Protein AF-A0A8D8IYR5-F1 (afdb_monomer)

pLDDT: mean 74.8, std 21.07, range [28.48, 98.12]

Structure (mmCIF, N/CA/C/O backbone):
data_AF-A0A8D8IYR5-F1
#
_entry.id   AF-A0A8D8IYR5-F1
#
loop_
_atom_site.group_PDB
_atom_site.id
_atom_site.type_symbol
_atom_site.label_atom_id
_atom_site.label_alt_id
_atom_site.label_comp_id
_atom_site.label_asym_id
_atom_site.label_entity_id
_atom_site.label_seq_id
_atom_site.pdbx_PDB_ins_code
_atom_site.Cartn_x
_atom_site.Cartn_y
_atom_site.Cartn_z
_atom_site.occupancy
_atom_site.B_iso_or_equiv
_atom_site.auth_seq_id
_atom_site.auth_comp_id
_atom_site.auth_asym_id
_atom_site.auth_atom_id
_atom_site.pdbx_PDB_model_num
ATOM 1 N N . MET A 1 1 ? -7.328 -5.207 21.833 1.00 69.38 1 MET A N 1
ATOM 2 C CA . MET A 1 1 ? -7.576 -6.013 20.622 1.00 69.38 1 MET A CA 1
ATOM 3 C C . MET A 1 1 ? -6.663 -7.204 20.706 1.00 69.38 1 MET A C 1
ATOM 5 O O . MET A 1 1 ? -5.515 -7.008 21.096 1.00 69.38 1 MET A O 1
ATOM 9 N N . ASP A 1 2 ? -7.166 -8.385 20.371 1.00 85.38 2 ASP A N 1
ATOM 10 C CA . ASP A 1 2 ? -6.312 -9.562 20.258 1.00 85.38 2 ASP A CA 1
ATOM 11 C C . ASP A 1 2 ? -5.254 -9.328 19.169 1.00 85.38 2 ASP A C 1
ATOM 13 O O . ASP A 1 2 ? -5.526 -8.620 18.185 1.00 85.38 2 ASP A O 1
ATOM 17 N N . PRO A 1 3 ? -4.029 -9.844 19.356 1.00 92.56 3 PRO A N 1
ATOM 18 C CA . PRO A 1 3 ? -2.974 -9.706 18.367 1.00 92.56 3 PRO A CA 1
ATOM 19 C C . PRO A 1 3 ? -3.426 -10.355 17.055 1.00 92.56 3 PRO A C 1
ATOM 21 O O . PRO A 1 3 ? -3.790 -11.525 17.010 1.00 92.56 3 PRO A O 1
ATOM 24 N N . CYS A 1 4 ? -3.422 -9.576 15.976 1.00 95.75 4 CYS A N 1
ATOM 25 C CA . CYS A 1 4 ? -3.785 -10.041 14.644 1.00 95.75 4 CYS A CA 1
ATOM 26 C C . CYS A 1 4 ? -2.833 -9.458 13.601 1.00 95.75 4 CYS A C 1
ATOM 28 O O . CYS A 1 4 ? -2.205 -8.414 13.808 1.00 95.75 4 CYS A O 1
ATOM 30 N N . CYS A 1 5 ? -2.725 -10.136 12.463 1.00 97.25 5 CYS A N 1
ATOM 31 C CA . CYS A 1 5 ? -1.908 -9.667 11.357 1.00 97.25 5 CYS A CA 1
ATOM 32 C C . CYS A 1 5 ? -2.497 -8.387 10.737 1.00 97.25 5 CYS A C 1
ATOM 34 O O . CYS A 1 5 ? -3.645 -8.361 10.300 1.00 97.25 5 CYS A O 1
ATOM 36 N N . LEU A 1 6 ? -1.669 -7.354 10.580 1.00 95.38 6 LEU A N 1
ATOM 37 C CA . LEU A 1 6 ? -2.015 -6.068 9.972 1.00 95.38 6 LEU A CA 1
ATOM 38 C C . LEU A 1 6 ? -2.601 -6.201 8.559 1.00 95.38 6 LEU A C 1
ATOM 40 O O . LEU A 1 6 ? -3.415 -5.376 8.158 1.00 95.38 6 LEU A O 1
ATOM 44 N N . VAL A 1 7 ? -2.189 -7.213 7.793 1.00 96.50 7 VAL A N 1
ATOM 45 C CA . VAL A 1 7 ? -2.586 -7.383 6.385 1.00 96.50 7 VAL A CA 1
ATOM 46 C C . VAL A 1 7 ? -3.799 -8.305 6.240 1.00 96.50 7 VAL A C 1
ATOM 48 O O . VAL A 1 7 ? -4.846 -7.853 5.795 1.00 96.50 7 VAL A O 1
ATOM 51 N N . CYS A 1 8 ? -3.703 -9.581 6.629 1.00 97.00 8 CYS A N 1
ATOM 52 C CA . CYS A 1 8 ? -4.816 -10.529 6.475 1.00 97.00 8 CYS A CA 1
ATOM 53 C C . CYS A 1 8 ? -5.851 -10.504 7.613 1.00 97.00 8 CYS A C 1
ATOM 55 O O . CYS A 1 8 ? -6.908 -11.112 7.466 1.00 97.00 8 CYS A O 1
ATOM 57 N N . ARG A 1 9 ? -5.584 -9.799 8.725 1.00 95.94 9 ARG A N 1
ATOM 58 C CA . ARG A 1 9 ? -6.437 -9.709 9.931 1.00 95.94 9 ARG A CA 1
ATOM 59 C C . ARG A 1 9 ? -6.625 -11.018 10.704 1.00 95.94 9 ARG A C 1
ATOM 61 O O . ARG A 1 9 ? -7.362 -11.023 11.683 1.00 95.94 9 ARG A O 1
ATOM 68 N N . ALA A 1 10 ? -5.958 -12.100 10.308 1.00 96.56 10 ALA A N 1
ATOM 69 C CA . ALA A 1 10 ? -5.998 -13.359 11.041 1.00 96.56 10 ALA A CA 1
ATOM 70 C C . ALA A 1 10 ? -5.280 -13.225 12.395 1.00 96.56 10 ALA A C 1
ATOM 72 O O . ALA A 1 10 ? -4.188 -12.651 12.468 1.00 96.56 10 ALA A O 1
ATOM 73 N N . SER A 1 11 ? -5.914 -13.735 13.450 1.00 94.50 11 SER A N 1
ATOM 74 C CA . SER A 1 11 ? -5.341 -13.909 14.792 1.00 94.50 11 SER A CA 1
ATOM 75 C C . SER A 1 11 ? -4.744 -15.305 14.989 1.00 94.50 11 SER A C 1
ATOM 77 O O . SER A 1 11 ? -3.795 -15.460 15.746 1.00 94.50 11 SER A O 1
ATOM 79 N N . GLU A 1 12 ? -5.268 -16.306 14.278 1.00 94.62 12 GLU A N 1
ATOM 80 C CA . GLU A 1 12 ? -4.804 -17.696 14.301 1.00 94.62 12 GLU A CA 1
ATOM 81 C C . GLU A 1 12 ? -3.828 -17.931 13.146 1.00 94.62 12 GLU A C 1
ATOM 83 O O . GLU A 1 12 ? -4.217 -18.288 12.034 1.00 94.62 12 GLU A O 1
ATOM 88 N N . VAL A 1 13 ? -2.553 -17.647 13.391 1.00 95.38 13 VAL A N 1
ATOM 89 C CA . VAL A 1 13 ? -1.455 -17.900 12.450 1.00 95.38 13 VAL A CA 1
ATOM 90 C C . VAL A 1 13 ? -0.280 -18.509 13.199 1.00 95.38 13 VAL A C 1
ATOM 92 O O . VAL A 1 13 ? -0.129 -18.268 14.397 1.00 95.38 13 VAL A O 1
ATOM 95 N N . ASP A 1 14 ? 0.558 -19.258 12.484 1.00 94.00 14 ASP A N 1
ATOM 96 C CA . ASP A 1 14 ? 1.707 -19.955 13.072 1.00 94.00 14 ASP A CA 1
ATOM 97 C C . ASP A 1 14 ? 2.670 -18.985 13.772 1.00 94.00 14 ASP A C 1
ATOM 99 O O . ASP A 1 14 ? 3.142 -19.254 14.876 1.00 94.00 14 ASP A O 1
ATOM 103 N N . GLU A 1 15 ? 2.929 -17.826 13.156 1.00 96.50 15 GLU A N 1
ATOM 104 C CA . GLU A 1 15 ? 3.819 -16.809 13.709 1.00 96.50 15 GLU A CA 1
ATOM 105 C C . GLU A 1 15 ? 3.348 -15.386 13.373 1.00 96.50 15 GLU A C 1
ATOM 107 O O . GLU A 1 15 ? 3.017 -15.059 12.229 1.00 96.50 15 GLU A O 1
ATOM 112 N N . LEU A 1 16 ? 3.354 -14.513 14.386 1.00 97.44 16 LEU A N 1
ATOM 113 C CA . LEU A 1 16 ? 3.146 -13.073 14.243 1.00 97.44 16 LEU A CA 1
ATOM 114 C C . LEU A 1 16 ? 4.467 -12.337 14.473 1.00 97.44 16 LEU A C 1
ATOM 116 O O . LEU A 1 16 ? 5.034 -12.362 15.563 1.00 97.44 16 LEU A O 1
ATOM 120 N N . ILE A 1 17 ? 4.925 -11.626 13.448 1.00 97.38 17 ILE A N 1
ATOM 121 C CA . ILE A 1 17 ? 6.214 -10.937 13.421 1.00 97.38 17 ILE A CA 1
ATOM 122 C C . ILE A 1 17 ? 5.982 -9.440 13.600 1.00 97.38 17 ILE A C 1
ATOM 124 O O . ILE A 1 17 ? 5.124 -8.849 12.940 1.00 97.38 17 ILE A O 1
ATOM 128 N N . SER A 1 18 ? 6.763 -8.797 14.469 1.00 96.94 18 SER A N 1
ATOM 129 C CA . SER A 1 18 ? 6.666 -7.349 14.663 1.00 96.94 18 SER A CA 1
ATOM 130 C C . SER A 1 18 ? 7.027 -6.587 13.390 1.00 96.94 18 SER A C 1
ATOM 132 O O . SER A 1 18 ? 8.063 -6.826 12.774 1.00 96.94 18 SER A O 1
ATOM 134 N N . VAL A 1 19 ? 6.232 -5.575 13.035 1.00 95.81 19 VAL A N 1
ATOM 135 C CA . VAL A 1 19 ? 6.542 -4.684 11.907 1.00 95.81 19 VAL A CA 1
ATOM 136 C C . VAL A 1 19 ? 7.822 -3.861 12.121 1.00 95.81 19 VAL A C 1
ATOM 138 O O . VAL A 1 19 ? 8.338 -3.276 11.169 1.00 95.81 19 VAL A O 1
ATOM 141 N N . ALA A 1 20 ? 8.340 -3.800 13.352 1.00 95.88 20 ALA A N 1
ATOM 142 C CA . ALA A 1 20 ? 9.619 -3.169 13.669 1.00 95.88 20 ALA A CA 1
ATOM 143 C C . ALA A 1 20 ? 10.832 -4.054 13.321 1.00 95.88 20 ALA A C 1
ATOM 145 O O . ALA A 1 20 ? 11.956 -3.552 13.279 1.00 95.88 20 ALA A O 1
ATOM 146 N N . CYS A 1 21 ? 10.633 -5.349 13.051 1.00 96.94 21 CYS A N 1
ATOM 147 C CA . CYS A 1 21 ? 11.708 -6.251 12.651 1.00 96.94 21 CYS A CA 1
ATOM 148 C C . CYS A 1 21 ? 12.319 -5.822 11.311 1.00 96.94 21 CYS A C 1
ATOM 150 O O . CYS A 1 21 ? 11.613 -5.422 10.382 1.00 96.94 21 CYS A O 1
ATOM 152 N N . VAL A 1 22 ? 13.647 -5.926 11.213 1.00 96.06 22 VAL A N 1
ATOM 153 C CA . VAL A 1 22 ? 14.412 -5.633 9.995 1.00 96.06 22 VAL A CA 1
ATOM 154 C C . VAL A 1 22 ? 14.507 -6.894 9.147 1.00 96.06 22 VAL A C 1
ATOM 156 O O . VAL A 1 22 ? 14.960 -7.931 9.625 1.00 96.06 22 VAL A O 1
ATOM 159 N N . THR A 1 23 ? 14.121 -6.802 7.876 1.00 94.69 23 THR A N 1
ATOM 160 C CA . THR A 1 23 ? 14.271 -7.914 6.934 1.00 94.69 23 THR A CA 1
ATOM 161 C C . THR A 1 23 ? 15.715 -8.003 6.446 1.00 94.69 23 THR A C 1
ATOM 163 O O . THR A 1 23 ? 16.348 -7.000 6.091 1.00 94.69 23 THR A O 1
ATOM 166 N N . SER A 1 24 ? 16.257 -9.220 6.395 1.00 89.19 24 SER A N 1
ATOM 167 C CA . SER A 1 24 ? 17.616 -9.470 5.893 1.00 89.19 24 SER A CA 1
ATOM 168 C C . SER A 1 24 ? 17.744 -9.149 4.398 1.00 89.19 24 SER A C 1
ATOM 170 O O . SER A 1 24 ? 18.791 -8.685 3.942 1.00 89.19 24 SER A O 1
ATOM 172 N N . THR A 1 25 ? 16.657 -9.337 3.645 1.00 86.19 25 THR A N 1
ATOM 173 C CA . THR A 1 25 ? 16.592 -9.178 2.187 1.00 86.19 25 THR A CA 1
ATOM 174 C C . THR A 1 25 ? 16.608 -7.712 1.745 1.00 86.19 25 THR A C 1
ATOM 176 O O . THR A 1 25 ? 17.280 -7.364 0.768 1.00 86.19 25 THR A O 1
ATOM 179 N N . ALA A 1 26 ? 15.898 -6.829 2.457 1.00 88.38 26 ALA A N 1
ATOM 180 C CA . ALA A 1 26 ? 15.777 -5.417 2.093 1.00 88.38 26 ALA A CA 1
ATOM 181 C C . ALA A 1 26 ? 16.622 -4.475 2.961 1.00 88.38 26 ALA A C 1
ATOM 183 O O . ALA A 1 26 ? 16.811 -3.325 2.558 1.00 88.38 26 ALA A O 1
ATOM 184 N N . ARG A 1 27 ? 17.132 -4.942 4.115 1.00 93.06 27 ARG A N 1
ATOM 185 C CA . ARG A 1 27 ? 17.769 -4.105 5.153 1.00 93.06 27 ARG A CA 1
ATOM 186 C C . ARG A 1 27 ? 16.879 -2.928 5.568 1.00 93.06 27 ARG A C 1
ATOM 188 O O . ARG A 1 27 ? 17.352 -1.813 5.769 1.00 93.06 27 ARG A O 1
ATOM 195 N N . LYS A 1 28 ? 15.574 -3.179 5.629 1.00 94.38 28 LYS A N 1
ATOM 196 C CA . LYS A 1 28 ? 14.537 -2.228 6.031 1.00 94.38 28 LYS A CA 1
ATOM 197 C C . LYS A 1 28 ? 13.623 -2.899 7.035 1.00 94.38 28 LYS A C 1
ATOM 199 O O . LYS A 1 28 ? 13.476 -4.120 7.019 1.00 94.38 28 LYS A O 1
ATOM 204 N N . THR A 1 29 ? 13.008 -2.105 7.895 1.00 96.44 29 THR A N 1
ATOM 205 C CA . THR A 1 29 ? 11.930 -2.606 8.742 1.00 96.44 29 THR A CA 1
ATOM 206 C C . THR A 1 29 ? 10.737 -3.017 7.882 1.00 96.44 29 THR A C 1
ATOM 208 O O . THR A 1 29 ? 10.487 -2.440 6.817 1.00 96.44 29 THR A O 1
ATOM 211 N N . ILE A 1 30 ? 9.974 -4.004 8.347 1.00 96.44 30 ILE A N 1
ATOM 212 C CA . ILE A 1 30 ? 8.725 -4.419 7.695 1.00 96.44 30 ILE A CA 1
ATOM 213 C C . ILE A 1 30 ? 7.781 -3.212 7.548 1.00 96.44 30 ILE A C 1
ATOM 215 O O . ILE A 1 30 ? 7.176 -3.030 6.492 1.00 96.44 30 ILE A O 1
ATOM 219 N N . ARG A 1 31 ? 7.716 -2.332 8.557 1.00 94.50 31 ARG A N 1
ATOM 220 C CA . ARG A 1 31 ? 6.931 -1.089 8.510 1.00 94.50 31 ARG A CA 1
ATOM 221 C C . ARG A 1 31 ? 7.363 -0.166 7.374 1.00 94.50 31 ARG A C 1
ATOM 223 O O . ARG A 1 31 ? 6.512 0.265 6.604 1.00 94.50 31 ARG A O 1
ATOM 230 N N . GLU A 1 32 ? 8.660 0.092 7.221 1.00 92.94 32 GLU A N 1
ATOM 231 C CA . GLU A 1 32 ? 9.167 0.910 6.110 1.00 92.94 32 GLU A CA 1
ATOM 232 C C . GLU A 1 32 ? 8.843 0.287 4.750 1.00 92.94 32 GLU A C 1
ATOM 234 O O . GLU A 1 32 ? 8.486 1.003 3.816 1.00 92.94 32 GLU A O 1
ATOM 239 N N . MET A 1 33 ? 8.954 -1.039 4.621 1.00 95.12 33 MET A N 1
ATOM 240 C CA . MET A 1 33 ? 8.592 -1.734 3.384 1.00 95.12 33 MET A CA 1
ATOM 241 C C . MET A 1 33 ? 7.104 -1.558 3.059 1.00 95.12 33 MET A C 1
ATOM 243 O O . MET A 1 33 ? 6.775 -1.253 1.912 1.00 95.12 33 MET A O 1
ATOM 247 N N . ILE A 1 34 ? 6.218 -1.692 4.053 1.00 94.06 34 ILE A N 1
ATOM 248 C CA . ILE A 1 34 ? 4.773 -1.466 3.900 1.00 94.06 34 ILE A CA 1
ATOM 249 C C . ILE A 1 34 ? 4.490 -0.010 3.516 1.00 94.06 34 ILE A C 1
ATOM 251 O O . ILE A 1 34 ? 3.795 0.217 2.529 1.00 94.06 34 ILE A O 1
ATOM 255 N N . ASP A 1 35 ? 5.055 0.967 4.230 1.00 90.50 35 ASP A N 1
ATOM 256 C CA . ASP A 1 35 ? 4.838 2.395 3.960 1.00 90.50 35 ASP A CA 1
ATOM 257 C C . ASP A 1 35 ? 5.271 2.773 2.530 1.00 90.50 35 ASP A C 1
ATOM 259 O O . ASP A 1 35 ? 4.541 3.456 1.805 1.00 90.50 35 ASP A O 1
ATOM 263 N N . ILE A 1 36 ? 6.438 2.283 2.089 1.00 90.00 36 ILE A N 1
ATOM 264 C CA . ILE A 1 36 ? 6.945 2.493 0.724 1.00 90.00 36 ILE A CA 1
ATOM 265 C C . ILE A 1 36 ? 6.009 1.860 -0.310 1.00 90.00 36 ILE A C 1
ATOM 267 O O . ILE A 1 36 ? 5.711 2.466 -1.342 1.00 90.00 36 ILE A O 1
ATOM 271 N N . PHE A 1 37 ? 5.582 0.623 -0.061 1.00 89.25 37 PHE A N 1
ATOM 272 C CA . PHE A 1 37 ? 4.886 -0.189 -1.050 1.00 89.25 37 PHE A CA 1
ATOM 273 C C . PHE A 1 37 ? 3.405 0.182 -1.195 1.00 89.25 37 PHE A C 1
ATOM 275 O O . PHE A 1 37 ? 2.886 0.351 -2.306 1.00 89.25 37 PHE A O 1
ATOM 282 N N . VAL A 1 38 ? 2.722 0.360 -0.067 1.00 89.31 38 VAL A N 1
ATOM 283 C CA . VAL A 1 38 ? 1.312 0.752 -0.017 1.00 89.31 38 VAL A CA 1
ATOM 284 C C . VAL A 1 38 ? 1.149 2.219 -0.435 1.00 89.31 38 VAL A C 1
ATOM 286 O O . VAL A 1 38 ? 0.089 2.594 -0.930 1.00 89.31 38 VAL A O 1
ATOM 289 N N . ASN A 1 39 ? 2.219 3.026 -0.352 1.00 82.00 39 ASN A N 1
ATOM 290 C CA . ASN A 1 39 ? 2.216 4.469 -0.629 1.00 82.00 39 ASN A CA 1
ATOM 291 C C . ASN A 1 39 ? 1.191 5.230 0.228 1.00 82.00 39 ASN A C 1
ATOM 293 O O . ASN A 1 39 ? 0.687 6.293 -0.127 1.00 82.00 39 ASN A O 1
ATOM 297 N N . VAL A 1 40 ? 0.888 4.648 1.376 1.00 67.00 40 VAL A N 1
ATOM 298 C CA . VAL A 1 40 ? 0.157 5.255 2.462 1.00 67.00 40 VAL A CA 1
ATOM 299 C C . VAL A 1 40 ? 1.208 5.372 3.538 1.00 67.00 40 VAL A C 1
ATOM 301 O O . VAL A 1 40 ? 1.655 4.353 4.054 1.00 67.00 40 VAL A O 1
ATOM 304 N N . ARG A 1 41 ? 1.630 6.592 3.880 1.00 60.91 41 ARG A N 1
ATOM 305 C CA . ARG A 1 41 ? 2.279 6.761 5.180 1.00 60.91 41 ARG A CA 1
ATOM 306 C C . ARG A 1 41 ? 1.215 6.333 6.181 1.00 60.91 41 ARG A C 1
ATOM 308 O O . ARG A 1 41 ? 0.233 7.057 6.331 1.00 60.91 41 ARG A O 1
ATOM 315 N N . ALA A 1 42 ? 1.352 5.171 6.818 1.00 52.41 42 ALA A N 1
ATOM 316 C CA . ALA A 1 42 ? 0.343 4.669 7.755 1.00 52.41 42 ALA A CA 1
ATOM 317 C C . ALA A 1 42 ? 0.014 5.722 8.834 1.00 52.41 42 ALA A C 1
ATOM 319 O O . ALA A 1 42 ? -1.129 5.867 9.261 1.00 52.41 42 ALA A O 1
ATOM 320 N N . ASN A 1 43 ? 1.008 6.550 9.170 1.00 49.06 43 ASN A N 1
ATOM 321 C CA . ASN A 1 43 ? 0.870 7.695 10.064 1.00 49.06 43 ASN A CA 1
ATOM 322 C C . ASN A 1 43 ? 0.100 8.886 9.460 1.00 49.06 43 ASN A C 1
ATOM 324 O O . ASN A 1 43 ? -0.530 9.624 10.203 1.00 49.06 43 ASN A O 1
ATOM 328 N N . GLN A 1 44 ? 0.109 9.102 8.141 1.00 53.66 44 GLN A N 1
ATOM 329 C CA . GLN A 1 44 ? -0.560 10.245 7.503 1.00 53.66 44 GLN A CA 1
ATOM 330 C C . GLN A 1 44 ? -2.083 10.076 7.425 1.00 53.66 44 GLN A C 1
ATOM 332 O O . GLN A 1 44 ? -2.794 11.054 7.620 1.00 53.66 44 GLN A O 1
ATOM 337 N N . LEU A 1 45 ? -2.596 8.847 7.280 1.00 51.34 45 LEU A N 1
ATOM 338 C CA . LEU A 1 45 ? -4.043 8.588 7.389 1.00 51.34 45 LEU A CA 1
ATOM 339 C C . LEU A 1 45 ? -4.603 8.839 8.797 1.00 51.34 45 LEU A C 1
ATOM 341 O O . LEU A 1 45 ? -5.793 9.107 8.935 1.00 51.34 45 LEU A O 1
ATOM 345 N N . LEU A 1 46 ? -3.764 8.752 9.833 1.00 50.69 46 LEU A N 1
ATOM 346 C CA . LEU A 1 46 ? -4.136 9.109 11.206 1.00 50.69 46 LEU A CA 1
ATOM 347 C C . LEU A 1 46 ? -3.995 10.618 11.469 1.00 50.69 46 LEU A C 1
ATOM 349 O O . LEU A 1 46 ? -4.685 11.149 12.332 1.00 50.69 46 LEU A O 1
ATOM 353 N N . LEU A 1 47 ? -3.122 11.309 10.725 1.00 47.72 47 LEU A N 1
ATOM 354 C CA . LEU A 1 47 ? -2.853 12.743 10.888 1.00 47.72 47 LEU A CA 1
ATOM 355 C C . LEU A 1 47 ? -3.858 13.645 10.160 1.00 47.72 47 LEU A C 1
ATOM 357 O O . LEU A 1 47 ? -4.063 14.765 10.601 1.00 47.72 47 LEU A O 1
ATOM 361 N N . GLU A 1 48 ? -4.522 13.190 9.093 1.00 48.75 48 GLU A N 1
ATOM 362 C CA . GLU A 1 48 ? -5.533 14.011 8.391 1.00 48.75 48 GLU A CA 1
ATOM 363 C C . GLU A 1 48 ? -6.789 14.303 9.238 1.00 48.75 48 GLU A C 1
ATOM 365 O O . GLU A 1 48 ? -7.580 15.187 8.910 1.00 48.75 48 GLU A O 1
ATOM 370 N N . HIS A 1 49 ? -6.951 13.617 10.372 1.00 49.72 49 HIS A N 1
ATOM 371 C CA . HIS A 1 49 ? -7.921 13.969 11.399 1.00 49.72 49 HIS A CA 1
ATOM 372 C C . HIS A 1 49 ? -7.203 14.587 12.611 1.00 49.72 49 HIS A C 1
ATOM 374 O O . HIS A 1 49 ? -7.057 13.941 13.645 1.00 49.72 49 HIS A O 1
ATOM 380 N N . ASP A 1 50 ? -6.826 15.868 12.505 1.00 44.38 50 ASP A N 1
ATOM 381 C CA . ASP A 1 50 ? -6.148 16.706 13.526 1.00 44.38 50 ASP A CA 1
ATOM 382 C C . ASP A 1 50 ? -6.813 16.755 14.929 1.00 44.38 50 ASP A C 1
ATOM 384 O O . ASP A 1 50 ? -6.317 17.414 15.838 1.00 44.38 50 ASP A O 1
ATOM 388 N N . ASN A 1 51 ? -7.931 16.055 15.142 1.00 48.56 51 ASN A N 1
ATOM 389 C CA . ASN A 1 51 ? -8.710 16.063 16.382 1.00 48.56 51 ASN A CA 1
ATOM 390 C C . ASN A 1 51 ? -8.678 14.735 17.157 1.00 48.56 51 ASN A C 1
ATOM 392 O O . ASN A 1 51 ? -9.494 14.549 18.061 1.00 48.56 51 ASN A O 1
ATOM 396 N N . VAL A 1 52 ? -7.800 13.782 16.824 1.00 48.50 52 VAL A N 1
ATOM 397 C CA . VAL A 1 52 ? -7.656 12.563 17.638 1.00 48.50 52 VAL A CA 1
ATOM 398 C C . VAL A 1 52 ? -6.870 12.914 18.905 1.00 48.50 52 VAL A C 1
ATOM 400 O O . VAL A 1 52 ? -5.643 12.895 18.930 1.00 48.50 52 VAL A O 1
ATOM 403 N N . VAL A 1 53 ? -7.613 13.271 19.958 1.00 47.53 53 VAL A N 1
ATOM 404 C CA . VAL A 1 53 ? -7.113 13.673 21.289 1.00 47.53 53 VAL A CA 1
ATOM 405 C C . VAL A 1 53 ? -6.368 12.534 22.004 1.00 47.53 53 VAL A C 1
ATOM 407 O O . VAL A 1 53 ? -5.680 12.777 22.990 1.00 47.53 53 VAL A O 1
ATOM 410 N N . ASP A 1 54 ? -6.433 11.308 21.481 1.00 53.44 54 ASP A N 1
ATOM 411 C CA . ASP A 1 54 ? -5.791 10.143 22.075 1.00 53.44 54 ASP A CA 1
ATOM 412 C C . ASP A 1 54 ? -4.990 9.338 21.035 1.00 53.44 54 ASP A C 1
ATOM 414 O O . ASP A 1 54 ? -5.488 8.445 20.349 1.00 53.44 54 ASP A O 1
ATOM 418 N N . ARG A 1 55 ? -3.710 9.701 20.883 1.00 55.81 55 ARG A N 1
ATOM 419 C CA . ARG A 1 55 ? -2.763 9.025 19.977 1.00 55.81 55 ARG A CA 1
ATOM 420 C C . ARG A 1 55 ? -2.499 7.566 20.361 1.00 55.81 55 ARG A C 1
ATOM 422 O O . ARG A 1 55 ? -1.983 6.819 19.530 1.00 55.81 55 ARG A O 1
ATOM 429 N N . GLU A 1 56 ? -2.789 7.159 21.596 1.00 56.91 56 GLU A N 1
ATOM 430 C CA . GLU A 1 56 ? -2.493 5.802 22.064 1.00 56.91 56 GLU A CA 1
ATOM 431 C C . GLU A 1 56 ? -3.562 4.785 21.656 1.00 56.91 56 GLU A C 1
ATOM 433 O O . GLU A 1 56 ? -3.219 3.633 21.396 1.00 56.91 56 GLU A O 1
ATOM 438 N N . SER A 1 57 ? -4.820 5.203 21.489 1.00 55.75 57 SER A N 1
ATOM 439 C CA . SER A 1 57 ? -5.932 4.300 21.161 1.00 55.75 57 SER A CA 1
ATOM 440 C C . SER A 1 57 ? -6.123 4.019 19.661 1.00 55.75 57 SER A C 1
ATOM 442 O O . SER A 1 57 ? -6.825 3.074 19.308 1.00 55.75 57 SER A O 1
ATOM 444 N N . CYS A 1 58 ? -5.462 4.765 18.767 1.00 60.22 58 CYS A N 1
ATOM 445 C CA . CYS A 1 58 ? -5.593 4.629 17.305 1.00 60.22 58 CYS A CA 1
ATOM 446 C C . CYS A 1 58 ? -4.359 4.003 16.625 1.00 60.22 58 CYS A C 1
ATOM 448 O O . CYS A 1 58 ? -3.920 4.471 15.570 1.00 60.22 58 CYS A O 1
ATOM 450 N N . ARG A 1 59 ? -3.743 2.979 17.228 1.00 72.12 59 ARG A N 1
ATOM 451 C CA . ARG A 1 59 ? -2.567 2.314 16.639 1.00 72.12 59 ARG A CA 1
ATOM 452 C C . ARG A 1 59 ? -2.961 1.108 15.788 1.00 72.12 59 ARG A C 1
ATOM 454 O O . ARG A 1 59 ? -3.609 0.183 16.268 1.00 72.12 59 ARG A O 1
ATOM 461 N N . LEU A 1 60 ? -2.499 1.104 14.533 1.00 83.62 60 LEU A N 1
ATOM 462 C CA . LEU A 1 60 ? -2.522 -0.077 13.658 1.00 83.62 60 LEU A CA 1
ATOM 463 C C . LEU A 1 60 ? -1.817 -1.257 14.302 1.00 83.62 60 LEU A C 1
ATOM 465 O O . LEU A 1 60 ? -0.789 -1.027 14.943 1.00 83.62 60 LEU A O 1
ATOM 469 N N . PRO A 1 61 ? -2.333 -2.493 14.106 1.00 90.50 61 PRO A N 1
ATOM 470 C CA . PRO A 1 61 ? -1.632 -3.680 14.552 1.00 90.50 61 PRO A CA 1
ATOM 471 C C . PRO A 1 61 ? -0.163 -3.610 14.151 1.00 90.50 61 PRO A C 1
ATOM 473 O O . PRO A 1 61 ? 0.184 -3.285 13.013 1.00 90.50 61 PRO A O 1
ATOM 476 N N . GLU A 1 62 ? 0.708 -3.888 15.111 1.00 93.81 62 GLU A N 1
ATOM 477 C CA . GLU A 1 62 ? 2.157 -3.835 14.923 1.00 93.81 62 GLU A CA 1
ATOM 478 C C . GLU A 1 62 ? 2.731 -5.206 14.548 1.00 93.81 62 GLU A C 1
ATOM 480 O O . GLU A 1 62 ? 3.931 -5.427 14.677 1.00 93.81 62 GLU A O 1
ATOM 485 N N . LEU A 1 63 ? 1.882 -6.121 14.073 1.00 96.50 63 LEU A N 1
ATOM 486 C CA . LEU A 1 63 ? 2.222 -7.507 13.767 1.00 96.50 63 LEU A CA 1
ATOM 487 C C . LEU A 1 63 ? 1.824 -7.863 12.331 1.00 96.50 63 LEU A C 1
ATOM 489 O O . LEU A 1 63 ? 0.812 -7.381 11.825 1.00 96.50 63 LEU A O 1
ATOM 493 N N . VAL A 1 64 ? 2.594 -8.723 11.672 1.00 97.44 64 VAL A N 1
ATOM 494 C CA . VAL A 1 64 ? 2.317 -9.290 10.342 1.00 97.44 64 VAL A CA 1
ATOM 495 C C . VAL A 1 64 ? 2.620 -10.786 10.393 1.00 97.44 64 VAL A C 1
ATOM 497 O O . VAL A 1 64 ? 3.615 -11.172 10.997 1.00 97.44 64 VAL A O 1
ATOM 500 N N . CYS A 1 65 ? 1.786 -11.631 9.781 1.00 98.00 65 CYS A N 1
ATOM 501 C CA . CYS A 1 65 ? 2.082 -13.063 9.706 1.00 98.00 65 CYS A CA 1
ATOM 502 C C . CYS A 1 65 ? 3.187 -13.380 8.687 1.00 98.00 65 CYS A C 1
ATOM 504 O O . CYS A 1 65 ? 3.400 -12.632 7.727 1.00 98.00 65 CYS A O 1
ATOM 506 N N . ASP A 1 66 ? 3.848 -14.517 8.869 1.00 97.12 66 ASP A N 1
ATOM 507 C CA . ASP A 1 66 ? 4.867 -15.087 7.981 1.00 97.12 66 ASP A CA 1
ATOM 508 C C . ASP A 1 66 ? 4.455 -15.093 6.491 1.00 97.12 66 ASP A C 1
ATOM 510 O O . ASP A 1 66 ? 5.188 -14.597 5.631 1.00 97.12 66 ASP A O 1
ATOM 514 N N . GLN A 1 67 ? 3.239 -15.541 6.170 1.00 97.06 67 GLN A N 1
ATOM 515 C CA . GLN A 1 67 ? 2.736 -15.592 4.794 1.00 97.06 67 GLN A CA 1
ATOM 516 C C . GLN A 1 67 ? 2.610 -14.192 4.182 1.00 97.06 67 GLN A C 1
ATOM 518 O O . GLN A 1 67 ? 2.974 -13.963 3.024 1.00 97.06 67 GLN A O 1
ATOM 523 N N . CYS A 1 68 ? 2.117 -13.223 4.958 1.00 97.88 68 CYS A N 1
ATOM 524 C CA . CYS A 1 68 ? 2.024 -11.836 4.510 1.00 97.88 68 CYS A CA 1
ATOM 525 C C . CYS A 1 68 ? 3.411 -11.198 4.364 1.00 97.88 68 CYS A C 1
ATOM 527 O O . CYS A 1 68 ? 3.606 -10.396 3.449 1.00 97.88 68 CYS A O 1
ATOM 529 N N . LEU A 1 69 ? 4.382 -11.576 5.199 1.00 97.12 69 LEU A N 1
ATOM 530 C CA . LEU A 1 69 ? 5.767 -11.131 5.067 1.00 97.12 69 LEU A CA 1
ATOM 531 C C . LEU A 1 69 ? 6.406 -11.651 3.771 1.00 97.12 69 LEU A C 1
ATOM 533 O O . LEU A 1 69 ? 6.975 -10.860 3.022 1.00 97.12 69 LEU A O 1
ATOM 537 N N . VAL A 1 70 ? 6.243 -12.935 3.439 1.00 96.69 70 VAL A N 1
ATOM 538 C CA . VAL A 1 70 ? 6.754 -13.505 2.176 1.00 96.69 70 VAL A CA 1
ATOM 539 C C . VAL A 1 70 ? 6.163 -12.781 0.963 1.00 96.69 70 VAL A C 1
ATOM 541 O O . VAL A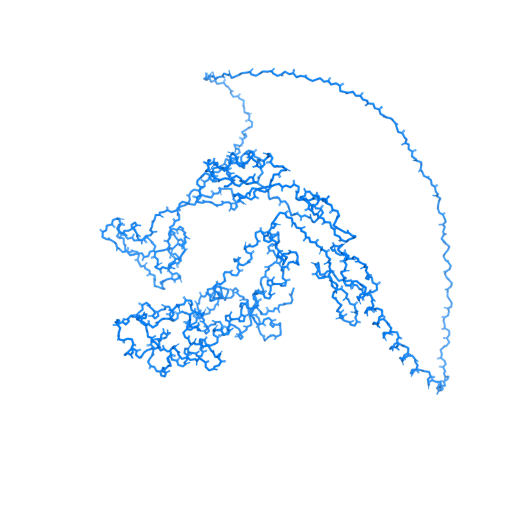 1 70 ? 6.883 -12.436 0.020 1.00 96.69 70 VAL A O 1
ATOM 544 N N . ARG A 1 71 ? 4.853 -12.498 0.987 1.00 97.00 71 ARG A N 1
ATOM 545 C CA . ARG A 1 71 ? 4.177 -11.727 -0.069 1.00 97.00 71 ARG A CA 1
ATOM 546 C C . ARG A 1 71 ? 4.739 -10.307 -0.176 1.00 97.00 71 ARG A C 1
ATOM 548 O O . ARG A 1 71 ? 5.021 -9.853 -1.285 1.00 97.00 71 ARG A O 1
ATOM 555 N N . LEU A 1 72 ? 4.967 -9.635 0.955 1.00 96.62 72 LEU A N 1
ATOM 556 C CA . LEU A 1 72 ? 5.589 -8.309 1.005 1.00 96.62 72 LEU A CA 1
ATOM 557 C C . LEU A 1 72 ? 7.007 -8.317 0.422 1.00 96.62 72 LEU A C 1
ATOM 559 O O . LEU A 1 72 ? 7.343 -7.431 -0.361 1.00 96.62 72 LEU A O 1
ATOM 563 N N . GLU A 1 73 ? 7.842 -9.299 0.759 1.00 96.44 73 GLU A N 1
ATOM 564 C CA . GLU A 1 73 ? 9.212 -9.386 0.242 1.00 96.44 73 GLU A CA 1
ATOM 565 C C . GLU A 1 73 ? 9.252 -9.579 -1.280 1.00 96.44 73 GLU A C 1
ATOM 567 O O . GLU A 1 73 ? 10.034 -8.911 -1.966 1.00 96.44 73 GLU A O 1
ATOM 572 N N . ARG A 1 74 ? 8.380 -10.438 -1.830 1.00 95.75 74 ARG A N 1
ATOM 573 C CA . ARG A 1 74 ? 8.225 -10.615 -3.288 1.00 95.75 74 ARG A CA 1
ATOM 574 C C . ARG A 1 74 ? 7.785 -9.318 -3.961 1.00 95.75 74 ARG A C 1
ATOM 576 O O . ARG A 1 74 ? 8.398 -8.872 -4.933 1.00 95.75 74 ARG A O 1
ATOM 583 N N . ALA A 1 75 ? 6.779 -8.660 -3.393 1.00 94.50 75 ALA A N 1
ATOM 584 C CA . ALA A 1 75 ? 6.266 -7.393 -3.893 1.00 94.50 75 ALA A CA 1
ATOM 585 C C . ALA A 1 75 ? 7.337 -6.289 -3.884 1.00 94.50 75 ALA A C 1
ATOM 587 O O . ALA A 1 75 ? 7.525 -5.555 -4.860 1.00 94.50 75 ALA A O 1
ATOM 588 N N . PHE A 1 76 ? 8.095 -6.207 -2.789 1.00 95.12 76 PHE A N 1
ATOM 589 C CA . PHE A 1 76 ? 9.166 -5.237 -2.610 1.00 95.12 76 PHE A CA 1
ATOM 590 C C . PHE A 1 76 ? 10.341 -5.497 -3.559 1.00 95.12 76 PHE A C 1
ATOM 592 O O . PHE A 1 76 ? 10.945 -4.551 -4.069 1.00 95.12 76 PHE A O 1
ATOM 599 N N . ARG A 1 77 ? 10.643 -6.766 -3.862 1.00 95.25 77 ARG A N 1
ATOM 600 C CA . ARG A 1 77 ? 11.634 -7.146 -4.878 1.00 95.25 77 ARG A CA 1
ATOM 601 C C . ARG A 1 77 ? 11.251 -6.608 -6.255 1.00 95.25 77 ARG A C 1
ATOM 603 O O . ARG A 1 77 ? 12.081 -5.948 -6.879 1.00 95.25 77 ARG A O 1
ATOM 610 N N . VAL A 1 78 ? 10.007 -6.817 -6.697 1.00 95.94 78 VAL A N 1
ATOM 611 C CA . VAL A 1 78 ? 9.499 -6.285 -7.979 1.00 95.94 78 VAL A CA 1
ATOM 612 C C . VAL A 1 78 ? 9.563 -4.763 -7.998 1.00 95.94 78 VAL A C 1
ATOM 614 O O . VAL A 1 78 ? 10.048 -4.180 -8.971 1.00 95.94 78 VAL A O 1
ATOM 617 N N . TRP A 1 79 ? 9.135 -4.116 -6.911 1.00 95.31 79 TRP A N 1
ATOM 618 C CA . TRP A 1 79 ? 9.202 -2.662 -6.765 1.00 95.31 79 TRP A CA 1
ATOM 619 C C . TRP A 1 79 ? 10.638 -2.140 -6.908 1.00 95.31 79 TRP A C 1
ATOM 621 O O . TRP A 1 79 ? 10.893 -1.216 -7.684 1.00 95.31 79 TRP A O 1
ATOM 631 N N . LYS A 1 80 ? 11.594 -2.766 -6.211 1.00 94.38 80 LYS A N 1
ATOM 632 C CA . LYS A 1 80 ? 13.009 -2.376 -6.216 1.00 94.38 80 LYS A CA 1
ATOM 633 C C . LYS A 1 80 ? 13.635 -2.576 -7.595 1.00 94.38 80 LYS A C 1
ATOM 635 O O . LYS A 1 80 ? 14.205 -1.637 -8.145 1.00 94.38 80 LYS A O 1
ATOM 640 N N . GLN A 1 81 ? 13.489 -3.770 -8.170 1.00 94.81 81 GLN A N 1
ATOM 641 C CA . GLN A 1 81 ? 14.086 -4.125 -9.460 1.00 94.81 81 GLN A CA 1
ATOM 642 C C . GLN A 1 81 ? 13.557 -3.244 -10.598 1.00 94.81 81 GLN A C 1
ATOM 644 O O . GLN A 1 81 ? 14.349 -2.677 -11.348 1.00 94.81 81 GLN A O 1
ATOM 649 N N . SER A 1 82 ? 12.242 -3.013 -10.653 1.00 92.88 82 SER A N 1
ATOM 650 C CA . SER A 1 82 ? 11.622 -2.150 -11.669 1.00 92.88 82 SER A CA 1
ATOM 651 C C . SER A 1 82 ? 12.183 -0.723 -11.659 1.00 92.88 82 SER A C 1
ATOM 653 O O . SER A 1 82 ? 12.361 -0.101 -12.709 1.00 92.88 82 SER A O 1
ATOM 655 N N . ARG A 1 83 ? 12.487 -0.179 -10.471 1.00 89.94 83 ARG A N 1
ATOM 656 C CA . ARG A 1 83 ? 13.090 1.157 -10.344 1.00 89.94 83 ARG A CA 1
ATOM 657 C C . ARG A 1 83 ? 14.567 1.158 -10.724 1.00 89.94 83 ARG A C 1
ATOM 659 O O . ARG A 1 83 ? 15.007 2.116 -11.352 1.00 89.94 83 ARG A O 1
ATOM 666 N N . SER A 1 84 ? 15.305 0.099 -10.398 1.00 89.38 84 SER A N 1
ATOM 667 C CA . SER A 1 84 ? 16.701 -0.057 -10.816 1.00 89.38 84 SER A CA 1
ATOM 668 C C . SER A 1 84 ? 16.830 -0.173 -12.335 1.00 89.38 84 SER A C 1
ATOM 670 O O . SER A 1 84 ? 17.632 0.540 -12.929 1.00 89.38 84 SER A O 1
ATOM 672 N N . VAL A 1 85 ? 16.003 -0.998 -12.987 1.00 85.88 85 VAL A N 1
ATOM 673 C CA . VAL A 1 85 ? 16.053 -1.193 -14.446 1.00 85.88 85 VAL A CA 1
ATOM 674 C C . VAL A 1 85 ? 15.757 0.098 -15.202 1.00 85.88 85 VAL A C 1
ATOM 676 O O . VAL A 1 85 ? 16.439 0.399 -16.178 1.00 85.88 85 VAL A O 1
ATOM 679 N N . ARG A 1 86 ? 14.823 0.924 -14.713 1.00 80.69 86 ARG A N 1
ATOM 680 C CA . ARG A 1 86 ? 14.517 2.239 -15.302 1.00 80.69 86 ARG A CA 1
ATOM 681 C C . ARG A 1 86 ? 15.733 3.174 -15.383 1.00 80.69 86 ARG A C 1
ATOM 683 O O . ARG A 1 86 ? 15.766 4.053 -16.242 1.00 80.69 86 ARG A O 1
ATOM 690 N N . LEU A 1 87 ? 16.700 3.030 -14.476 1.00 81.06 87 LEU A N 1
ATOM 691 C CA . LEU A 1 87 ? 17.914 3.850 -14.479 1.00 81.06 87 LEU A CA 1
ATOM 692 C C . LEU A 1 87 ? 18.938 3.368 -15.511 1.00 81.06 87 LEU A C 1
ATOM 694 O O . LEU A 1 87 ? 19.726 4.175 -15.993 1.00 81.06 87 LEU A O 1
ATOM 698 N N . ILE A 1 88 ? 18.912 2.079 -15.848 1.00 78.12 88 ILE A N 1
ATOM 699 C CA . ILE A 1 88 ? 19.933 1.423 -16.671 1.00 78.12 88 ILE A CA 1
ATOM 700 C C . ILE A 1 88 ? 19.477 1.325 -18.129 1.00 78.12 88 ILE A C 1
ATOM 702 O O . ILE A 1 88 ? 20.271 1.536 -19.041 1.00 78.12 88 ILE A O 1
ATOM 706 N N . LEU A 1 89 ? 18.199 1.024 -18.365 1.00 75.88 89 LEU A N 1
ATOM 707 C CA . LEU A 1 89 ? 17.681 0.730 -19.695 1.00 75.88 89 LEU A CA 1
ATOM 708 C C . LEU A 1 89 ? 16.857 1.893 -20.235 1.00 75.88 89 LEU A C 1
ATOM 710 O O . LEU A 1 89 ? 15.797 2.223 -19.707 1.00 75.88 89 LEU A O 1
ATOM 714 N N . LYS A 1 90 ? 17.337 2.488 -21.326 1.00 78.25 90 LYS A N 1
ATOM 715 C CA . LYS A 1 90 ? 16.555 3.372 -22.191 1.00 78.25 90 LYS A CA 1
ATOM 716 C C . LYS A 1 90 ? 16.684 2.850 -23.611 1.00 78.25 90 LYS A C 1
ATOM 718 O O . LYS A 1 90 ? 17.793 2.710 -24.112 1.00 78.25 90 LYS A O 1
ATOM 723 N N . CYS A 1 91 ? 15.554 2.537 -24.223 1.00 74.56 91 CYS A N 1
ATOM 724 C CA . CYS A 1 91 ? 15.493 2.167 -25.624 1.00 74.56 91 CYS A CA 1
ATOM 725 C C . CYS A 1 91 ? 15.468 3.430 -26.496 1.00 74.56 91 CYS A C 1
ATOM 727 O O . CYS A 1 91 ? 14.923 4.468 -26.096 1.00 74.56 91 CYS A O 1
ATOM 729 N N . ASP A 1 92 ? 16.039 3.346 -27.693 1.00 78.75 92 ASP A N 1
ATOM 730 C CA . ASP A 1 92 ? 15.828 4.373 -28.703 1.00 78.75 92 ASP A CA 1
ATOM 731 C C . ASP A 1 92 ? 14.351 4.393 -29.111 1.00 78.75 92 ASP A C 1
ATOM 733 O O . ASP A 1 92 ? 13.683 3.361 -29.198 1.00 78.75 92 ASP A O 1
ATOM 737 N N . LYS A 1 93 ? 13.809 5.596 -29.314 1.00 75.19 93 LYS A N 1
ATOM 738 C CA . LYS A 1 93 ? 12.388 5.779 -29.630 1.00 75.19 93 LYS A CA 1
ATOM 739 C C . LYS A 1 93 ? 12.060 5.051 -30.940 1.00 75.19 93 LYS A C 1
ATOM 741 O O . LYS A 1 93 ? 12.670 5.360 -31.959 1.00 75.19 93 LYS A O 1
ATOM 746 N N . GLY A 1 94 ? 11.083 4.148 -30.923 1.00 69.69 94 GLY A N 1
ATOM 747 C CA . GLY A 1 94 ? 10.700 3.329 -32.079 1.00 69.69 94 GLY A CA 1
ATOM 748 C C . GLY A 1 94 ? 11.415 1.974 -32.181 1.00 69.69 94 GLY A C 1
ATOM 749 O O . GLY A 1 94 ? 11.074 1.188 -33.060 1.00 69.69 94 GLY A O 1
ATOM 750 N N . ALA A 1 95 ? 12.380 1.675 -31.302 1.00 74.62 95 ALA A N 1
ATOM 751 C CA . ALA A 1 95 ? 13.058 0.378 -31.241 1.00 74.62 95 ALA A CA 1
ATOM 752 C C . ALA A 1 95 ? 12.536 -0.522 -30.101 1.00 74.62 95 ALA A C 1
ATOM 754 O O . ALA A 1 95 ? 13.122 -1.570 -29.825 1.00 74.62 95 ALA A O 1
ATOM 755 N N . GLU A 1 96 ? 11.430 -0.148 -29.445 1.00 69.75 96 GLU A N 1
ATOM 756 C CA . GLU A 1 96 ? 10.947 -0.802 -28.222 1.00 69.75 96 GLU A CA 1
ATOM 757 C C . GLU A 1 96 ? 10.622 -2.290 -28.435 1.00 69.75 96 GLU A C 1
ATOM 759 O O . GLU A 1 96 ? 10.867 -3.115 -27.556 1.00 69.75 96 GLU A O 1
ATOM 764 N N . GLU A 1 97 ? 10.123 -2.654 -29.618 1.00 63.09 97 GLU A N 1
ATOM 765 C CA . GLU A 1 97 ? 9.757 -4.035 -29.964 1.00 63.09 97 GLU A CA 1
ATOM 766 C C . GLU A 1 97 ? 10.969 -4.964 -30.128 1.00 63.09 97 GLU A C 1
ATOM 768 O O . GLU A 1 97 ? 10.857 -6.174 -29.918 1.00 63.09 97 GLU A O 1
ATOM 773 N N . HIS A 1 98 ? 12.143 -4.401 -30.430 1.00 67.44 98 HIS A N 1
ATOM 774 C CA . HIS A 1 98 ? 13.401 -5.141 -30.543 1.00 67.44 98 HIS A CA 1
ATOM 775 C C . HIS A 1 98 ? 14.028 -5.413 -29.170 1.00 67.44 98 HIS A C 1
ATOM 777 O O . HIS A 1 98 ? 14.934 -6.239 -29.041 1.00 67.44 98 HIS A O 1
ATOM 783 N N . TYR A 1 99 ? 13.523 -4.756 -28.123 1.00 78.19 99 TYR A N 1
ATOM 784 C CA . TYR A 1 99 ? 14.043 -4.865 -26.773 1.00 78.19 99 TYR A CA 1
ATOM 785 C C . TYR A 1 99 ? 13.416 -6.054 -26.030 1.00 78.19 99 TYR A C 1
ATOM 787 O O . TYR A 1 99 ? 12.512 -5.910 -25.203 1.00 78.19 99 TYR A O 1
ATOM 795 N N . ARG A 1 100 ? 13.904 -7.263 -26.336 1.00 87.38 100 ARG A N 1
ATOM 796 C CA . ARG A 1 100 ? 13.483 -8.523 -25.697 1.00 87.38 100 ARG A CA 1
ATOM 797 C C . ARG A 1 100 ? 14.077 -8.678 -24.296 1.00 87.38 100 ARG A C 1
ATOM 799 O O . ARG A 1 100 ? 14.910 -9.544 -24.050 1.00 87.38 100 ARG A O 1
ATOM 806 N N . ALA A 1 101 ? 13.633 -7.835 -23.372 1.00 92.69 101 ALA A N 1
ATOM 807 C CA . ALA A 1 101 ? 13.984 -7.927 -21.963 1.00 92.69 101 ALA A CA 1
ATOM 808 C C . ALA A 1 101 ? 12.767 -7.692 -21.068 1.00 92.69 101 ALA A C 1
ATOM 810 O O . ALA A 1 101 ? 11.835 -6.966 -21.411 1.00 92.69 101 ALA A O 1
ATOM 811 N N . CYS A 1 102 ? 12.804 -8.275 -19.880 1.00 95.12 102 CYS A N 1
ATOM 812 C CA . CYS A 1 102 ? 11.841 -8.043 -18.826 1.00 95.12 102 CYS A CA 1
ATOM 813 C C . CYS A 1 102 ? 12.031 -6.634 -18.261 1.00 95.12 102 CYS A C 1
ATOM 815 O O . CYS A 1 102 ? 13.116 -6.271 -17.808 1.00 95.12 102 CYS A O 1
ATOM 817 N N . ARG A 1 103 ? 10.959 -5.848 -18.202 1.00 93.81 103 ARG A N 1
ATOM 818 C CA . ARG A 1 103 ? 10.975 -4.494 -17.637 1.00 93.81 103 ARG A CA 1
ATOM 819 C C . ARG A 1 103 ? 11.332 -4.455 -16.149 1.00 93.81 103 ARG A C 1
ATOM 821 O O . ARG A 1 103 ? 11.797 -3.429 -15.663 1.00 93.81 103 ARG A O 1
ATOM 828 N N . VAL A 1 104 ? 11.105 -5.553 -15.430 1.00 95.12 104 VAL A N 1
ATOM 829 C CA . VAL A 1 104 ? 11.377 -5.658 -13.992 1.00 95.12 104 VAL A CA 1
ATOM 830 C C . VAL A 1 104 ? 12.820 -6.080 -13.739 1.00 95.12 104 VAL A C 1
ATOM 832 O O . VAL A 1 104 ? 13.517 -5.389 -13.010 1.00 95.12 104 VAL A O 1
ATOM 835 N N . CYS A 1 105 ? 13.286 -7.182 -14.338 1.00 95.31 105 CYS A N 1
ATOM 836 C CA . CYS A 1 105 ? 14.592 -7.779 -14.023 1.00 95.31 105 CYS A CA 1
ATOM 837 C C . CYS A 1 105 ? 15.644 -7.687 -15.141 1.00 95.31 105 CYS A C 1
ATOM 839 O O . CYS A 1 105 ? 16.748 -8.192 -14.959 1.00 95.31 105 CYS A O 1
ATOM 841 N N . ALA A 1 106 ? 15.316 -7.078 -16.285 1.00 92.81 106 ALA A N 1
ATOM 842 C CA . ALA A 1 106 ? 16.166 -6.941 -17.475 1.00 92.81 106 ALA A CA 1
ATOM 843 C C . ALA A 1 106 ? 16.588 -8.252 -18.179 1.00 92.81 106 ALA A C 1
ATOM 845 O O . ALA A 1 106 ? 17.360 -8.203 -19.132 1.00 92.81 106 ALA A O 1
ATOM 846 N N . LYS A 1 107 ? 16.074 -9.419 -17.768 1.00 92.88 107 LYS A N 1
ATOM 847 C CA . LYS A 1 107 ? 16.368 -10.721 -18.405 1.00 92.88 107 LYS A CA 1
ATOM 848 C C . LYS A 1 107 ? 15.464 -11.001 -19.612 1.00 92.88 107 LYS A C 1
ATOM 850 O O . LYS A 1 107 ? 14.340 -10.511 -19.644 1.00 92.88 107 LYS A O 1
ATOM 855 N N . GLY A 1 108 ? 15.928 -11.793 -20.579 1.00 87.94 108 GLY A N 1
ATOM 856 C CA . GLY A 1 108 ? 15.255 -12.014 -21.872 1.00 87.94 108 GLY A CA 1
ATOM 857 C C . GLY A 1 108 ? 14.377 -13.266 -22.005 1.00 87.94 108 GLY A C 1
ATOM 858 O O . GLY A 1 108 ? 13.881 -13.526 -23.099 1.00 87.94 108 GLY A O 1
ATOM 859 N N . ASP A 1 109 ? 14.170 -14.038 -20.938 1.00 88.31 109 ASP A N 1
ATOM 860 C CA . ASP A 1 109 ? 13.542 -15.365 -21.029 1.00 88.31 109 ASP A CA 1
ATOM 861 C C . ASP A 1 109 ? 12.025 -15.330 -20.766 1.00 88.31 109 ASP A C 1
ATOM 863 O O . ASP A 1 109 ? 11.561 -14.609 -19.880 1.00 88.31 109 ASP A O 1
ATOM 867 N N . ALA A 1 110 ? 11.259 -16.131 -21.526 1.00 92.06 110 ALA A N 1
ATOM 868 C CA . ALA A 1 110 ? 9.812 -16.359 -21.361 1.00 92.06 110 ALA A CA 1
ATOM 869 C C . ALA A 1 110 ? 8.996 -15.068 -21.129 1.00 92.06 110 ALA A C 1
ATOM 871 O O . ALA A 1 110 ? 8.374 -14.856 -20.084 1.00 92.06 110 ALA A O 1
ATOM 872 N N . LEU A 1 111 ? 9.047 -14.177 -22.119 1.00 96.12 111 LEU A N 1
ATOM 873 C CA . LEU A 1 111 ? 8.482 -12.836 -22.048 1.00 96.12 111 LEU A CA 1
ATOM 874 C C . LEU A 1 111 ? 6.992 -12.803 -22.416 1.00 96.12 111 LEU A C 1
ATOM 876 O O . LEU A 1 111 ? 6.575 -13.346 -23.436 1.00 96.12 111 LEU A O 1
ATOM 880 N N . VAL A 1 112 ? 6.211 -12.094 -21.605 1.00 96.69 112 VAL A N 1
ATOM 881 C CA . VAL A 1 112 ? 4.792 -11.779 -21.810 1.00 96.69 112 VAL A CA 1
ATOM 882 C C . VAL A 1 112 ? 4.656 -10.277 -22.042 1.00 96.69 112 VAL A C 1
ATOM 884 O O . VAL A 1 112 ? 5.344 -9.482 -21.396 1.00 96.69 112 VAL A O 1
ATOM 887 N N . SER A 1 113 ? 3.785 -9.863 -22.962 1.00 96.12 113 SER A N 1
ATOM 888 C CA . SER A 1 113 ? 3.535 -8.441 -23.209 1.00 96.12 113 SER A CA 1
ATOM 889 C C . SER A 1 113 ? 2.885 -7.796 -21.986 1.00 96.12 113 SER A C 1
ATOM 891 O O . SER A 1 113 ? 1.906 -8.294 -21.435 1.00 96.12 113 SER A O 1
ATOM 893 N N . MET A 1 114 ? 3.386 -6.6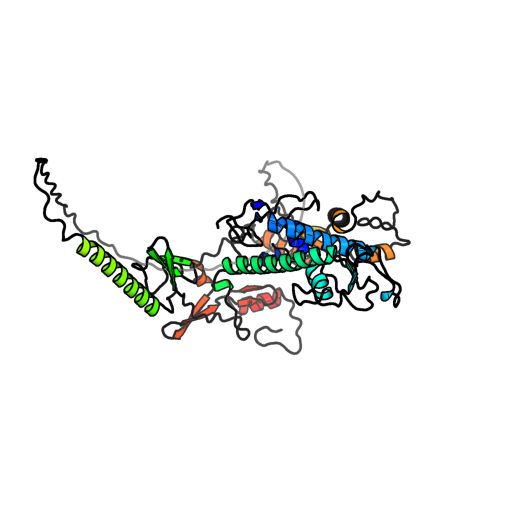32 -21.574 1.00 96.25 114 MET A N 1
ATOM 894 C CA . MET A 1 114 ? 2.781 -5.851 -20.492 1.00 96.25 114 MET A CA 1
ATOM 895 C C . MET A 1 114 ? 1.378 -5.345 -20.822 1.00 96.25 114 MET A C 1
ATOM 897 O O . MET A 1 114 ? 0.637 -4.937 -19.928 1.00 96.25 114 MET A O 1
ATOM 901 N N . PHE A 1 115 ? 1.012 -5.333 -22.099 1.00 96.56 115 PHE A N 1
ATOM 902 C CA . PHE A 1 115 ? -0.303 -4.891 -22.534 1.00 96.56 115 PHE A CA 1
ATOM 903 C C . PHE A 1 115 ? -1.336 -6.021 -22.543 1.00 96.56 115 PHE A C 1
ATOM 905 O O . PHE A 1 115 ? -2.512 -5.733 -22.766 1.00 96.56 115 PHE A O 1
ATOM 912 N N . ASP A 1 116 ? -0.925 -7.253 -22.239 1.00 97.81 116 ASP A N 1
ATOM 913 C CA . ASP A 1 116 ? -1.823 -8.394 -22.105 1.00 97.81 116 ASP A CA 1
ATOM 914 C C . ASP A 1 116 ? -2.559 -8.387 -20.755 1.00 97.81 116 ASP A C 1
ATOM 916 O O . ASP A 1 116 ? -2.200 -7.687 -19.798 1.00 97.81 116 ASP A O 1
ATOM 920 N N . ILE A 1 117 ? -3.622 -9.189 -20.683 1.00 97.31 117 ILE A N 1
ATOM 921 C CA . ILE A 1 117 ? -4.437 -9.369 -19.481 1.00 97.31 117 ILE A CA 1
ATOM 922 C C . ILE A 1 117 ? -3.844 -10.498 -18.635 1.00 97.31 117 ILE A C 1
ATOM 924 O O . ILE A 1 117 ? -3.702 -11.632 -19.096 1.00 97.31 117 ILE A O 1
ATOM 928 N N . CYS A 1 118 ? -3.558 -10.210 -17.365 1.00 97.31 118 CYS A N 1
ATOM 929 C CA . CYS A 1 118 ? -3.179 -11.231 -16.399 1.00 97.31 118 CYS A CA 1
ATOM 930 C C . CYS A 1 118 ? -4.366 -12.171 -16.138 1.00 97.31 118 CYS A C 1
ATOM 932 O O . CYS A 1 118 ? -5.428 -11.734 -15.682 1.00 97.31 118 CYS A O 1
ATOM 934 N N . LYS A 1 119 ? -4.191 -13.469 -16.414 1.00 94.56 119 LYS A N 1
ATOM 935 C CA . LYS A 1 119 ? -5.270 -14.472 -16.348 1.00 94.56 119 LYS A CA 1
ATOM 936 C C . LYS A 1 119 ? -5.879 -14.610 -14.949 1.00 94.56 119 LYS A C 1
ATOM 938 O O . LYS A 1 119 ? -7.092 -14.765 -14.844 1.00 94.56 119 LYS A O 1
ATOM 943 N N . SER A 1 120 ? -5.065 -14.526 -13.894 1.00 94.69 120 SER A N 1
ATOM 944 C CA . SER A 1 120 ? -5.515 -14.694 -12.504 1.00 94.69 120 SER A CA 1
ATOM 945 C C . SER A 1 120 ? -6.388 -13.533 -12.021 1.00 94.69 120 SER A C 1
ATOM 947 O O . SER A 1 120 ? -7.346 -13.747 -11.281 1.00 94.69 120 SER A O 1
ATOM 949 N N . ARG A 1 121 ? -6.095 -12.298 -12.454 1.00 93.75 121 ARG A N 1
ATOM 950 C CA . ARG A 1 121 ? -6.770 -11.081 -11.960 1.00 93.75 121 ARG A CA 1
ATOM 951 C C . ARG A 1 121 ? -7.752 -10.453 -12.938 1.00 93.75 121 ARG A C 1
ATOM 953 O O . ARG A 1 121 ? -8.554 -9.629 -12.514 1.00 93.75 121 ARG A O 1
ATOM 960 N N . ARG A 1 122 ? -7.697 -10.814 -14.225 1.00 96.56 122 ARG A N 1
ATOM 961 C CA . ARG A 1 122 ? -8.436 -10.143 -15.314 1.00 96.56 122 ARG A CA 1
ATOM 962 C C . ARG A 1 122 ? -8.142 -8.636 -15.395 1.00 96.56 122 ARG A C 1
ATOM 964 O O . ARG A 1 122 ? -9.006 -7.845 -15.756 1.00 96.56 122 ARG A O 1
ATOM 971 N N . VAL A 1 123 ? -6.912 -8.245 -15.061 1.00 96.88 123 VAL A N 1
ATOM 972 C CA . VAL A 1 123 ? -6.411 -6.862 -15.120 1.00 96.88 123 VAL A CA 1
ATOM 973 C C . VAL A 1 123 ? -5.211 -6.820 -16.062 1.00 96.88 123 VAL A C 1
ATOM 975 O O . VAL A 1 123 ? -4.449 -7.784 -16.142 1.00 96.88 123 VAL A O 1
ATOM 978 N N . GLN A 1 124 ? -5.041 -5.720 -16.794 1.00 98.00 124 GLN A N 1
ATOM 979 C CA . GLN A 1 124 ? -3.882 -5.530 -17.665 1.00 98.00 124 GLN A CA 1
ATOM 980 C C . GLN A 1 124 ? -2.583 -5.483 -16.845 1.00 98.00 124 GLN A C 1
ATOM 982 O O . GLN A 1 124 ? -2.515 -4.790 -15.828 1.00 98.00 124 GLN A O 1
ATOM 987 N N . ILE A 1 125 ? -1.536 -6.175 -17.300 1.00 98.12 125 ILE A N 1
ATOM 988 C CA . ILE A 1 125 ? -0.250 -6.258 -16.583 1.00 98.12 125 ILE A CA 1
ATOM 989 C C . ILE A 1 125 ? 0.355 -4.860 -16.363 1.00 98.12 125 ILE A C 1
ATOM 991 O O . ILE A 1 125 ? 0.855 -4.562 -15.280 1.00 98.12 125 ILE A O 1
ATOM 995 N N . ALA A 1 126 ? 0.247 -3.969 -17.349 1.00 97.62 126 ALA A N 1
ATOM 996 C CA . ALA A 1 126 ? 0.656 -2.569 -17.254 1.00 97.62 126 ALA A CA 1
ATOM 997 C C . ALA A 1 126 ? -0.000 -1.840 -16.069 1.00 97.62 126 ALA A C 1
ATOM 999 O O . ALA A 1 126 ? 0.689 -1.161 -15.309 1.00 97.62 126 ALA A O 1
ATOM 1000 N N . VAL A 1 127 ? -1.307 -2.043 -15.869 1.00 97.12 127 VAL A N 1
ATOM 1001 C CA . VAL A 1 127 ? -2.070 -1.465 -14.751 1.00 97.12 127 VAL A CA 1
ATOM 1002 C C . VAL A 1 127 ? -1.617 -2.065 -13.420 1.00 97.12 127 VAL A C 1
ATOM 1004 O O . VAL A 1 127 ? -1.508 -1.346 -12.429 1.00 97.12 127 VAL A O 1
ATOM 1007 N N . MET A 1 128 ? -1.295 -3.363 -13.384 1.00 97.75 128 MET A N 1
ATOM 1008 C CA . MET A 1 128 ? -0.739 -3.993 -12.183 1.00 97.75 128 MET A CA 1
ATOM 1009 C C . MET A 1 128 ? 0.623 -3.394 -11.814 1.00 97.75 128 MET A C 1
ATOM 1011 O O . MET A 1 128 ? 0.836 -3.064 -10.650 1.00 97.75 128 MET A O 1
ATOM 1015 N N . VAL A 1 129 ? 1.525 -3.202 -12.784 1.00 96.44 129 VAL A N 1
ATOM 1016 C CA . VAL A 1 129 ? 2.834 -2.561 -12.552 1.00 96.44 129 VAL A CA 1
ATOM 1017 C C . VAL A 1 129 ? 2.669 -1.122 -12.079 1.00 96.44 129 VAL A C 1
ATOM 1019 O O . VAL A 1 129 ? 3.328 -0.723 -11.120 1.00 96.44 129 VAL A O 1
ATOM 1022 N N . GLU A 1 130 ? 1.782 -0.348 -12.702 1.00 95.19 130 GLU A N 1
ATOM 1023 C CA . GLU A 1 130 ? 1.498 1.021 -12.271 1.00 95.19 130 GLU A CA 1
ATOM 1024 C C . GLU A 1 130 ? 0.978 1.053 -10.831 1.00 95.19 130 GLU A C 1
ATOM 1026 O O . GLU A 1 130 ? 1.494 1.805 -10.007 1.00 95.19 130 GLU A O 1
ATOM 1031 N N . TYR A 1 131 ? 0.043 0.169 -10.489 1.00 94.62 131 TYR A N 1
ATOM 1032 C CA . TYR A 1 131 ? -0.525 0.075 -9.148 1.00 94.62 131 TYR A CA 1
ATOM 1033 C C . TYR A 1 131 ? 0.503 -0.342 -8.083 1.00 94.62 131 TYR A C 1
ATOM 1035 O O . TYR A 1 131 ? 0.581 0.260 -7.009 1.00 94.62 131 TYR A O 1
ATOM 1043 N N . VAL A 1 132 ? 1.313 -1.361 -8.371 1.00 94.25 132 VAL A N 1
ATOM 1044 C CA . VAL A 1 132 ? 2.297 -1.944 -7.443 1.00 94.25 132 VAL A CA 1
ATOM 1045 C C . VAL A 1 132 ? 3.528 -1.049 -7.301 1.00 94.25 132 VAL A C 1
ATOM 1047 O O . VAL A 1 132 ? 3.976 -0.774 -6.190 1.00 94.25 132 VAL A O 1
ATOM 1050 N N . VAL A 1 133 ? 4.076 -0.568 -8.416 1.00 92.69 133 VAL A N 1
ATOM 1051 C CA . VAL A 1 133 ? 5.380 0.110 -8.455 1.00 92.69 133 VAL A CA 1
ATOM 1052 C C . VAL A 1 133 ? 5.250 1.638 -8.463 1.00 92.69 133 VAL A C 1
ATOM 1054 O O . VAL A 1 133 ? 6.231 2.343 -8.220 1.00 92.69 133 VAL A O 1
ATOM 1057 N N . ASN A 1 134 ? 4.046 2.170 -8.696 1.00 90.31 134 ASN A N 1
ATOM 1058 C CA . ASN A 1 134 ? 3.806 3.595 -8.940 1.00 90.31 134 ASN A CA 1
ATOM 1059 C C . ASN A 1 134 ? 4.637 4.117 -10.128 1.00 90.31 134 ASN A C 1
ATOM 1061 O O . ASN A 1 134 ? 5.260 5.180 -10.084 1.00 90.31 134 ASN A O 1
ATOM 1065 N N . LEU A 1 135 ? 4.707 3.304 -11.186 1.00 89.00 135 LEU A N 1
ATOM 1066 C CA . LEU A 1 135 ? 5.379 3.626 -12.439 1.00 89.00 135 LEU A CA 1
ATOM 1067 C C . LEU A 1 135 ? 4.381 3.506 -13.580 1.00 89.00 135 LEU A C 1
ATOM 1069 O O . LEU A 1 135 ? 3.977 2.404 -13.936 1.00 89.00 135 LEU A O 1
ATOM 1073 N N . ARG A 1 136 ? 4.033 4.644 -14.180 1.00 91.56 136 ARG A N 1
ATOM 1074 C CA . ARG A 1 136 ? 3.176 4.674 -15.361 1.00 91.56 136 ARG A CA 1
ATOM 1075 C C . ARG A 1 136 ? 3.831 3.899 -16.504 1.00 91.56 136 ARG A C 1
ATOM 1077 O O . ARG A 1 136 ? 4.995 4.137 -16.835 1.00 91.56 136 ARG A O 1
ATOM 1084 N N . VAL A 1 137 ? 3.068 2.990 -17.097 1.00 93.50 137 VAL A N 1
ATOM 1085 C CA . VAL A 1 137 ? 3.469 2.188 -18.254 1.00 93.50 137 VAL A CA 1
ATOM 1086 C C . VAL A 1 137 ? 2.699 2.710 -19.456 1.00 93.50 137 VAL A C 1
ATOM 1088 O O . VAL A 1 137 ? 1.470 2.700 -19.456 1.00 93.50 137 VAL A O 1
ATOM 1091 N N . ALA A 1 138 ? 3.404 3.175 -20.483 1.00 92.06 138 ALA A N 1
ATOM 1092 C CA . ALA A 1 138 ? 2.776 3.673 -21.701 1.00 92.06 138 ALA A CA 1
ATOM 1093 C C . ALA A 1 138 ? 3.474 3.111 -22.940 1.00 92.06 138 ALA A C 1
ATOM 1095 O O . ALA A 1 138 ? 4.675 2.854 -22.930 1.00 92.06 138 ALA A O 1
ATOM 1096 N N . LYS A 1 139 ? 2.728 2.945 -24.037 1.00 90.12 139 LYS A N 1
ATOM 1097 C CA . LYS A 1 139 ? 3.339 2.629 -25.334 1.00 90.12 139 LYS A CA 1
ATOM 1098 C C . LYS A 1 139 ? 4.287 3.768 -25.731 1.00 90.12 139 LYS A C 1
ATOM 1100 O O . LYS A 1 139 ? 3.896 4.933 -25.673 1.00 90.12 139 LYS A O 1
ATOM 1105 N N . GLY A 1 140 ? 5.517 3.430 -26.121 1.00 88.06 140 GLY A N 1
ATOM 1106 C CA . GLY A 1 140 ? 6.540 4.409 -26.509 1.00 88.06 140 GLY A CA 1
ATOM 1107 C C . GLY A 1 140 ? 7.221 5.134 -25.340 1.00 88.06 140 GLY A C 1
ATOM 1108 O O . GLY A 1 140 ? 7.815 6.194 -25.540 1.00 88.06 140 GLY A O 1
ATOM 1109 N N . ASP A 1 141 ? 7.160 4.592 -24.118 1.00 89.62 141 ASP A N 1
ATOM 1110 C CA . ASP A 1 141 ? 7.866 5.141 -22.948 1.00 89.62 141 ASP A CA 1
ATOM 1111 C C . ASP A 1 141 ? 9.375 4.825 -22.916 1.00 89.62 141 ASP A C 1
ATOM 1113 O O . ASP A 1 141 ? 10.046 5.124 -21.924 1.00 89.62 141 ASP A O 1
ATOM 1117 N N . ARG A 1 142 ? 9.915 4.278 -24.017 1.00 89.44 142 ARG A N 1
ATOM 1118 C CA . ARG A 1 142 ? 11.321 3.883 -24.196 1.00 89.44 142 ARG A CA 1
ATOM 1119 C C . ARG A 1 142 ? 11.804 2.826 -23.200 1.00 89.44 142 ARG A C 1
ATOM 1121 O O . ARG A 1 142 ? 13.009 2.705 -22.972 1.00 89.44 142 ARG A O 1
ATOM 1128 N N . LEU A 1 143 ? 10.891 2.072 -22.595 1.00 90.38 143 LEU A N 1
ATOM 1129 C CA . LEU A 1 143 ? 11.206 0.950 -21.716 1.00 90.38 143 LEU A CA 1
ATOM 1130 C C . LEU A 1 143 ? 10.755 -0.369 -22.356 1.00 90.38 143 LEU A C 1
ATOM 1132 O O . LEU A 1 143 ? 9.904 -0.359 -23.248 1.00 90.38 143 LEU A O 1
ATOM 1136 N N . PRO A 1 144 ? 11.307 -1.515 -21.912 1.00 92.19 144 PRO A N 1
ATOM 1137 C CA . PRO A 1 144 ? 10.909 -2.807 -22.451 1.00 92.19 144 PRO A CA 1
ATOM 1138 C C . PRO A 1 144 ? 9.393 -3.026 -22.287 1.00 92.19 144 PRO A C 1
ATOM 1140 O O . PRO A 1 144 ? 8.871 -2.810 -21.186 1.00 92.19 144 PRO A O 1
ATOM 1143 N N . PRO A 1 145 ? 8.669 -3.457 -23.337 1.00 93.56 145 PRO A N 1
ATOM 1144 C CA . PRO A 1 145 ? 7.223 -3.666 -23.272 1.00 93.56 145 PRO A CA 1
ATOM 1145 C C . PRO A 1 145 ? 6.841 -5.052 -22.728 1.00 93.56 145 PRO A C 1
ATOM 1147 O O . PRO A 1 145 ? 5.673 -5.435 -22.796 1.00 93.56 145 PRO A O 1
ATOM 1150 N N . TYR A 1 146 ? 7.802 -5.809 -22.189 1.00 95.94 146 TYR A N 1
ATOM 1151 C CA . TYR A 1 146 ? 7.621 -7.192 -21.760 1.00 95.94 146 TYR A CA 1
ATOM 1152 C C . TYR A 1 146 ? 7.934 -7.405 -20.273 1.00 95.94 146 TYR A C 1
ATOM 1154 O O . TYR A 1 146 ? 8.703 -6.662 -19.663 1.00 95.94 146 TYR A O 1
ATOM 1162 N N . ILE A 1 147 ? 7.378 -8.466 -19.694 1.00 97.06 147 ILE A N 1
ATOM 1163 C CA . ILE A 1 147 ? 7.688 -8.976 -18.354 1.00 97.06 147 ILE A CA 1
ATOM 1164 C C . ILE A 1 147 ? 7.938 -10.487 -18.437 1.00 97.06 147 ILE A C 1
ATOM 1166 O O . ILE A 1 147 ? 7.242 -11.176 -19.176 1.00 97.06 147 ILE A O 1
ATOM 1170 N N . CYS A 1 148 ? 8.924 -11.022 -17.716 1.00 97.31 148 CYS A N 1
ATOM 1171 C CA . CYS A 1 148 ? 9.118 -12.475 -17.645 1.00 97.31 148 CYS A CA 1
ATOM 1172 C C . CYS A 1 148 ? 8.114 -13.129 -16.682 1.00 97.31 148 CYS A C 1
ATOM 1174 O O . CYS A 1 148 ? 7.578 -12.470 -15.786 1.00 97.31 148 CYS A O 1
ATOM 1176 N N . GLU A 1 149 ? 7.888 -14.435 -16.835 1.00 96.81 149 GLU A N 1
ATOM 1177 C CA . GLU A 1 149 ? 6.912 -15.189 -16.036 1.00 96.81 149 GLU A CA 1
ATOM 1178 C C . GLU A 1 149 ? 7.170 -15.121 -14.517 1.00 96.81 149 GLU A C 1
ATOM 1180 O O . GLU A 1 149 ? 6.232 -14.951 -13.739 1.00 96.81 149 GLU A O 1
ATOM 1185 N N . GLU A 1 150 ? 8.431 -15.194 -14.077 1.00 96.94 150 GLU A N 1
ATOM 1186 C CA . GLU A 1 150 ? 8.791 -15.092 -12.652 1.00 96.94 150 GLU A CA 1
ATOM 1187 C C . GLU A 1 150 ? 8.417 -13.727 -12.064 1.00 96.94 150 GLU A C 1
ATOM 1189 O O . GLU A 1 150 ? 7.755 -13.645 -11.030 1.00 96.94 150 GLU A O 1
ATOM 1194 N N . CYS A 1 151 ? 8.785 -12.641 -12.754 1.00 97.56 151 CYS A N 1
ATOM 1195 C CA . CYS A 1 151 ? 8.430 -11.292 -12.321 1.00 97.56 151 CYS A CA 1
ATOM 1196 C C . CYS A 1 151 ? 6.920 -11.052 -12.383 1.00 97.56 151 CYS A C 1
ATOM 1198 O O . CYS A 1 151 ? 6.410 -10.269 -11.588 1.00 97.56 151 CYS A O 1
ATOM 1200 N N . LEU A 1 152 ? 6.203 -11.711 -13.298 1.00 97.44 152 LEU A N 1
ATOM 1201 C CA . LEU A 1 152 ? 4.745 -11.649 -13.359 1.00 97.44 152 LEU A CA 1
ATOM 1202 C C . LEU A 1 152 ? 4.093 -12.356 -12.159 1.00 97.44 152 LEU A C 1
ATOM 1204 O O . LEU A 1 152 ? 3.139 -11.816 -11.603 1.00 97.44 152 LEU A O 1
ATOM 1208 N N . LYS A 1 153 ? 4.621 -13.506 -11.718 1.00 97.31 153 LYS A N 1
ATOM 1209 C CA . LYS A 1 153 ? 4.164 -14.191 -10.493 1.00 97.31 153 LYS A CA 1
ATOM 1210 C C . LYS A 1 153 ? 4.382 -13.321 -9.254 1.00 97.31 153 LYS A C 1
ATOM 1212 O O . LYS A 1 153 ? 3.445 -13.106 -8.489 1.00 97.31 153 LYS A O 1
ATOM 1217 N N . ASP A 1 154 ? 5.579 -12.753 -9.095 1.00 97.38 154 ASP A N 1
ATOM 1218 C CA . ASP A 1 154 ? 5.873 -11.851 -7.972 1.00 97.38 154 ASP A CA 1
ATOM 1219 C C . ASP A 1 154 ? 5.022 -10.561 -8.034 1.00 97.38 154 ASP A C 1
ATOM 1221 O O . ASP A 1 154 ? 4.594 -10.041 -7.001 1.00 97.38 154 ASP A O 1
ATOM 1225 N N . LEU A 1 155 ? 4.736 -10.050 -9.240 1.00 97.44 155 LEU A N 1
ATOM 1226 C CA . LEU A 1 155 ? 3.854 -8.898 -9.447 1.00 97.44 155 LEU A CA 1
ATOM 1227 C C . LEU A 1 155 ? 2.406 -9.207 -9.047 1.00 97.44 155 LEU A C 1
ATOM 1229 O O . LEU A 1 155 ? 1.759 -8.353 -8.444 1.00 97.44 155 LEU A O 1
ATOM 1233 N N . ASP A 1 156 ? 1.893 -10.394 -9.375 1.00 97.75 156 ASP A N 1
ATOM 1234 C CA . ASP A 1 156 ? 0.535 -10.816 -9.015 1.00 97.75 156 ASP A CA 1
ATOM 1235 C C . ASP A 1 156 ? 0.358 -10.965 -7.497 1.00 97.75 156 ASP A C 1
ATOM 1237 O O . ASP A 1 156 ? -0.626 -10.486 -6.919 1.00 97.75 156 ASP A O 1
ATOM 1241 N N . GLU A 1 157 ? 1.361 -11.538 -6.830 1.00 96.88 157 GLU A N 1
ATOM 1242 C CA . GLU A 1 157 ? 1.414 -11.591 -5.368 1.00 96.88 157 GLU A CA 1
ATOM 1243 C C . GLU A 1 157 ? 1.450 -10.191 -4.753 1.00 96.88 157 GLU A C 1
ATOM 1245 O O . GLU A 1 157 ? 0.670 -9.885 -3.846 1.00 96.88 157 GLU A O 1
ATOM 1250 N N . GLY A 1 158 ? 2.300 -9.306 -5.284 1.00 96.56 158 GLY A N 1
ATOM 1251 C CA . GLY A 1 158 ? 2.395 -7.926 -4.817 1.00 96.56 158 GLY A CA 1
ATOM 1252 C C . GLY A 1 158 ? 1.124 -7.112 -5.051 1.00 96.56 158 GLY A C 1
ATOM 1253 O O . GLY A 1 158 ? 0.739 -6.309 -4.198 1.00 96.56 158 GLY A O 1
ATOM 1254 N N . TYR A 1 159 ? 0.434 -7.345 -6.168 1.00 97.31 159 TYR A N 1
ATOM 1255 C CA . TYR A 1 159 ? -0.855 -6.727 -6.462 1.00 97.31 159 TYR A CA 1
ATOM 1256 C C . TYR A 1 159 ? -1.911 -7.137 -5.430 1.00 97.31 159 TYR A C 1
ATOM 1258 O O . TYR A 1 159 ? -2.582 -6.274 -4.858 1.00 97.31 159 TYR A O 1
ATOM 1266 N N . GLY A 1 160 ? -2.011 -8.441 -5.144 1.00 96.75 160 GLY A N 1
ATOM 1267 C CA . GLY A 1 160 ? -2.889 -8.962 -4.098 1.00 96.75 160 GLY A CA 1
ATOM 1268 C C . GLY A 1 160 ? -2.538 -8.395 -2.725 1.00 96.75 160 GLY A C 1
ATOM 1269 O O . GLY A 1 160 ? -3.410 -7.877 -2.038 1.00 96.75 160 GLY A O 1
ATOM 1270 N N . PHE A 1 161 ? -1.253 -8.410 -2.356 1.00 96.88 161 PHE A N 1
ATOM 1271 C CA . PHE A 1 161 ? -0.796 -7.910 -1.059 1.00 96.88 161 PHE A CA 1
ATOM 1272 C C . PHE A 1 161 ? -1.177 -6.443 -0.854 1.00 96.88 161 PHE A C 1
ATOM 1274 O O . PHE A 1 161 ? -1.712 -6.084 0.192 1.00 96.88 161 PHE A O 1
ATOM 1281 N N . LYS A 1 162 ? -0.936 -5.585 -1.857 1.00 96.19 162 LYS A N 1
ATOM 1282 C CA . LYS A 1 162 ? -1.260 -4.156 -1.759 1.00 96.19 162 LYS A CA 1
ATOM 1283 C C . LYS A 1 162 ? -2.754 -3.931 -1.547 1.00 96.19 162 LYS A C 1
ATOM 1285 O O . LYS A 1 162 ? -3.130 -3.063 -0.765 1.00 96.19 162 LYS A O 1
ATOM 1290 N N . LYS A 1 163 ? -3.594 -4.693 -2.252 1.00 95.88 163 LYS A N 1
ATOM 1291 C CA . LYS A 1 163 ? -5.050 -4.623 -2.113 1.00 95.88 163 LYS A CA 1
ATOM 1292 C C . LYS A 1 163 ? -5.490 -5.049 -0.709 1.00 95.88 163 LYS A C 1
ATOM 1294 O O . LYS A 1 163 ? -6.170 -4.268 -0.050 1.00 95.88 163 LYS A O 1
ATOM 1299 N N . ASP A 1 164 ? -5.026 -6.204 -0.235 1.00 96.44 164 ASP A N 1
ATOM 1300 C CA . ASP A 1 164 ? -5.354 -6.724 1.100 1.00 96.44 164 ASP A CA 1
ATOM 1301 C C . ASP A 1 164 ? -4.908 -5.746 2.199 1.00 96.44 164 ASP A C 1
ATOM 1303 O O . ASP A 1 164 ? -5.668 -5.430 3.112 1.00 96.44 164 ASP A O 1
ATOM 1307 N N . ALA A 1 165 ? -3.698 -5.190 2.075 1.00 95.12 165 ALA A N 1
ATOM 1308 C CA . ALA A 1 165 ? -3.171 -4.209 3.018 1.00 95.12 165 ALA A CA 1
ATOM 1309 C C . ALA A 1 165 ? -4.024 -2.930 3.058 1.00 95.12 165 ALA A C 1
ATOM 1311 O O . ALA A 1 165 ? -4.339 -2.440 4.141 1.00 95.12 165 ALA A O 1
ATOM 1312 N N . LEU A 1 166 ? -4.436 -2.393 1.903 1.00 92.44 166 LEU A N 1
ATOM 1313 C CA . LEU A 1 166 ? -5.298 -1.206 1.841 1.00 92.44 166 LEU A CA 1
ATOM 1314 C C . LEU A 1 166 ? -6.699 -1.467 2.405 1.00 92.44 166 LEU A C 1
ATOM 1316 O O . LEU A 1 166 ? -7.235 -0.625 3.127 1.00 92.44 166 LEU A O 1
ATOM 1320 N N . GLU A 1 167 ? -7.289 -2.623 2.102 1.00 93.81 167 GLU A N 1
ATOM 1321 C CA . GLU A 1 167 ? -8.588 -3.028 2.648 1.00 93.81 167 GLU A CA 1
ATOM 1322 C C . GLU A 1 167 ? -8.524 -3.214 4.165 1.00 93.81 167 GLU A C 1
ATOM 1324 O O . GLU A 1 167 ? -9.422 -2.771 4.880 1.00 93.81 167 GLU A O 1
ATOM 1329 N N . SER A 1 168 ? -7.437 -3.796 4.667 1.00 93.88 168 SER A N 1
ATOM 1330 C CA . SER A 1 168 ? -7.211 -3.975 6.096 1.00 93.88 168 SER A CA 1
ATOM 1331 C C . SER A 1 168 ? -6.985 -2.647 6.822 1.00 93.88 168 SER A C 1
ATOM 1333 O O . SER A 1 168 ? -7.613 -2.388 7.847 1.00 93.88 168 SER A O 1
ATOM 1335 N N . ILE A 1 169 ? -6.181 -1.739 6.255 1.00 88.81 169 ILE A N 1
ATOM 1336 C CA . ILE A 1 169 ? -6.010 -0.378 6.789 1.00 88.81 169 ILE A CA 1
ATOM 1337 C C . ILE A 1 169 ? -7.359 0.344 6.851 1.00 88.81 169 ILE A C 1
ATOM 1339 O O . ILE A 1 169 ? -7.678 0.963 7.866 1.00 88.81 169 ILE A O 1
ATOM 1343 N N . LYS A 1 170 ? -8.176 0.244 5.794 1.00 87.94 170 LYS A N 1
ATOM 1344 C CA . LYS A 1 170 ? -9.533 0.801 5.784 1.00 87.94 170 LYS A CA 1
ATOM 1345 C C . LYS A 1 170 ? -10.397 0.171 6.877 1.00 87.94 170 LYS A C 1
ATOM 1347 O O . LYS A 1 170 ? -11.055 0.905 7.603 1.00 87.94 170 LYS A O 1
ATOM 1352 N N . TYR A 1 171 ? -10.363 -1.151 7.023 1.00 90.56 171 TYR A N 1
ATOM 1353 C CA . TYR A 1 171 ? -11.102 -1.870 8.057 1.00 90.56 171 TYR A CA 1
ATOM 1354 C C . TYR A 1 171 ? -10.729 -1.395 9.466 1.00 90.56 171 TYR A C 1
ATOM 1356 O O . TYR A 1 171 ? -11.612 -1.031 10.237 1.00 90.56 171 TYR A O 1
ATOM 1364 N N . PHE A 1 172 ? -9.436 -1.339 9.797 1.00 87.25 172 PHE A N 1
ATOM 1365 C CA . PHE A 1 172 ? -8.982 -0.878 11.110 1.00 87.25 172 PHE A CA 1
ATOM 1366 C C . PHE A 1 172 ? -9.345 0.583 11.363 1.00 87.25 172 PHE A C 1
ATOM 1368 O O . PHE A 1 172 ? -9.835 0.920 12.439 1.00 87.25 172 PHE A O 1
ATOM 1375 N N . ARG A 1 173 ? -9.198 1.439 10.347 1.00 82.00 173 ARG A N 1
ATOM 1376 C CA . ARG A 1 173 ? -9.640 2.832 10.423 1.00 82.00 173 ARG A CA 1
ATOM 1377 C C . ARG A 1 173 ? -11.137 2.922 10.708 1.00 82.00 173 ARG A C 1
ATOM 1379 O O . ARG A 1 173 ? -11.546 3.658 11.597 1.00 82.00 173 ARG A O 1
ATOM 1386 N N . ASP A 1 174 ? -11.954 2.163 9.989 1.00 80.25 174 ASP A N 1
ATOM 1387 C CA . ASP A 1 174 ? -13.403 2.179 10.161 1.00 80.25 174 ASP A CA 1
ATOM 1388 C C . ASP A 1 174 ? -13.814 1.589 11.524 1.00 80.25 174 ASP A C 1
ATOM 1390 O O . ASP A 1 174 ? -14.839 1.989 12.069 1.00 80.25 174 ASP A O 1
ATOM 1394 N N . GLN A 1 175 ? -13.027 0.692 12.122 1.00 80.31 175 GLN A N 1
ATOM 1395 C CA . GLN A 1 175 ? -13.266 0.189 13.480 1.00 80.31 175 GLN A CA 1
ATOM 1396 C C . GLN A 1 175 ? -12.937 1.222 14.568 1.00 80.31 175 GLN A C 1
ATOM 1398 O O . GLN A 1 175 ? -13.641 1.277 15.575 1.00 80.31 175 GLN A O 1
ATOM 1403 N N . TRP A 1 176 ? -11.904 2.051 14.386 1.00 72.62 176 TRP A N 1
ATOM 1404 C CA . TRP A 1 176 ? -11.517 3.039 15.406 1.00 72.62 176 TRP A CA 1
ATOM 1405 C C . TRP A 1 176 ? -12.174 4.395 15.256 1.00 72.62 176 TRP A C 1
ATOM 1407 O O . TRP A 1 176 ? -12.274 5.122 16.241 1.00 72.62 176 TRP A O 1
ATOM 1417 N N . LEU A 1 177 ? -12.615 4.759 14.051 1.00 64.44 177 LEU A N 1
ATOM 1418 C CA . LEU A 1 177 ? -13.376 5.985 13.884 1.00 64.44 177 LEU A CA 1
ATOM 1419 C C . LEU A 1 177 ? -14.641 5.877 14.725 1.00 64.44 177 LEU A C 1
ATOM 1421 O O . LEU A 1 177 ? -15.519 5.040 14.472 1.00 64.44 177 LEU A O 1
ATOM 1425 N N . HIS A 1 178 ? -14.744 6.761 15.712 1.00 62.28 178 HIS A N 1
ATOM 1426 C CA . HIS A 1 178 ? -15.960 6.883 16.475 1.00 62.28 178 HIS A CA 1
ATOM 1427 C C . HIS A 1 178 ? -17.123 7.178 15.516 1.00 62.28 178 HIS A C 1
ATOM 1429 O O . HIS A 1 178 ? -16.954 7.886 14.521 1.00 62.28 178 HIS A O 1
ATOM 1435 N N . PRO A 1 179 ? -18.328 6.684 15.803 1.00 59.59 179 PRO A N 1
ATOM 1436 C CA . PRO A 1 179 ? -19.510 6.881 14.967 1.00 59.59 179 PRO A CA 1
ATOM 1437 C C . PRO A 1 179 ? -19.778 8.346 14.594 1.00 59.59 179 PRO A C 1
ATOM 1439 O O . PRO A 1 179 ? -20.188 8.612 13.469 1.00 59.59 179 PRO A O 1
ATOM 1442 N N . TRP A 1 180 ? -19.451 9.311 15.464 1.00 59.66 180 TRP A N 1
ATOM 1443 C CA . TRP A 1 180 ? -19.535 10.741 15.132 1.00 59.66 180 TRP A CA 1
ATOM 1444 C C . TRP A 1 180 ? -18.458 11.224 14.145 1.00 59.66 180 TRP A C 1
ATOM 1446 O O . TRP A 1 180 ? -18.705 12.161 13.396 1.00 59.66 180 TRP A O 1
ATOM 1456 N N . GLN A 1 181 ? -17.280 10.594 14.101 1.00 57.50 181 GLN A N 1
ATOM 1457 C CA . GLN A 1 181 ? -16.229 10.893 13.116 1.00 57.50 181 GLN A CA 1
ATOM 1458 C C . GLN A 1 181 ? -16.572 10.349 11.721 1.00 57.50 181 GLN A C 1
ATOM 1460 O O . GLN A 1 181 ? -16.015 10.813 10.731 1.00 57.50 181 GLN A O 1
ATOM 1465 N N . LYS A 1 182 ? -17.506 9.394 11.635 1.00 54.16 182 LYS A N 1
ATOM 1466 C CA . LYS A 1 182 ? -18.042 8.862 10.372 1.00 54.16 182 LYS A CA 1
ATOM 1467 C C . LYS A 1 182 ? -19.165 9.723 9.782 1.00 54.16 182 LYS A C 1
ATOM 1469 O O . LYS A 1 182 ? -19.592 9.474 8.657 1.00 54.16 182 LYS A O 1
ATOM 1474 N N . MET A 1 183 ? -19.668 10.713 10.522 1.00 56.62 183 MET A N 1
ATOM 1475 C CA . MET A 1 183 ? -20.779 11.554 10.074 1.00 56.62 183 MET A CA 1
ATOM 1476 C C . MET A 1 183 ? -20.299 12.556 9.014 1.00 56.62 183 MET A C 1
ATOM 1478 O O . MET A 1 183 ? -19.393 13.351 9.257 1.00 56.62 183 MET A O 1
ATOM 1482 N N . GLN A 1 184 ? -20.914 12.529 7.828 1.00 46.78 184 GLN A N 1
ATOM 1483 C CA . GLN A 1 184 ? -20.668 13.526 6.784 1.00 46.78 184 GLN A CA 1
ATOM 1484 C C . GLN A 1 184 ? -21.408 14.828 7.107 1.00 46.78 184 GLN A C 1
ATOM 1486 O O . GLN A 1 184 ? -22.596 14.825 7.427 1.00 46.78 184 GLN A O 1
ATOM 1491 N N . PHE A 1 185 ? -20.708 15.957 6.994 1.00 53.66 185 PHE A N 1
ATOM 1492 C CA . PHE A 1 185 ? -21.324 17.278 7.086 1.00 53.66 185 PHE A CA 1
ATOM 1493 C C . PHE A 1 185 ? -22.105 17.574 5.803 1.00 53.66 185 PHE A C 1
ATOM 1495 O O . PHE A 1 185 ? -21.629 17.293 4.702 1.00 53.66 185 PHE A O 1
ATOM 1502 N N . ARG A 1 186 ? -23.283 18.193 5.931 1.00 44.34 186 ARG A N 1
ATOM 1503 C CA . ARG A 1 186 ? -24.014 18.730 4.779 1.00 44.34 186 ARG A CA 1
ATOM 1504 C C . ARG A 1 186 ? -23.176 19.796 4.068 1.00 44.34 186 ARG A C 1
ATOM 1506 O O . ARG A 1 186 ? -22.743 20.763 4.698 1.00 44.34 186 ARG A O 1
ATOM 1513 N N . VAL A 1 187 ? -22.976 19.618 2.762 1.00 49.25 187 VAL A N 1
ATOM 1514 C CA . VAL A 1 187 ? -22.176 20.506 1.892 1.00 49.25 187 VAL A CA 1
ATOM 1515 C C . VAL A 1 187 ? -22.751 21.929 1.868 1.00 49.25 187 VAL A C 1
ATOM 1517 O O . VAL A 1 187 ? -22.020 22.912 1.810 1.00 49.25 187 VAL A O 1
ATOM 1520 N N . ASP A 1 188 ? -24.071 22.024 1.982 1.00 50.62 188 ASP A N 1
ATOM 1521 C CA . ASP A 1 188 ? -24.909 23.218 1.938 1.00 50.62 188 ASP A CA 1
ATOM 1522 C C . ASP A 1 188 ? -24.965 24.002 3.265 1.00 50.62 188 ASP A C 1
ATOM 1524 O O . ASP A 1 188 ? -25.354 25.169 3.272 1.00 50.62 188 ASP A O 1
ATOM 1528 N N . CYS A 1 189 ? -24.552 23.412 4.395 1.00 47.56 189 CYS A N 1
ATOM 1529 C CA . CYS A 1 189 ? -24.575 24.079 5.703 1.00 47.56 189 CYS A CA 1
ATOM 1530 C C . CYS A 1 189 ? -23.502 23.536 6.674 1.00 47.56 189 CYS A C 1
ATOM 1532 O O . CYS A 1 189 ? -23.834 22.964 7.716 1.00 47.56 189 CYS A O 1
ATOM 1534 N N . PRO A 1 190 ? -22.200 23.795 6.436 1.00 52.34 190 PRO A N 1
ATOM 1535 C CA . PRO A 1 190 ? -21.106 23.304 7.290 1.00 52.34 190 PRO A CA 1
ATOM 1536 C C . PRO A 1 190 ? -21.119 23.872 8.726 1.00 52.34 190 PRO A C 1
ATOM 1538 O O . PRO A 1 190 ? -20.318 23.467 9.568 1.00 52.34 190 PRO A O 1
ATOM 1541 N N . ARG A 1 191 ? -22.007 24.835 9.018 1.00 43.31 191 ARG A N 1
ATOM 1542 C CA . ARG A 1 191 ? -22.158 25.499 10.325 1.00 43.31 191 ARG A CA 1
ATOM 1543 C C . ARG A 1 191 ? -23.272 24.921 11.205 1.00 43.31 191 ARG A C 1
ATOM 1545 O O . ARG A 1 191 ? -23.297 25.236 12.392 1.00 43.31 191 ARG A O 1
ATOM 1552 N N . ARG A 1 192 ? -24.177 24.097 10.665 1.00 43.47 192 ARG A N 1
ATOM 1553 C CA . ARG A 1 192 ? -25.283 23.493 11.424 1.00 43.47 192 ARG A CA 1
ATOM 1554 C C . ARG A 1 192 ? -25.151 21.978 11.407 1.00 43.47 192 ARG A C 1
ATOM 1556 O O . ARG A 1 192 ? -25.446 21.327 10.411 1.00 43.47 192 ARG A O 1
ATOM 1563 N N . LEU A 1 193 ? -24.720 21.434 12.540 1.00 45.91 193 LEU A N 1
ATOM 1564 C CA . LEU A 1 193 ? -24.807 20.009 12.822 1.00 45.91 193 LEU A CA 1
ATOM 1565 C C . LEU A 1 193 ? -26.284 19.709 13.134 1.00 45.91 193 LEU A C 1
ATOM 1567 O O . LEU A 1 193 ? -26.707 19.776 14.285 1.00 45.91 193 LEU A O 1
ATOM 1571 N N . VAL A 1 194 ? -27.104 19.488 12.105 1.00 42.84 194 VAL A N 1
ATOM 1572 C CA . VAL A 1 194 ? -28.421 18.873 12.309 1.00 42.84 194 VAL A CA 1
ATOM 1573 C C . VAL A 1 194 ? -28.166 17.382 12.347 1.00 42.84 194 VAL A C 1
ATOM 1575 O O . VAL A 1 194 ? -27.935 16.761 11.314 1.00 42.84 194 VAL A O 1
ATOM 1578 N N . VAL A 1 195 ? -28.127 16.827 13.548 1.00 48.25 195 VAL A N 1
ATOM 1579 C CA . VAL A 1 195 ? -28.020 15.387 13.729 1.00 48.25 195 VAL A CA 1
ATOM 1580 C C . VAL A 1 195 ? -29.209 15.006 14.584 1.00 48.25 195 VAL A C 1
ATOM 1582 O O . VAL A 1 195 ? -29.276 15.374 15.755 1.00 48.25 195 VAL A O 1
ATOM 1585 N N . GLU A 1 196 ? -30.156 14.273 14.005 1.00 46.44 196 GLU A N 1
ATOM 1586 C CA . GLU A 1 196 ? -30.915 13.317 14.805 1.00 46.44 196 GLU A CA 1
ATOM 1587 C C . GLU A 1 196 ? -29.888 12.316 15.339 1.00 46.44 196 GLU A C 1
ATOM 1589 O O . GLU A 1 196 ? -29.537 11.339 14.679 1.00 46.44 196 GLU A O 1
ATOM 1594 N N . VAL A 1 197 ? -29.294 12.613 16.499 1.00 58.69 197 VAL A N 1
ATOM 1595 C CA . VAL A 1 197 ? -28.348 11.691 17.126 1.00 58.69 197 VAL A CA 1
ATOM 1596 C C . VAL A 1 197 ? -29.176 10.640 17.858 1.00 58.69 197 VAL A C 1
ATOM 1598 O O . VAL A 1 197 ? -29.388 10.703 19.067 1.00 58.69 197 VAL A O 1
ATOM 1601 N N . SER A 1 198 ? -29.701 9.675 17.115 1.00 67.25 198 SER A N 1
ATOM 1602 C CA . SER A 1 198 ? -30.219 8.442 17.695 1.00 67.25 198 SER A CA 1
ATOM 1603 C C . SER A 1 198 ? -29.134 7.375 17.625 1.00 67.25 198 SER A C 1
ATOM 1605 O O . SER A 1 198 ? -28.498 7.206 16.586 1.00 67.25 198 SER A O 1
ATOM 1607 N N . SER A 1 199 ? -28.904 6.653 18.717 1.00 80.25 199 SER A N 1
ATOM 1608 C CA . SER A 1 199 ? -28.111 5.426 18.663 1.00 80.25 199 SER A CA 1
ATOM 1609 C C . SER A 1 199 ? -28.945 4.300 18.060 1.00 80.25 199 SER A C 1
ATOM 1611 O O . SER A 1 199 ? -30.164 4.295 18.171 1.00 80.25 199 SER A O 1
ATOM 1613 N N . GLU A 1 200 ? -28.309 3.306 17.466 1.00 89.81 200 GLU A N 1
ATOM 1614 C CA . GLU A 1 200 ? -28.949 2.029 17.146 1.00 89.81 200 GLU A CA 1
ATOM 1615 C C . GLU A 1 200 ? -28.374 0.987 18.100 1.00 89.81 200 GLU A C 1
ATOM 1617 O O . GLU A 1 200 ? -27.175 0.985 18.382 1.00 89.81 200 GLU A O 1
ATOM 1622 N N . GLY A 1 201 ? -29.224 0.157 18.691 1.00 91.44 201 GLY A N 1
ATOM 1623 C CA . GLY A 1 201 ? -28.753 -0.973 19.482 1.00 91.44 201 GLY A CA 1
ATOM 1624 C C . GLY A 1 201 ? -28.604 -2.181 18.569 1.00 91.44 201 GLY A C 1
ATOM 1625 O O . GLY A 1 201 ? -29.509 -2.487 17.796 1.00 91.44 201 GLY A O 1
ATOM 1626 N N . VAL A 1 202 ? -27.468 -2.863 18.654 1.00 93.25 202 VAL A N 1
ATOM 1627 C CA . VAL A 1 202 ? -27.227 -4.129 17.957 1.00 93.25 202 VAL A CA 1
ATOM 1628 C C . VAL A 1 202 ? -27.297 -5.244 18.985 1.00 93.25 202 VAL A C 1
ATOM 1630 O O . VAL A 1 202 ? -26.572 -5.213 19.980 1.00 93.25 202 VAL A O 1
ATOM 1633 N N . LEU A 1 203 ? -28.196 -6.196 18.766 1.00 93.81 203 LEU A N 1
ATOM 1634 C CA . LEU A 1 203 ? -28.381 -7.347 19.638 1.00 93.81 203 LEU A CA 1
ATOM 1635 C C . LEU A 1 203 ? -27.345 -8.417 19.267 1.00 93.81 203 LEU A C 1
ATOM 1637 O O . LEU A 1 203 ? -27.298 -8.844 18.118 1.00 93.81 203 LEU A O 1
ATOM 1641 N N . ASN A 1 204 ? -26.512 -8.817 20.223 1.00 92.75 204 ASN A N 1
ATOM 1642 C CA . ASN A 1 204 ? -25.483 -9.841 20.064 1.00 92.75 204 ASN A CA 1
ATOM 1643 C C . ASN A 1 204 ? -25.641 -10.886 21.175 1.00 92.75 204 ASN A C 1
ATOM 1645 O O . ASN A 1 204 ? -25.983 -10.527 22.301 1.00 92.75 204 ASN A O 1
ATOM 1649 N N . MET A 1 205 ? -25.335 -12.152 20.892 1.00 88.44 205 MET A N 1
ATOM 1650 C CA . MET A 1 205 ? -25.154 -13.164 21.935 1.00 88.44 205 MET A CA 1
ATOM 1651 C C . MET A 1 205 ? -23.673 -13.278 22.289 1.00 88.44 205 MET A C 1
ATOM 1653 O O . MET A 1 205 ? -22.830 -13.400 21.403 1.00 88.44 205 MET A O 1
ATOM 1657 N N . VAL A 1 206 ? -23.360 -13.224 23.580 1.00 87.19 206 VAL A N 1
ATOM 1658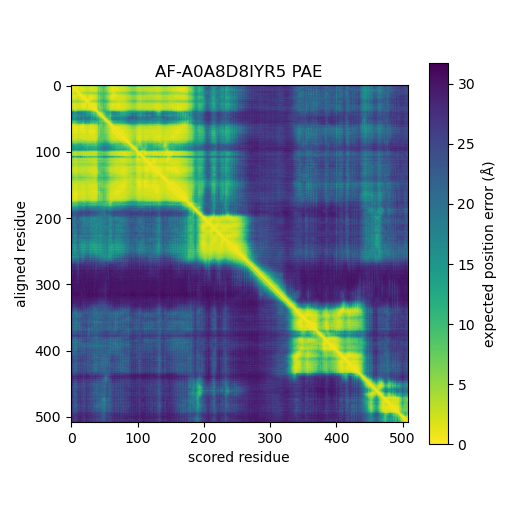 C CA . VAL A 1 206 ? -22.012 -13.450 24.114 1.00 87.19 206 VAL A CA 1
ATOM 1659 C C . VAL A 1 206 ? -22.163 -14.386 25.304 1.00 87.19 206 VAL A C 1
ATOM 1661 O O . VAL A 1 206 ? -22.878 -14.050 26.245 1.00 87.19 206 VAL A O 1
ATOM 1664 N N . ASP A 1 207 ? -21.542 -15.563 25.235 1.00 88.12 207 ASP A N 1
ATOM 1665 C CA . ASP A 1 207 ? -21.579 -16.586 26.291 1.00 88.12 207 ASP A CA 1
ATOM 1666 C C . ASP A 1 207 ? -23.013 -16.973 26.708 1.00 88.12 207 ASP A C 1
ATOM 1668 O O . ASP A 1 207 ? -23.364 -16.973 27.886 1.00 88.12 207 ASP A O 1
ATOM 1672 N N . GLY A 1 208 ? -23.890 -17.191 25.720 1.00 87.69 208 GLY A N 1
ATOM 1673 C CA . GLY A 1 208 ? -25.314 -17.494 25.938 1.00 87.69 208 GLY A CA 1
ATOM 1674 C C . GLY A 1 208 ? -26.142 -16.325 26.490 1.00 87.69 208 GLY A C 1
ATOM 1675 O O . GLY A 1 208 ? -27.351 -16.439 26.637 1.00 87.69 208 GLY A O 1
ATOM 1676 N N . THR A 1 209 ? -25.528 -15.172 26.768 1.00 89.06 209 THR A N 1
ATOM 1677 C CA . THR A 1 209 ? -26.228 -13.989 27.271 1.00 89.06 209 THR A CA 1
ATOM 1678 C C . THR A 1 209 ? -26.514 -13.010 26.138 1.00 89.06 209 THR A C 1
ATOM 1680 O O . THR A 1 209 ? -25.618 -12.604 25.393 1.00 89.06 209 THR A O 1
ATOM 1683 N N . THR A 1 210 ? -27.760 -12.547 26.047 1.00 92.62 210 THR A N 1
ATOM 1684 C CA . THR A 1 210 ? -28.144 -11.497 25.096 1.00 92.62 210 THR A CA 1
ATOM 1685 C C . THR A 1 210 ? -27.651 -10.120 25.565 1.00 92.62 210 THR A C 1
ATOM 1687 O O . THR A 1 210 ? -28.054 -9.606 26.615 1.00 92.62 210 THR A O 1
ATOM 1690 N N . ILE A 1 211 ? -26.788 -9.486 24.767 1.00 94.88 211 ILE A N 1
ATOM 1691 C CA . ILE A 1 211 ? -26.191 -8.171 25.022 1.00 94.88 211 ILE A CA 1
ATOM 1692 C C . ILE A 1 211 ? -26.557 -7.204 23.894 1.00 94.88 211 ILE A C 1
ATOM 1694 O O . ILE A 1 211 ? -26.306 -7.461 22.720 1.00 94.88 211 ILE A O 1
ATOM 1698 N N . VAL A 1 212 ? -27.074 -6.030 24.253 1.00 95.44 212 VAL A N 1
ATOM 1699 C CA . VAL A 1 212 ? -27.282 -4.925 23.312 1.00 95.44 212 VAL A CA 1
ATOM 1700 C C . VAL A 1 212 ? -26.053 -4.024 23.311 1.00 95.44 212 VAL A C 1
ATOM 1702 O O . VAL A 1 212 ? -25.644 -3.500 24.348 1.00 95.44 212 VAL A O 1
ATOM 1705 N N . THR A 1 213 ? -25.456 -3.829 22.140 1.00 93.19 213 THR A N 1
ATOM 1706 C CA . THR A 1 213 ? -24.294 -2.957 21.937 1.00 93.19 213 THR A CA 1
ATOM 1707 C C . THR A 1 213 ? -24.738 -1.656 21.280 1.00 93.19 213 THR A C 1
ATOM 1709 O O . THR A 1 213 ? -25.378 -1.673 20.232 1.00 93.19 213 THR A O 1
ATOM 1712 N N . CYS A 1 214 ? -24.412 -0.515 21.886 1.00 90.75 214 CYS A N 1
ATOM 1713 C CA . CYS A 1 214 ? -24.721 0.792 21.307 1.00 90.75 214 CYS A CA 1
ATOM 1714 C C . CYS A 1 214 ? -23.851 1.082 20.079 1.00 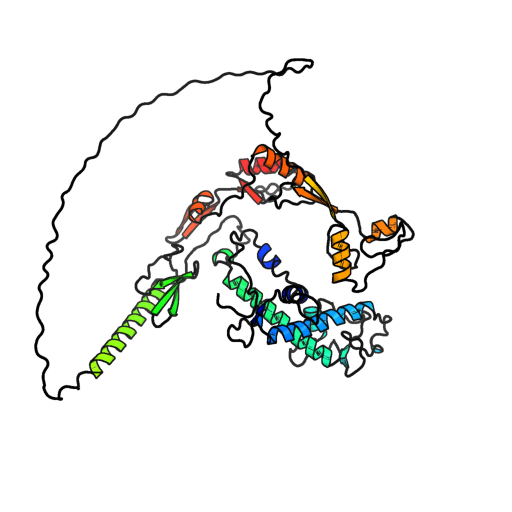90.75 214 CYS A C 1
ATOM 1716 O O . CYS A 1 214 ? -22.628 1.110 20.192 1.00 90.75 214 CYS A O 1
ATOM 1718 N N . SER A 1 215 ? -24.469 1.407 18.943 1.00 84.12 215 SER A N 1
ATOM 1719 C CA . SER A 1 215 ? -23.766 1.738 17.699 1.00 84.12 215 SER A CA 1
ATOM 1720 C C . SER A 1 215 ? -22.931 3.013 17.772 1.00 84.12 215 SER A C 1
ATOM 1722 O O . SER A 1 215 ? -22.126 3.225 16.875 1.00 84.12 215 SER A O 1
ATOM 1724 N N . VAL A 1 216 ? -23.115 3.856 18.803 1.00 80.81 216 VAL A N 1
ATOM 1725 C CA . VAL A 1 216 ? -22.426 5.152 18.956 1.00 80.81 216 VAL A CA 1
ATOM 1726 C C . VAL A 1 216 ? -21.232 5.089 19.909 1.00 80.81 216 VAL A C 1
ATOM 1728 O O . VAL A 1 216 ? -20.171 5.620 19.600 1.00 80.81 216 VAL A O 1
ATOM 1731 N N . CYS A 1 217 ? -21.385 4.486 21.085 1.00 80.75 217 CYS A N 1
ATOM 1732 C CA . CYS A 1 217 ? -20.316 4.456 22.093 1.00 80.75 217 CYS A CA 1
ATOM 1733 C C . CYS A 1 217 ? -19.867 3.044 22.466 1.00 80.75 217 CYS A C 1
ATOM 1735 O O . CYS A 1 217 ? -19.143 2.884 23.445 1.00 80.75 217 CYS A O 1
ATOM 1737 N N . SER A 1 218 ? -20.360 2.024 21.760 1.00 84.19 218 SER A N 1
ATOM 1738 C CA . SER A 1 218 ? -20.048 0.610 21.995 1.00 84.19 218 SER A CA 1
ATOM 1739 C C . SER A 1 218 ? -20.354 0.112 23.413 1.00 84.19 218 SER A C 1
ATOM 1741 O O . SER A 1 218 ? -19.913 -0.968 23.800 1.00 84.19 218 SER A O 1
ATOM 1743 N N . ALA A 1 219 ? -21.132 0.871 24.197 1.00 86.56 219 ALA A N 1
ATOM 1744 C CA . ALA A 1 219 ? -21.546 0.458 25.530 1.00 86.56 219 ALA A CA 1
ATOM 1745 C C . ALA A 1 219 ? -22.395 -0.809 25.419 1.00 86.56 219 ALA A C 1
ATOM 1747 O O . ALA A 1 219 ? -23.356 -0.855 24.645 1.00 86.56 219 ALA A O 1
ATOM 1748 N N . ARG A 1 220 ? -22.013 -1.821 26.197 1.00 93.12 220 ARG A N 1
ATOM 1749 C CA . ARG A 1 220 ? -22.704 -3.103 26.300 1.00 93.12 220 ARG A CA 1
ATOM 1750 C C . ARG A 1 220 ? -23.723 -3.023 27.427 1.00 93.12 220 ARG A C 1
ATOM 1752 O O . ARG A 1 220 ? -23.375 -2.676 28.554 1.00 93.12 220 ARG A O 1
ATOM 1759 N N . VAL A 1 221 ? -24.975 -3.334 27.120 1.00 93.12 221 VAL A N 1
ATOM 1760 C CA . VAL A 1 221 ? -26.082 -3.356 28.078 1.00 93.12 221 VAL A CA 1
ATOM 1761 C C . VAL A 1 221 ? -26.690 -4.749 28.044 1.00 93.12 221 VAL A C 1
ATOM 1763 O O . VAL A 1 221 ? -27.025 -5.250 26.973 1.00 93.12 221 VAL A O 1
ATOM 1766 N N . ARG A 1 222 ? -26.814 -5.394 29.208 1.00 92.62 222 ARG A N 1
ATOM 1767 C CA . ARG A 1 222 ? -27.537 -6.670 29.310 1.00 92.62 222 ARG A CA 1
ATOM 1768 C C . ARG A 1 222 ? -28.991 -6.454 28.895 1.00 92.62 222 ARG A C 1
ATOM 1770 O O . ARG A 1 222 ? -29.563 -5.422 29.242 1.00 92.62 222 ARG A O 1
ATOM 1777 N N . SER A 1 223 ? -29.583 -7.413 28.189 1.00 90.31 223 SER A N 1
ATOM 1778 C CA . SER A 1 223 ? -30.957 -7.325 27.671 1.00 90.31 223 SER A CA 1
ATOM 1779 C C . SER A 1 223 ? -31.981 -6.879 28.731 1.00 90.31 223 SER A C 1
ATOM 1781 O O . SER A 1 223 ? -32.720 -5.924 28.502 1.00 90.31 223 SER A O 1
ATOM 1783 N N . GLY A 1 224 ? -31.931 -7.449 29.942 1.00 89.62 224 GLY A N 1
ATOM 1784 C CA . GLY A 1 224 ? -32.810 -7.079 31.066 1.00 89.62 224 GLY A CA 1
ATOM 1785 C C . GLY A 1 224 ? -32.602 -5.669 31.646 1.00 89.62 224 GLY A C 1
ATOM 1786 O O . GLY A 1 224 ? -33.393 -5.212 32.464 1.00 89.62 224 GLY A O 1
ATOM 1787 N N . GLN A 1 225 ? -31.550 -4.956 31.236 1.00 93.50 225 GLN A N 1
ATOM 1788 C CA . GLN A 1 225 ? -31.255 -3.578 31.648 1.00 93.50 225 GLN A CA 1
ATOM 1789 C C . GLN A 1 225 ? -31.452 -2.566 30.508 1.00 93.50 225 GLN A C 1
ATOM 1791 O O . GLN A 1 225 ? -31.058 -1.401 30.640 1.00 93.50 225 GLN A O 1
ATOM 1796 N N . LEU A 1 226 ? -32.035 -2.987 29.379 1.00 95.56 226 LEU A N 1
ATOM 1797 C CA . LEU A 1 226 ? -32.197 -2.146 28.199 1.00 95.56 226 LEU A CA 1
ATOM 1798 C C . LEU A 1 226 ? -33.163 -0.978 28.468 1.00 95.56 226 LEU A C 1
ATOM 1800 O O . LEU A 1 226 ? -34.372 -1.144 28.621 1.00 95.56 226 LEU A O 1
ATOM 1804 N N . LYS A 1 227 ? -32.624 0.244 28.470 1.00 95.69 227 LYS A N 1
ATOM 1805 C CA . LYS A 1 227 ? -33.395 1.493 28.560 1.00 95.69 227 LYS A CA 1
ATOM 1806 C C . LYS A 1 227 ? -33.569 2.118 27.177 1.00 95.69 227 LYS A C 1
ATOM 1808 O O . LYS A 1 227 ? -32.776 1.862 26.275 1.00 95.69 227 LYS A O 1
ATOM 1813 N N . ARG A 1 228 ? -34.565 3.005 27.031 1.00 95.50 228 ARG A N 1
ATOM 1814 C CA . ARG A 1 228 ? -34.776 3.815 25.809 1.00 95.50 228 ARG A CA 1
ATOM 1815 C C . ARG A 1 228 ? -33.559 4.648 25.417 1.00 95.50 228 ARG A C 1
ATOM 1817 O O . ARG A 1 228 ? -33.427 5.025 24.257 1.00 95.50 228 ARG A O 1
ATOM 1824 N N . THR A 1 229 ? -32.680 4.930 26.373 1.00 92.44 229 THR A N 1
ATOM 1825 C CA . THR A 1 229 ? -31.428 5.651 26.170 1.00 92.44 229 THR A CA 1
ATOM 1826 C C . THR A 1 229 ? -30.220 4.780 26.499 1.00 92.44 229 THR A C 1
ATOM 1828 O O . THR A 1 229 ? -30.237 3.979 27.435 1.00 92.44 229 THR A O 1
ATOM 1831 N N . CYS A 1 230 ? -29.143 4.955 25.737 1.00 89.62 230 CYS A N 1
ATOM 1832 C CA . CYS A 1 230 ? -27.878 4.277 25.977 1.00 89.62 230 CYS A CA 1
ATOM 1833 C C . CYS A 1 230 ? -27.251 4.720 27.312 1.00 89.62 230 CYS A C 1
ATOM 1835 O O . CYS A 1 230 ? -27.140 5.915 27.584 1.00 89.62 230 CYS A O 1
ATOM 1837 N N . SER A 1 231 ? -26.764 3.774 28.120 1.00 85.06 231 SER A N 1
ATOM 1838 C CA . SER A 1 231 ? -26.091 4.061 29.398 1.00 85.06 231 SER A CA 1
ATOM 1839 C C . SER A 1 231 ? -24.768 4.824 29.246 1.00 85.06 231 SER A C 1
ATOM 1841 O O . SER A 1 231 ? -24.399 5.573 30.148 1.00 85.06 231 SER A O 1
ATOM 1843 N N . GLY A 1 232 ? -24.078 4.664 28.111 1.00 85.44 232 GLY A N 1
ATOM 1844 C CA . GLY A 1 232 ? -22.834 5.369 27.802 1.00 85.44 232 GLY A CA 1
ATOM 1845 C C . GLY A 1 232 ? -23.082 6.775 27.253 1.00 85.44 232 GLY A C 1
ATOM 1846 O O . GLY A 1 232 ? -22.881 7.766 27.951 1.00 85.44 232 GLY A O 1
ATOM 1847 N N . CYS A 1 233 ? -23.540 6.879 26.001 1.00 78.56 233 CYS A N 1
ATOM 1848 C CA . CYS A 1 233 ? -23.690 8.169 25.312 1.00 78.56 233 CYS A CA 1
ATOM 1849 C C . CYS A 1 233 ? -24.991 8.925 25.616 1.00 78.56 233 CYS A C 1
ATOM 1851 O O . CYS A 1 233 ? -25.146 10.051 25.152 1.00 78.56 233 CYS A O 1
ATOM 1853 N N . ARG A 1 234 ? -25.931 8.332 26.368 1.00 84.50 234 ARG A N 1
ATOM 1854 C CA . ARG A 1 234 ? -27.249 8.908 26.712 1.00 84.50 234 ARG A CA 1
ATOM 1855 C C . ARG A 1 234 ? -28.183 9.197 25.529 1.00 84.50 234 ARG A C 1
ATOM 1857 O O . ARG A 1 234 ? -29.249 9.772 25.735 1.00 84.50 234 ARG A O 1
ATOM 1864 N N . LEU A 1 235 ? -27.829 8.770 24.318 1.00 83.25 235 LEU A N 1
ATOM 1865 C CA . LEU A 1 235 ? -28.666 8.915 23.125 1.00 83.25 235 LEU A CA 1
ATOM 1866 C C . LEU A 1 235 ? -29.849 7.945 23.152 1.00 83.25 235 LEU A C 1
ATOM 1868 O O . LEU A 1 235 ? -29.733 6.847 23.699 1.00 83.25 235 LEU A O 1
ATOM 1872 N N . LYS A 1 236 ? -30.982 8.346 22.561 1.00 89.56 236 LYS A N 1
ATOM 1873 C CA . LYS A 1 236 ? -32.154 7.472 22.400 1.00 89.56 236 LYS A CA 1
ATOM 1874 C C . LYS A 1 236 ? -31.863 6.401 21.347 1.00 89.56 236 LYS A C 1
ATOM 1876 O O . LYS A 1 236 ? -31.295 6.717 20.303 1.00 89.56 236 LYS A O 1
ATOM 1881 N N . PHE A 1 237 ? -32.272 5.159 21.599 1.00 90.25 237 PHE A N 1
ATOM 1882 C CA . PHE A 1 237 ? -32.192 4.099 20.597 1.00 90.25 237 PHE A CA 1
ATOM 1883 C C . PHE A 1 237 ? -33.302 4.254 19.550 1.00 90.25 237 PHE A C 1
ATOM 1885 O O . PHE A 1 237 ? -34.477 4.195 19.905 1.00 90.25 237 PHE A O 1
ATOM 1892 N N . ARG A 1 238 ? -32.953 4.422 18.268 1.00 92.12 238 ARG A N 1
ATOM 1893 C CA . ARG A 1 238 ? -33.928 4.553 17.167 1.00 92.12 238 ARG A CA 1
ATOM 1894 C C . ARG A 1 238 ? -34.777 3.299 16.999 1.00 92.12 238 ARG A C 1
ATOM 1896 O O . ARG A 1 238 ? -35.963 3.381 16.717 1.00 92.12 238 ARG A O 1
ATOM 1903 N N . ASN A 1 239 ? -34.153 2.147 17.202 1.00 94.00 239 ASN A N 1
ATOM 1904 C CA . ASN A 1 239 ? -34.754 0.826 17.095 1.00 94.00 239 ASN A CA 1
ATOM 1905 C C . ASN A 1 239 ? -35.113 0.235 18.470 1.00 94.00 239 ASN A C 1
ATOM 1907 O O . ASN A 1 239 ? -35.104 -0.983 18.631 1.00 94.00 239 ASN A O 1
ATOM 1911 N N . TYR A 1 240 ? -35.397 1.075 19.479 1.00 96.06 240 TYR A N 1
ATOM 1912 C CA . TYR A 1 240 ? -35.691 0.593 20.834 1.00 96.06 240 TYR A CA 1
ATOM 1913 C C . TYR A 1 240 ? -36.861 -0.391 20.870 1.00 96.06 240 TYR A C 1
ATOM 1915 O O . TYR A 1 240 ? -36.734 -1.441 21.487 1.00 96.06 240 TYR A O 1
ATOM 1923 N N . ASP A 1 241 ? -37.980 -0.070 20.218 1.00 96.00 241 ASP A N 1
ATOM 1924 C CA . ASP A 1 241 ? -39.185 -0.902 20.304 1.00 96.00 241 ASP A CA 1
ATOM 1925 C C . ASP A 1 241 ? -38.978 -2.268 19.620 1.00 96.00 241 ASP A C 1
ATOM 1927 O O . ASP A 1 241 ? -39.428 -3.295 20.126 1.00 96.00 241 ASP A O 1
ATOM 1931 N N . GLU A 1 242 ? -38.214 -2.309 18.521 1.00 96.06 242 GLU A N 1
ATOM 1932 C CA . GLU A 1 242 ? -37.821 -3.560 17.860 1.00 96.06 242 GLU A CA 1
ATOM 1933 C C . GLU A 1 242 ? -36.866 -4.389 18.734 1.00 96.06 242 GLU A C 1
ATOM 1935 O O . GLU A 1 242 ? -37.045 -5.600 18.873 1.00 96.06 242 GLU A O 1
ATOM 1940 N N . LEU A 1 243 ? -35.876 -3.743 19.364 1.00 95.69 243 LEU A N 1
ATOM 1941 C CA . LEU A 1 243 ? -34.966 -4.395 20.309 1.00 95.69 243 LEU A CA 1
ATOM 1942 C C . LEU A 1 243 ? -35.710 -4.946 21.521 1.00 95.69 243 LEU A C 1
ATOM 1944 O O . LEU A 1 243 ? -35.453 -6.076 21.915 1.00 95.69 243 LEU A O 1
ATOM 1948 N N . ALA A 1 244 ? -36.629 -4.172 22.098 1.00 96.25 244 ALA A N 1
ATOM 1949 C CA . ALA A 1 244 ? -37.424 -4.589 23.245 1.00 96.25 244 ALA A CA 1
ATOM 1950 C C . ALA A 1 244 ? -38.277 -5.817 22.902 1.00 96.25 244 ALA A C 1
ATOM 1952 O O . ALA A 1 244 ? -38.313 -6.768 23.677 1.00 96.25 244 ALA A O 1
ATOM 1953 N N . LYS A 1 245 ? -38.883 -5.839 21.706 1.00 96.50 245 LYS A N 1
ATOM 1954 C CA . LYS A 1 245 ? -39.633 -7.000 21.219 1.00 96.50 245 LYS A CA 1
ATOM 1955 C C . LYS A 1 245 ? -38.741 -8.235 21.051 1.00 96.50 245 LYS A C 1
ATOM 1957 O O . LYS A 1 245 ? -39.113 -9.302 21.520 1.00 96.50 245 LYS A O 1
ATOM 1962 N N . LYS A 1 246 ? -37.560 -8.087 20.437 1.00 95.19 246 LYS A N 1
ATOM 1963 C CA . LYS A 1 246 ? -36.594 -9.187 20.249 1.00 95.19 246 LYS A CA 1
ATOM 1964 C C . LYS A 1 246 ? -36.044 -9.724 21.573 1.00 95.19 246 LYS A C 1
ATOM 1966 O O . LYS A 1 246 ? -35.886 -10.927 21.724 1.00 95.19 246 LYS A O 1
ATOM 1971 N N . VAL A 1 247 ? -35.763 -8.840 22.532 1.00 94.44 247 VAL A N 1
ATOM 1972 C CA . VAL A 1 247 ? -35.329 -9.223 23.885 1.00 94.44 247 VAL A CA 1
ATOM 1973 C C . VAL A 1 247 ? -36.409 -10.033 24.601 1.00 94.44 247 VAL A C 1
ATOM 1975 O O . VAL A 1 247 ? -36.093 -11.033 25.235 1.00 94.44 247 VAL A O 1
ATOM 1978 N N . GLU A 1 248 ? -37.668 -9.613 24.494 1.00 94.62 248 GLU A N 1
ATOM 1979 C CA . GLU A 1 248 ? -38.796 -10.314 25.110 1.00 94.62 248 GLU A CA 1
ATOM 1980 C C . GLU A 1 248 ? -39.065 -11.672 24.447 1.00 94.62 248 GLU A C 1
ATOM 1982 O O . GLU A 1 248 ? -39.326 -12.656 25.131 1.00 94.62 248 GLU A O 1
ATOM 1987 N N . GLU A 1 249 ? -38.962 -11.747 23.119 1.00 93.81 249 GLU A N 1
ATOM 1988 C CA . GLU A 1 249 ? -39.090 -13.002 22.373 1.00 93.81 249 GLU A CA 1
ATOM 1989 C C . GLU A 1 249 ? -38.007 -14.006 22.780 1.00 93.81 249 GLU A C 1
ATOM 1991 O O . GLU A 1 249 ? -38.327 -15.156 23.064 1.00 93.81 249 GLU A O 1
ATOM 1996 N N . GLN A 1 250 ? -36.757 -13.553 22.923 1.00 90.00 250 GLN A N 1
ATOM 1997 C CA . GLN A 1 250 ? -35.663 -14.399 23.397 1.00 90.00 250 GLN A CA 1
ATOM 1998 C C . GLN A 1 250 ? -35.903 -14.902 24.826 1.00 90.00 250 GLN A C 1
ATOM 2000 O O . GLN A 1 250 ? -35.705 -16.078 25.104 1.00 90.00 250 GLN A O 1
ATOM 2005 N N . ARG A 1 251 ? -36.398 -14.037 25.720 1.00 89.75 251 ARG A N 1
ATOM 2006 C CA . ARG A 1 251 ? -36.692 -14.415 27.108 1.00 89.75 251 ARG A CA 1
ATOM 2007 C C . ARG A 1 251 ? -37.744 -15.523 27.206 1.00 89.75 251 ARG A C 1
ATOM 2009 O O . ARG A 1 251 ? -37.643 -16.374 28.078 1.00 89.75 251 ARG A O 1
ATOM 2016 N N . ARG A 1 252 ? -38.737 -15.525 26.311 1.00 90.12 252 ARG A N 1
ATOM 2017 C CA . ARG A 1 252 ? -39.752 -16.588 26.261 1.00 90.12 252 ARG A CA 1
ATOM 2018 C C . ARG A 1 252 ? -39.178 -17.921 25.807 1.00 90.12 252 ARG A C 1
ATOM 2020 O O . ARG A 1 252 ? -39.598 -18.943 26.328 1.00 90.12 252 ARG A O 1
ATOM 2027 N N . VAL A 1 253 ? -38.244 -17.909 24.856 1.00 87.12 253 VAL A N 1
ATOM 2028 C CA . VAL A 1 253 ? -37.545 -19.131 24.429 1.00 87.12 253 VAL A CA 1
ATOM 2029 C C . VAL A 1 253 ? -36.747 -19.702 25.601 1.00 87.12 253 VAL A C 1
ATOM 2031 O O . VAL A 1 253 ? -36.911 -20.872 25.925 1.00 87.12 253 VAL A O 1
ATOM 2034 N N . ASP A 1 254 ? -36.001 -18.849 26.311 1.00 83.25 254 ASP A N 1
ATOM 2035 C CA . ASP A 1 254 ? -35.202 -19.266 27.468 1.00 83.25 254 ASP A CA 1
ATOM 2036 C C . ASP A 1 254 ? -36.073 -19.823 28.626 1.00 83.25 254 ASP A C 1
ATOM 2038 O O . ASP A 1 254 ? -35.623 -20.687 29.375 1.00 83.25 254 ASP A O 1
ATOM 2042 N N . GLU A 1 255 ? -37.319 -19.351 28.792 1.00 85.50 255 GLU A N 1
ATOM 2043 C CA . GLU A 1 255 ? -38.269 -19.864 29.801 1.00 85.50 255 GLU A CA 1
ATOM 2044 C C . GLU A 1 255 ? -38.892 -21.218 29.410 1.00 85.50 255 GLU A C 1
ATOM 2046 O O . GLU A 1 255 ? -39.102 -22.060 30.285 1.00 85.50 255 GLU A O 1
ATOM 2051 N N . VAL A 1 256 ? -39.165 -21.449 28.120 1.00 85.56 256 VAL A N 1
ATOM 2052 C CA . VAL A 1 256 ? -39.694 -22.735 27.623 1.00 85.56 256 VAL A CA 1
ATOM 2053 C C . VAL A 1 256 ? -38.623 -23.821 27.693 1.00 85.56 256 VAL A C 1
ATOM 2055 O O . VAL A 1 256 ? -38.899 -24.894 28.221 1.00 85.56 256 VAL A O 1
ATOM 2058 N N . ASP A 1 257 ? -37.390 -23.518 27.279 1.00 81.06 257 ASP A N 1
ATOM 2059 C CA . ASP A 1 257 ? -36.270 -24.465 27.368 1.00 81.06 257 ASP A CA 1
ATOM 2060 C C . ASP A 1 257 ? -35.986 -24.878 28.825 1.00 81.06 257 ASP A C 1
ATOM 2062 O O . ASP A 1 257 ? -35.565 -26.006 29.088 1.00 81.06 257 ASP A O 1
ATOM 2066 N N . LEU A 1 258 ? -36.241 -23.988 29.796 1.00 82.06 258 LEU A N 1
ATOM 2067 C CA . LEU A 1 258 ? -36.122 -24.321 31.215 1.00 82.06 258 LEU A CA 1
ATOM 2068 C C . LEU A 1 258 ? -37.252 -25.247 31.691 1.00 82.06 258 LEU A C 1
ATOM 2070 O O . LEU A 1 258 ? -36.988 -26.158 32.467 1.00 82.06 258 LEU A O 1
ATOM 2074 N N . MET A 1 259 ? -38.493 -25.018 31.248 1.00 75.94 259 MET A N 1
ATOM 2075 C CA . MET A 1 259 ? -39.651 -25.851 31.605 1.00 75.94 259 MET A CA 1
ATOM 2076 C C . MET A 1 259 ? -39.538 -27.262 31.013 1.00 75.94 259 MET A C 1
ATOM 2078 O O . MET A 1 259 ? -39.737 -28.234 31.739 1.00 75.94 259 MET A O 1
ATOM 2082 N N . ASP A 1 260 ? -39.118 -27.387 29.750 1.00 77.62 260 ASP A N 1
ATOM 2083 C CA . ASP A 1 260 ? -38.911 -28.684 29.089 1.00 77.62 260 ASP A CA 1
ATOM 2084 C C . ASP A 1 260 ? -37.793 -29.504 29.764 1.00 77.62 260 ASP A C 1
ATOM 2086 O O . ASP A 1 260 ? -37.828 -30.737 29.773 1.00 77.62 260 ASP A O 1
ATOM 2090 N N . LEU A 1 261 ? -36.815 -28.835 30.390 1.00 79.62 261 LEU A N 1
ATOM 2091 C CA . LEU A 1 261 ? -35.774 -29.501 31.175 1.00 79.62 261 LEU A CA 1
ATOM 2092 C C . LEU A 1 261 ? -36.302 -30.061 32.510 1.00 79.62 261 LEU A C 1
ATOM 2094 O O . LEU A 1 261 ? -35.756 -31.045 33.008 1.00 79.62 261 LEU A O 1
ATOM 2098 N N . PHE A 1 262 ? -37.350 -29.464 33.089 1.00 69.06 262 PHE A N 1
ATOM 2099 C CA . PHE A 1 262 ? -37.964 -29.936 34.336 1.00 69.06 262 PHE A CA 1
ATOM 2100 C C . PHE A 1 262 ? -39.060 -30.987 34.108 1.00 69.06 262 PHE A C 1
ATOM 2102 O O . PHE A 1 262 ? -39.161 -31.917 34.909 1.00 69.06 262 PHE A O 1
ATOM 2109 N N . ASP A 1 263 ? -39.803 -30.922 32.999 1.00 66.44 263 ASP A N 1
ATOM 2110 C CA . ASP A 1 263 ? -40.810 -31.940 32.652 1.00 66.44 263 ASP A CA 1
ATOM 2111 C C . ASP A 1 263 ? -40.185 -33.312 32.321 1.00 66.44 263 ASP A C 1
ATOM 2113 O O . ASP A 1 263 ? -40.843 -34.342 32.438 1.00 66.44 263 ASP A O 1
ATOM 2117 N N . GLY A 1 264 ? -38.886 -33.363 32.001 1.00 62.25 264 GLY A N 1
ATOM 2118 C CA . GLY A 1 264 ? -38.135 -34.613 31.820 1.00 62.25 264 GLY A CA 1
ATOM 2119 C C . GLY A 1 264 ? -37.649 -35.296 33.109 1.00 62.25 264 GLY A C 1
ATOM 2120 O O . GLY A 1 264 ? -37.043 -36.363 33.026 1.00 62.25 264 GLY A O 1
ATOM 2121 N N . ILE A 1 265 ? -37.864 -34.700 34.290 1.00 63.00 265 ILE A N 1
ATOM 2122 C CA . ILE A 1 265 ? -37.367 -35.223 35.582 1.00 63.00 265 ILE A CA 1
ATOM 2123 C C . ILE A 1 265 ? -38.485 -35.895 36.406 1.00 63.00 265 ILE A C 1
ATOM 2125 O O . ILE A 1 265 ? -38.198 -36.612 37.362 1.00 63.00 265 ILE A O 1
ATOM 2129 N N . ALA A 1 266 ? -39.756 -35.746 36.020 1.00 56.50 266 ALA A N 1
ATOM 2130 C CA . ALA A 1 266 ? -40.903 -36.202 36.814 1.00 56.50 266 ALA A CA 1
ATOM 2131 C C . ALA A 1 266 ? -41.178 -37.728 36.812 1.00 56.50 266 ALA A C 1
ATOM 2133 O O . ALA A 1 266 ? -42.079 -38.161 37.521 1.00 56.50 266 ALA A O 1
ATOM 2134 N N . ASP A 1 267 ? -40.398 -38.548 36.095 1.00 59.00 267 ASP A N 1
ATOM 2135 C CA . ASP A 1 267 ? -40.615 -40.008 35.990 1.00 59.00 267 ASP A CA 1
ATOM 2136 C C . ASP A 1 267 ? -39.604 -40.870 36.788 1.00 59.00 267 ASP A C 1
ATOM 2138 O O . ASP A 1 267 ? -39.473 -42.068 36.542 1.00 59.00 267 ASP A O 1
ATOM 2142 N N . TYR A 1 268 ? -38.883 -40.300 37.761 1.00 59.19 268 TYR A N 1
ATOM 2143 C CA . TYR A 1 268 ? -37.963 -41.049 38.640 1.00 59.19 268 TYR A CA 1
ATOM 2144 C C . TYR A 1 268 ? -38.456 -41.140 40.097 1.00 59.19 268 TYR A C 1
ATOM 2146 O O . TYR A 1 268 ? -37.712 -40.864 41.032 1.00 59.19 268 TYR A O 1
ATOM 2154 N N . ASP A 1 269 ? -39.695 -41.591 40.295 1.00 52.69 269 ASP A N 1
ATOM 2155 C CA . ASP A 1 269 ? -40.163 -42.122 41.583 1.00 52.69 269 ASP A CA 1
ATOM 2156 C C . ASP A 1 269 ? -40.246 -43.653 41.499 1.00 52.69 269 ASP A C 1
ATOM 2158 O O . ASP A 1 269 ? -41.254 -44.198 41.067 1.00 52.69 269 ASP A O 1
ATOM 2162 N N . GLU A 1 270 ? -39.156 -44.338 41.866 1.00 58.16 270 GLU A N 1
ATOM 2163 C CA . GLU A 1 270 ? -39.140 -45.650 42.549 1.00 58.16 270 GLU A CA 1
ATOM 2164 C C . GLU A 1 270 ? -37.698 -46.188 42.646 1.00 58.16 270 GLU A C 1
ATOM 2166 O O . GLU A 1 270 ? -37.320 -47.132 41.958 1.00 58.16 270 GLU A O 1
ATOM 2171 N N . VAL A 1 271 ? -36.870 -45.634 43.542 1.00 52.38 271 VAL A N 1
ATOM 2172 C CA . VAL A 1 271 ? -35.813 -46.435 44.190 1.00 52.38 271 VAL A CA 1
ATOM 2173 C C . VAL A 1 271 ? -35.650 -46.007 45.652 1.00 52.38 271 VAL A C 1
ATOM 2175 O O . VAL A 1 271 ? -34.902 -45.093 45.972 1.00 52.38 271 VAL A O 1
ATOM 2178 N N . VAL A 1 272 ? -36.408 -46.701 46.502 1.00 46.97 272 VAL A N 1
ATOM 2179 C CA . VAL A 1 272 ? -36.023 -47.308 47.790 1.00 46.97 272 VAL A CA 1
ATOM 2180 C C . VAL A 1 272 ? -35.092 -46.515 48.723 1.00 46.97 272 VAL A C 1
ATOM 2182 O O . VAL A 1 272 ? -33.898 -46.370 48.476 1.00 46.97 272 VAL A O 1
ATOM 2185 N N . ASP A 1 273 ? -35.682 -46.154 49.865 1.00 52.31 273 ASP A N 1
ATOM 2186 C CA . ASP A 1 273 ? -35.119 -46.012 51.213 1.00 52.31 273 ASP A CA 1
ATOM 2187 C C . ASP A 1 273 ? -33.644 -46.418 51.401 1.00 52.31 273 ASP A C 1
ATOM 2189 O O . ASP A 1 273 ? -33.257 -47.567 51.177 1.00 52.31 273 ASP A O 1
ATOM 2193 N N . ASN A 1 274 ? -32.841 -45.507 51.957 1.00 46.16 274 ASN A N 1
ATOM 2194 C CA . ASN A 1 274 ? -32.320 -45.656 53.322 1.00 46.16 274 ASN A CA 1
ATOM 2195 C C . ASN A 1 274 ? -31.443 -44.460 53.724 1.00 46.16 274 ASN A C 1
ATOM 2197 O O . ASN A 1 274 ? -30.591 -44.008 52.964 1.00 46.16 274 ASN A O 1
ATOM 2201 N N . ASP A 1 275 ? -31.650 -44.035 54.970 1.00 52.94 275 ASP A N 1
ATOM 2202 C CA . ASP A 1 275 ? -30.679 -43.424 55.876 1.00 52.94 275 ASP A CA 1
ATOM 2203 C C . ASP A 1 275 ? -29.854 -42.233 55.370 1.00 52.94 275 ASP A C 1
ATOM 2205 O O . ASP A 1 275 ? -28.778 -42.404 54.811 1.00 52.94 275 ASP A O 1
ATOM 2209 N N . ILE A 1 276 ? -30.270 -41.022 55.751 1.00 46.25 276 ILE A N 1
ATOM 2210 C CA . ILE A 1 276 ? -29.397 -40.058 56.445 1.00 46.25 276 ILE A CA 1
ATOM 2211 C C . ILE A 1 276 ? -30.295 -39.219 57.357 1.00 46.25 276 ILE A C 1
ATOM 2213 O O . ILE A 1 276 ? -31.073 -38.372 56.915 1.00 46.25 276 ILE A O 1
ATOM 2217 N N . GLY A 1 277 ? -30.215 -39.527 58.649 1.00 42.12 277 GLY A N 1
ATOM 2218 C CA . GLY A 1 277 ? -30.772 -38.707 59.708 1.00 42.12 277 GLY A CA 1
ATOM 2219 C C . GLY A 1 277 ? -29.925 -37.468 59.982 1.00 42.12 277 GLY A C 1
ATOM 2220 O O . GLY A 1 277 ? -28.759 -37.391 59.601 1.00 42.12 277 GLY A O 1
ATOM 2221 N N . ASP A 1 278 ? -30.570 -36.557 60.706 1.00 49.22 278 ASP A N 1
ATOM 2222 C CA . ASP A 1 278 ? -29.999 -35.565 61.608 1.00 49.22 278 ASP A CA 1
ATOM 2223 C C . ASP A 1 278 ? -28.928 -34.626 61.041 1.00 49.22 278 ASP A C 1
ATOM 2225 O O . ASP A 1 278 ? -27.783 -35.006 60.838 1.00 49.22 278 ASP A O 1
ATOM 2229 N N . LEU A 1 279 ? -29.280 -33.340 60.932 1.00 42.41 279 LEU A N 1
ATOM 2230 C CA . LEU A 1 279 ? -28.564 -32.261 61.625 1.00 42.41 279 LEU A CA 1
ATOM 2231 C C . LEU A 1 279 ? -29.332 -30.933 61.482 1.00 42.41 279 LEU A C 1
ATOM 2233 O O . LEU A 1 279 ? -29.229 -30.218 60.494 1.00 42.41 279 LEU A O 1
ATOM 2237 N N . MET A 1 280 ? -30.100 -30.662 62.535 1.00 45.38 280 MET A N 1
ATOM 2238 C CA . MET A 1 280 ? -30.208 -29.393 63.263 1.00 45.38 280 MET A CA 1
ATOM 2239 C C . MET A 1 280 ? -30.598 -28.099 62.524 1.00 45.38 280 MET A C 1
ATOM 2241 O O . MET A 1 280 ? -29.855 -27.509 61.747 1.00 45.38 280 MET A O 1
ATOM 2245 N N . ASN A 1 281 ? -31.768 -27.621 62.958 1.00 45.56 281 ASN A N 1
ATOM 2246 C CA . ASN A 1 281 ? -32.184 -26.227 63.081 1.00 45.56 281 ASN A CA 1
ATOM 2247 C C . ASN A 1 281 ? -31.066 -25.306 63.593 1.00 45.56 281 ASN A C 1
ATOM 2249 O O . ASN A 1 281 ? -30.391 -25.664 64.554 1.00 45.56 281 ASN A O 1
ATOM 2253 N N . ASP A 1 282 ? -31.014 -24.079 63.072 1.00 40.78 282 ASP A N 1
ATOM 2254 C CA . ASP A 1 282 ? -30.718 -22.913 63.906 1.00 40.78 282 ASP A CA 1
ATOM 2255 C C . ASP A 1 282 ? -31.453 -21.668 63.388 1.00 40.78 282 ASP A C 1
ATOM 2257 O O . ASP A 1 282 ? -31.363 -21.268 62.224 1.00 40.78 282 ASP A O 1
ATOM 2261 N N . GLU A 1 283 ? -32.233 -21.095 64.300 1.00 46.84 283 GLU A N 1
ATOM 2262 C CA . GLU A 1 283 ? -32.966 -19.844 64.189 1.00 46.84 283 GLU A CA 1
ATOM 2263 C C . GLU A 1 283 ? -31.991 -18.658 64.157 1.00 46.84 283 GLU A C 1
ATOM 2265 O O . GLU A 1 283 ? -31.104 -18.542 65.000 1.00 46.84 283 GLU A O 1
ATOM 2270 N N . MET A 1 284 ? -32.200 -17.703 63.248 1.00 37.72 284 MET A N 1
ATOM 2271 C CA . MET A 1 284 ? -31.595 -16.376 63.381 1.00 37.72 284 MET A CA 1
ATOM 2272 C C . MET A 1 284 ? -32.600 -15.293 62.975 1.00 37.72 284 MET A C 1
ATOM 2274 O O . MET A 1 284 ? -32.667 -14.845 61.831 1.00 37.72 284 MET A O 1
ATOM 2278 N N . LEU A 1 285 ? -33.409 -14.886 63.955 1.00 38.94 285 LEU A N 1
ATOM 2279 C CA . LEU A 1 285 ? -34.160 -13.633 63.946 1.00 38.94 285 LEU A CA 1
ATOM 2280 C C . LEU A 1 285 ? -33.178 -12.477 64.180 1.00 38.94 285 LEU A C 1
ATOM 2282 O O . LEU A 1 285 ? -32.492 -12.442 65.199 1.00 38.94 285 LEU A O 1
ATOM 2286 N N . VAL A 1 286 ? -33.130 -11.515 63.258 1.00 40.97 286 VAL A N 1
ATOM 2287 C CA . VAL A 1 286 ? -32.465 -10.222 63.471 1.00 40.97 286 VAL A CA 1
ATOM 2288 C C . VAL A 1 286 ? -33.514 -9.124 63.359 1.00 40.97 286 VAL A C 1
ATOM 2290 O O . VAL A 1 286 ? -34.022 -8.827 62.277 1.00 40.97 286 VAL A O 1
ATOM 2293 N N . GLU A 1 287 ? -33.840 -8.536 64.508 1.00 36.97 287 GLU A N 1
ATOM 2294 C CA . GLU A 1 287 ? -34.592 -7.291 64.638 1.00 36.97 287 GLU A CA 1
ATOM 2295 C C . GLU A 1 287 ? -33.737 -6.116 64.138 1.00 36.97 287 GLU A C 1
ATOM 2297 O O . GLU A 1 287 ? -32.574 -5.970 64.515 1.00 36.97 287 GLU A O 1
ATOM 2302 N N . VAL A 1 288 ? -34.310 -5.256 63.291 1.00 42.41 288 VAL A N 1
ATOM 2303 C CA . VAL A 1 288 ? -33.677 -4.004 62.854 1.00 42.41 288 VAL A CA 1
ATOM 2304 C C . VAL A 1 288 ? -34.330 -2.840 63.594 1.00 42.41 288 VAL A C 1
ATOM 2306 O O . VAL A 1 288 ? -35.505 -2.524 63.391 1.00 42.41 288 VAL A O 1
ATOM 2309 N N . GLU A 1 289 ? -33.539 -2.207 64.458 1.00 40.34 289 GLU A N 1
ATOM 2310 C CA . GLU A 1 289 ? -33.883 -1.010 65.216 1.00 40.34 289 GLU A CA 1
ATOM 2311 C C . GLU A 1 289 ? -34.119 0.216 64.317 1.00 40.34 289 GLU A C 1
ATOM 2313 O O . GLU A 1 289 ? -33.408 0.486 63.346 1.00 40.34 289 GLU A O 1
ATOM 2318 N N . LYS A 1 290 ? -35.135 0.998 64.696 1.00 42.56 290 LYS A N 1
ATOM 2319 C CA . LYS A 1 290 ? -35.480 2.312 64.143 1.00 42.56 290 LYS A CA 1
ATOM 2320 C C . LYS A 1 290 ? -34.546 3.386 64.710 1.00 42.56 290 LYS A C 1
ATOM 2322 O O . LYS A 1 290 ? -34.386 3.469 65.924 1.00 42.56 290 LYS A O 1
ATOM 2327 N N . LEU A 1 291 ? -34.061 4.297 63.862 1.00 40.47 291 LEU A N 1
ATOM 2328 C CA . LEU A 1 291 ? -33.469 5.573 64.287 1.00 40.47 291 LEU A CA 1
ATOM 2329 C C . LEU A 1 291 ? -34.269 6.774 63.749 1.00 40.47 291 LEU A C 1
ATOM 2331 O O . LEU A 1 291 ? -34.869 6.669 62.675 1.00 40.47 291 LEU A O 1
ATOM 2335 N N . PRO A 1 292 ? -34.315 7.901 64.491 1.00 49.50 292 PRO A N 1
ATOM 2336 C CA . PRO A 1 292 ? -35.283 8.963 64.263 1.00 49.50 292 PRO A CA 1
ATOM 2337 C C . PRO A 1 292 ? -34.783 10.128 63.396 1.00 49.50 292 PRO A C 1
ATOM 2339 O O . PRO A 1 292 ? -33.608 10.321 63.101 1.00 49.50 292 PRO A O 1
ATOM 2342 N N . GLU A 1 293 ? -35.790 10.910 63.034 1.00 37.31 293 GLU A N 1
ATOM 2343 C CA . GLU A 1 293 ? -35.882 12.064 62.155 1.00 37.31 293 GLU A CA 1
ATOM 2344 C C . GLU A 1 293 ? -35.381 13.389 62.791 1.00 37.31 293 GLU A C 1
ATOM 2346 O O . GLU A 1 293 ? -35.441 13.558 64.008 1.00 37.31 293 GLU A O 1
ATOM 2351 N N . LYS A 1 294 ? -35.068 14.369 61.917 1.00 35.41 294 LYS A N 1
ATOM 2352 C CA . LYS A 1 294 ? -34.969 15.846 62.104 1.00 35.41 294 LYS A CA 1
ATOM 2353 C C . LYS A 1 294 ? -33.601 16.466 62.418 1.00 35.41 294 LYS A C 1
ATOM 2355 O O . LYS A 1 294 ? -33.125 16.388 63.540 1.00 35.41 294 LYS A O 1
ATOM 2360 N N . VAL A 1 295 ? -33.125 17.316 61.494 1.00 36.19 295 VAL A N 1
ATOM 2361 C CA . VAL A 1 295 ? -32.450 18.592 61.818 1.00 36.19 295 VAL A CA 1
ATOM 2362 C C . VAL A 1 295 ? -32.873 19.684 60.822 1.00 36.19 295 VAL A C 1
ATOM 2364 O O . VAL A 1 295 ? -33.053 19.442 59.632 1.00 36.19 295 VAL A O 1
ATOM 2367 N N . GLN A 1 296 ? -33.085 20.875 61.378 1.00 33.53 296 GLN A N 1
ATOM 2368 C CA . GLN A 1 296 ? -33.698 22.084 60.830 1.00 33.53 296 GLN A CA 1
ATOM 2369 C C . GLN A 1 296 ? -32.776 22.918 59.920 1.00 33.53 296 GLN A C 1
ATOM 2371 O O . GLN A 1 296 ? -31.552 22.886 60.028 1.00 33.53 296 GLN A O 1
ATOM 2376 N N . ALA A 1 297 ? -33.408 23.744 59.084 1.00 35.91 297 ALA A N 1
ATOM 2377 C CA . ALA A 1 297 ? -32.806 24.864 58.362 1.00 35.91 297 ALA A CA 1
ATOM 2378 C C . ALA A 1 297 ? -32.490 26.060 59.283 1.00 35.91 297 ALA A C 1
ATOM 2380 O O . ALA A 1 297 ? -33.132 26.224 60.323 1.00 35.91 297 ALA A O 1
ATOM 2381 N N . PRO A 1 298 ? -31.623 26.984 58.828 1.00 43.81 298 PRO A N 1
ATOM 2382 C CA . PRO A 1 298 ? -31.883 28.397 59.083 1.00 43.81 298 PRO A CA 1
ATOM 2383 C C . PRO A 1 298 ? -31.731 29.306 57.852 1.00 43.81 298 PRO A C 1
ATOM 2385 O O . PRO A 1 298 ? -30.986 29.065 56.905 1.00 43.81 298 PRO A O 1
ATOM 2388 N N . SER A 1 299 ? -32.484 30.397 57.927 1.00 35.06 299 SER A N 1
ATOM 2389 C CA . SER A 1 299 ? -32.730 31.455 56.952 1.00 35.06 299 SER A CA 1
ATOM 2390 C C . SER A 1 299 ? -31.924 32.743 57.227 1.00 35.06 299 SER A C 1
ATOM 2392 O O . SER A 1 299 ? -31.940 33.179 58.371 1.00 35.06 299 SER A O 1
ATOM 2394 N N . VAL A 1 300 ? -31.432 33.414 56.155 1.00 35.69 300 VAL A N 1
ATOM 2395 C CA . VAL A 1 300 ? -31.434 34.902 55.900 1.00 35.69 300 VAL A CA 1
ATOM 2396 C C . VAL A 1 300 ? -30.520 35.780 56.829 1.00 35.69 300 VAL A C 1
ATOM 2398 O O . VAL A 1 300 ? -30.278 35.340 57.942 1.00 35.69 300 VAL A O 1
ATOM 2401 N N . PRO A 1 301 ? -29.986 37.006 56.489 1.00 44.47 301 PRO A N 1
ATOM 2402 C CA . PRO A 1 301 ? -30.340 37.980 55.429 1.00 44.47 301 PRO A CA 1
ATOM 2403 C C . PRO A 1 301 ? -29.224 38.653 54.580 1.00 44.47 301 PRO A C 1
ATOM 2405 O O . PRO A 1 301 ? -28.033 38.647 54.868 1.00 44.47 301 PRO A O 1
ATOM 2408 N N . LYS A 1 302 ? -29.736 39.367 53.562 1.00 40.12 302 LYS A N 1
ATOM 2409 C CA . LYS A 1 302 ? -29.164 40.395 52.664 1.00 40.12 302 LYS A CA 1
ATOM 2410 C C . LYS A 1 302 ? -28.398 41.540 53.363 1.00 40.12 302 LYS A C 1
ATOM 2412 O O . LYS A 1 302 ? -28.870 42.039 54.382 1.00 40.12 302 LYS A O 1
ATOM 2417 N N . LYS A 1 303 ? -27.414 42.143 52.666 1.00 34.44 303 LYS A N 1
ATOM 2418 C CA . LYS A 1 303 ? -27.332 43.615 52.483 1.00 34.44 303 LYS A CA 1
ATOM 2419 C C . LYS A 1 303 ? -26.395 44.066 51.348 1.00 34.44 303 LYS A C 1
ATOM 2421 O O . LYS A 1 303 ? -25.378 43.461 51.049 1.00 34.44 303 LYS A O 1
ATOM 2426 N N . ILE A 1 304 ? -26.833 45.163 50.740 1.00 33.16 304 ILE A N 1
ATOM 2427 C CA . ILE A 1 304 ? -26.352 45.911 49.571 1.00 33.16 304 ILE A CA 1
ATOM 2428 C C . ILE A 1 304 ? -25.298 46.949 49.999 1.00 33.16 304 ILE A C 1
ATOM 2430 O O . ILE A 1 304 ? -25.487 47.549 51.057 1.00 33.16 304 ILE A O 1
ATOM 2434 N N . ARG A 1 305 ? -24.295 47.248 49.149 1.00 31.03 305 ARG A N 1
ATOM 2435 C CA . ARG A 1 305 ? -23.874 48.618 48.735 1.00 31.03 305 ARG A CA 1
ATOM 2436 C C . ARG A 1 305 ? -22.588 48.608 47.886 1.00 31.03 305 ARG A C 1
ATOM 2438 O O . ARG A 1 305 ? -21.550 48.128 48.313 1.00 31.03 305 ARG A O 1
ATOM 2445 N N . SER A 1 306 ? -22.664 49.204 46.699 1.00 32.28 306 SER A N 1
ATOM 2446 C CA . SER A 1 306 ? -21.552 49.828 45.956 1.00 32.28 306 SER A CA 1
ATOM 2447 C C . SER A 1 306 ? -21.404 51.297 46.450 1.00 32.28 306 SER A C 1
ATOM 2449 O O . SER A 1 306 ? -22.080 51.634 47.430 1.00 32.28 306 SER A O 1
ATOM 2451 N N . PRO A 1 307 ? -20.675 52.256 45.823 1.00 44.25 307 PRO A N 1
ATOM 2452 C CA . PRO A 1 307 ? -19.596 52.248 44.810 1.00 44.25 307 PRO A CA 1
ATOM 2453 C C . PRO A 1 307 ? -18.403 53.191 45.183 1.00 44.25 307 PRO A C 1
ATOM 2455 O O . PRO A 1 307 ? -18.490 53.917 46.169 1.00 44.25 307 PRO A O 1
ATOM 2458 N N . LYS A 1 308 ? -17.336 53.271 44.352 1.00 32.72 308 LYS A N 1
ATOM 2459 C CA . LYS A 1 308 ? -16.659 54.528 43.882 1.00 32.72 308 LYS A CA 1
ATOM 2460 C C . LYS A 1 308 ? -15.311 54.274 43.155 1.00 32.72 308 LYS A C 1
ATOM 2462 O O . LYS A 1 308 ? -14.309 53.977 43.782 1.00 32.72 308 LYS A O 1
ATOM 2467 N N . LYS A 1 309 ? -15.348 54.366 41.816 1.00 35.03 309 LYS A N 1
ATOM 2468 C CA . LYS A 1 309 ? -14.691 55.325 40.880 1.00 35.03 309 LYS A CA 1
ATOM 2469 C C . LYS A 1 309 ? -13.300 55.987 41.177 1.00 35.03 309 LYS A C 1
ATOM 2471 O O . LYS A 1 309 ? -12.872 56.049 42.318 1.00 35.03 309 LYS A O 1
ATOM 2476 N N . PRO A 1 310 ? -12.618 56.541 40.134 1.00 48.56 310 PRO A N 1
ATOM 2477 C CA . PRO A 1 310 ? -11.214 56.271 39.764 1.00 48.56 310 PRO A CA 1
ATOM 2478 C C . PRO A 1 310 ? -10.305 57.529 39.716 1.00 48.56 310 PRO A C 1
ATOM 2480 O O . PRO A 1 310 ? -10.790 58.634 39.938 1.00 48.56 310 PRO A O 1
ATOM 2483 N N . ARG A 1 311 ? -9.027 57.380 39.304 1.00 34.06 311 ARG A N 1
ATOM 2484 C CA . ARG A 1 311 ? -8.151 58.384 38.618 1.00 34.06 311 ARG A CA 1
ATOM 2485 C C . ARG A 1 311 ? -6.825 57.689 38.207 1.00 34.06 311 ARG A C 1
ATOM 2487 O O . ARG A 1 311 ? -6.299 56.940 39.014 1.00 34.06 311 ARG A O 1
ATOM 2494 N N . LYS A 1 312 ? -6.381 57.666 36.930 1.00 29.44 312 LYS A N 1
ATOM 2495 C CA . LYS A 1 312 ? -5.642 58.699 36.134 1.00 29.44 312 LYS A CA 1
ATOM 2496 C C . LYS A 1 312 ? -4.392 59.205 36.893 1.00 29.44 312 LYS A C 1
ATOM 2498 O O . LYS A 1 312 ? -4.562 59.632 38.022 1.00 29.44 312 LYS A O 1
ATOM 2503 N N . LEU A 1 313 ? -3.142 59.193 36.405 1.00 30.86 313 LEU A N 1
ATOM 2504 C CA . LEU A 1 313 ? -2.518 59.665 35.148 1.00 30.86 313 LEU A CA 1
ATOM 2505 C C . LEU A 1 313 ? -1.085 59.061 35.027 1.00 30.86 313 LEU A C 1
ATOM 2507 O O . LEU A 1 313 ? -0.513 58.705 36.050 1.00 30.86 313 LEU A O 1
ATOM 2511 N N . LYS A 1 314 ? -0.556 58.788 33.815 1.00 29.08 314 LYS A N 1
ATOM 2512 C CA . LYS A 1 314 ? 0.554 59.501 33.100 1.00 29.08 314 LYS A CA 1
ATOM 2513 C C . LYS A 1 314 ? 1.710 59.983 34.015 1.00 29.08 314 LYS A C 1
ATOM 2515 O O . LYS A 1 314 ? 1.441 60.599 35.029 1.00 29.08 314 LYS A O 1
ATOM 2520 N N . LEU A 1 315 ? 3.004 59.848 33.709 1.00 28.48 315 LEU A N 1
ATOM 2521 C CA . LEU A 1 315 ? 3.710 60.103 32.451 1.00 28.48 315 LEU A CA 1
ATOM 2522 C C . LEU A 1 315 ? 5.173 59.598 32.563 1.00 28.48 315 LEU A C 1
ATOM 2524 O O . LEU A 1 315 ? 5.716 59.441 33.652 1.00 28.48 315 LEU A O 1
ATOM 2528 N N . ILE A 1 316 ? 5.773 59.415 31.394 1.00 33.78 316 ILE A N 1
ATOM 2529 C CA . ILE A 1 316 ? 7.165 59.112 31.036 1.00 33.78 316 ILE A CA 1
ATOM 2530 C C . ILE A 1 316 ? 8.178 60.139 31.581 1.00 33.78 316 ILE A C 1
ATOM 2532 O O . ILE A 1 316 ? 7.927 61.337 31.477 1.00 33.78 316 ILE A O 1
ATOM 2536 N N . SER A 1 317 ? 9.375 59.691 31.986 1.00 28.50 317 SER A N 1
ATOM 2537 C CA . SER A 1 317 ? 10.637 60.339 31.579 1.00 28.50 317 SER A CA 1
ATOM 2538 C C . SER A 1 317 ? 11.857 59.416 31.710 1.00 28.50 317 SER A C 1
ATOM 2540 O O . SER A 1 317 ? 12.038 58.663 32.663 1.00 28.50 317 SER A O 1
ATOM 2542 N N . ILE A 1 318 ? 12.674 59.486 30.664 1.00 32.34 318 ILE A N 1
ATOM 2543 C CA . ILE A 1 318 ? 13.998 58.896 30.480 1.00 32.34 318 ILE A CA 1
ATOM 2544 C C . ILE A 1 318 ? 15.027 59.885 31.064 1.00 32.34 318 ILE A C 1
ATOM 2546 O O . ILE A 1 318 ? 14.795 61.088 30.997 1.00 32.34 318 ILE A O 1
ATOM 2550 N N . VAL A 1 319 ? 16.156 59.386 31.589 1.00 29.69 319 VAL A N 1
ATOM 2551 C CA . VAL A 1 319 ? 17.553 59.828 31.321 1.00 29.69 319 VAL A CA 1
ATOM 2552 C C . VAL A 1 319 ? 18.494 59.451 32.485 1.00 29.69 319 VAL A C 1
ATOM 2554 O O . VAL A 1 319 ? 18.500 60.023 33.565 1.00 29.69 319 VAL A O 1
ATOM 2557 N N . THR A 1 320 ? 19.297 58.430 32.182 1.00 33.44 320 THR A N 1
ATOM 2558 C CA . THR A 1 320 ? 20.720 58.156 32.460 1.00 33.44 320 THR A CA 1
ATOM 2559 C C . THR A 1 320 ? 21.490 58.673 33.695 1.00 33.44 320 THR A C 1
ATOM 2561 O O . THR A 1 320 ? 21.627 59.868 33.920 1.00 33.44 320 THR A O 1
ATOM 2564 N N . LYS A 1 321 ? 22.289 57.710 34.201 1.00 35.16 321 LYS A N 1
ATOM 2565 C CA . LYS A 1 321 ? 23.726 57.727 34.587 1.00 35.16 321 LYS A CA 1
ATOM 2566 C C . LYS A 1 321 ? 24.123 57.871 36.075 1.00 35.16 321 LYS A C 1
ATOM 2568 O O . LYS A 1 321 ? 24.131 58.945 36.650 1.00 35.16 321 LYS A O 1
ATOM 2573 N N . LYS A 1 322 ? 24.754 56.764 36.507 1.00 35.84 322 LYS A N 1
ATOM 2574 C CA . LYS A 1 322 ? 26.005 56.602 37.285 1.00 35.84 322 LYS A CA 1
ATOM 2575 C C . LYS A 1 322 ? 25.969 56.513 38.827 1.00 35.84 322 LYS A C 1
ATOM 2577 O O . LYS A 1 322 ? 25.876 57.500 39.533 1.00 35.84 322 LYS A O 1
ATOM 2582 N N . LYS A 1 323 ? 26.381 55.298 39.229 1.00 37.53 323 LYS A N 1
ATOM 2583 C CA . LYS A 1 323 ? 27.370 54.883 40.247 1.00 37.53 323 LYS A CA 1
ATOM 2584 C C . LYS A 1 323 ? 26.970 54.788 41.732 1.00 37.53 323 LYS A C 1
ATOM 2586 O O . LYS A 1 323 ? 26.688 55.771 42.394 1.00 37.53 323 LYS A O 1
ATOM 2591 N N . ALA A 1 324 ? 27.239 53.567 42.215 1.00 38.12 324 ALA A N 1
ATOM 2592 C CA . ALA A 1 324 ? 27.715 53.162 43.540 1.00 38.12 324 ALA A CA 1
ATOM 2593 C C . ALA A 1 324 ? 26.688 53.058 44.679 1.00 38.12 324 ALA A C 1
ATOM 2595 O O . ALA A 1 324 ? 26.309 54.049 45.287 1.00 38.12 324 ALA A O 1
ATOM 2596 N N . LYS A 1 325 ? 26.359 51.824 45.076 1.00 38.47 325 LYS A N 1
ATOM 2597 C CA . LYS A 1 325 ? 26.962 51.151 46.245 1.00 38.47 325 LYS A CA 1
ATOM 2598 C C . LYS A 1 325 ? 26.292 49.800 46.480 1.00 38.47 325 LYS A C 1
ATOM 2600 O O . LYS A 1 325 ? 25.088 49.644 46.302 1.00 38.47 325 LYS A O 1
ATOM 2605 N N . ASP A 1 326 ? 27.117 48.849 46.888 1.00 47.72 326 ASP A N 1
ATOM 2606 C CA . ASP A 1 326 ? 26.782 47.473 47.211 1.00 47.72 326 ASP A CA 1
ATOM 2607 C C . ASP A 1 326 ? 25.595 47.335 48.167 1.00 47.72 326 ASP A C 1
ATOM 2609 O O . ASP A 1 326 ? 25.658 47.708 49.338 1.00 47.72 326 ASP A O 1
ATOM 2613 N N . LYS A 1 327 ? 24.539 46.689 47.671 1.00 44.75 327 LYS A N 1
ATOM 2614 C CA . LYS A 1 327 ? 23.677 45.808 48.459 1.00 44.75 327 LYS A CA 1
ATOM 2615 C C . LYS A 1 327 ? 23.383 44.588 47.593 1.00 44.75 327 LYS A C 1
ATOM 2617 O O . LYS A 1 327 ? 22.756 44.714 46.544 1.00 44.75 327 LYS A O 1
ATOM 2622 N N . LYS A 1 328 ? 23.875 43.419 48.018 1.00 46.91 328 LYS A N 1
ATOM 2623 C CA . LYS A 1 328 ? 23.570 42.110 47.422 1.00 46.91 328 LYS A CA 1
ATOM 2624 C C . LYS A 1 328 ? 22.056 41.883 47.467 1.00 46.91 328 LYS A C 1
ATOM 2626 O O . LYS A 1 328 ? 21.523 41.413 48.466 1.00 46.91 328 LYS A O 1
ATOM 2631 N N . ALA A 1 329 ? 21.374 42.250 46.389 1.00 46.31 329 ALA A N 1
ATOM 2632 C CA . ALA A 1 329 ? 20.035 41.778 46.082 1.00 46.31 329 ALA A CA 1
ATOM 2633 C C . ALA A 1 329 ? 20.149 40.389 45.427 1.00 46.31 329 ALA A C 1
ATOM 2635 O O . ALA A 1 329 ? 21.122 40.137 44.709 1.00 46.31 329 ALA A O 1
ATOM 2636 N N . PRO A 1 330 ? 19.193 39.474 45.658 1.00 43.75 330 PRO A N 1
ATOM 2637 C CA . PRO A 1 330 ? 19.209 38.163 45.028 1.00 43.75 330 PRO A CA 1
ATOM 2638 C C . PRO A 1 330 ? 19.159 38.337 43.507 1.00 43.75 330 PRO A C 1
ATOM 2640 O O . PRO A 1 330 ? 18.238 38.961 42.975 1.00 43.75 330 PRO A O 1
ATOM 2643 N N . VAL A 1 331 ? 20.166 37.802 42.813 1.00 41.25 331 VAL A N 1
ATOM 2644 C CA . VAL A 1 331 ? 20.219 37.746 41.349 1.00 41.25 331 VAL A CA 1
ATOM 2645 C C . VAL A 1 331 ? 19.038 36.893 40.891 1.00 41.25 331 VAL A C 1
ATOM 2647 O O . VAL A 1 331 ? 19.102 35.664 40.891 1.00 41.25 331 VAL A O 1
ATOM 2650 N N . LYS A 1 332 ? 17.924 37.541 40.535 1.00 45.59 332 LYS A N 1
ATOM 2651 C CA . LYS A 1 332 ? 16.863 36.896 39.763 1.00 45.59 332 LYS A CA 1
ATOM 2652 C C . LYS A 1 332 ? 17.504 36.482 38.444 1.00 45.59 332 LYS A C 1
ATOM 2654 O O . LYS A 1 332 ? 17.886 37.348 37.660 1.00 45.59 332 LYS A O 1
ATOM 2659 N N . LYS A 1 333 ? 17.668 35.171 38.229 1.00 41.94 333 LYS A N 1
ATOM 2660 C CA . LYS A 1 333 ? 18.024 34.634 36.912 1.00 41.94 333 LYS A CA 1
ATOM 2661 C C . LYS A 1 333 ? 17.052 35.261 35.900 1.00 41.94 333 LYS A C 1
ATOM 2663 O O . LYS A 1 333 ? 15.846 35.199 36.157 1.00 41.94 333 LYS A O 1
ATOM 2668 N N . PRO A 1 334 ? 17.528 35.917 34.827 1.00 48.47 334 PRO A N 1
ATOM 2669 C CA . PRO A 1 334 ? 16.629 36.408 33.793 1.00 48.47 334 PRO A CA 1
ATOM 2670 C C . PRO A 1 334 ? 15.816 35.215 33.287 1.00 48.47 334 PRO A C 1
ATOM 2672 O O . PRO A 1 334 ? 16.374 34.137 33.075 1.00 48.47 334 PRO A O 1
ATOM 2675 N N . ALA A 1 335 ? 14.495 35.382 33.187 1.00 56.09 335 ALA A N 1
ATOM 2676 C CA . ALA A 1 335 ? 13.639 34.371 32.581 1.00 56.09 335 ALA A CA 1
ATOM 2677 C C . ALA A 1 335 ? 14.220 34.036 31.200 1.00 56.09 335 ALA A C 1
ATOM 2679 O O . ALA A 1 335 ? 14.596 34.952 30.466 1.00 56.09 335 ALA A O 1
ATOM 2680 N N . ALA A 1 336 ? 14.376 32.746 30.897 1.00 61.09 336 ALA A N 1
ATOM 2681 C CA . ALA A 1 336 ? 14.907 32.306 29.616 1.00 61.09 336 ALA A CA 1
ATOM 2682 C C . ALA A 1 336 ? 14.020 32.886 28.507 1.00 61.09 336 ALA A C 1
ATOM 2684 O O . ALA A 1 336 ? 12.842 32.551 28.419 1.00 61.09 336 ALA A O 1
ATOM 2685 N N . ILE A 1 337 ? 14.573 33.811 27.723 1.00 73.25 337 ILE A N 1
ATOM 2686 C CA . ILE A 1 337 ? 13.880 34.395 26.577 1.00 73.25 337 ILE A CA 1
ATOM 2687 C C . ILE A 1 337 ? 13.802 33.291 25.526 1.00 73.25 337 ILE A C 1
ATOM 2689 O O . ILE A 1 337 ? 14.833 32.787 25.084 1.00 73.25 337 ILE A O 1
ATOM 2693 N N . ILE A 1 338 ? 12.584 32.886 25.176 1.00 79.62 338 ILE A N 1
ATOM 2694 C CA . ILE A 1 338 ? 12.327 31.917 24.110 1.00 79.62 338 ILE A CA 1
ATOM 2695 C C . ILE A 1 338 ? 12.634 32.606 22.776 1.00 79.62 338 ILE A C 1
ATOM 2697 O O . ILE A 1 338 ? 12.243 33.756 22.570 1.00 79.62 338 ILE A O 1
ATOM 2701 N N . SER A 1 339 ? 13.367 31.930 21.892 1.00 88.25 339 SER A N 1
ATOM 2702 C CA . SER A 1 339 ? 13.811 32.453 20.597 1.00 88.25 339 SER A CA 1
ATOM 2703 C C . SER A 1 339 ? 13.367 31.547 19.441 1.00 88.25 339 SER A C 1
ATOM 2705 O O . SER A 1 339 ? 12.885 30.433 19.644 1.00 88.25 339 SER A O 1
ATOM 2707 N N . ILE A 1 340 ? 13.445 32.052 18.206 1.00 88.56 340 ILE A N 1
ATOM 2708 C CA . ILE A 1 340 ? 13.227 31.252 16.994 1.00 88.56 340 ILE A CA 1
ATOM 2709 C C . ILE A 1 340 ? 14.581 30.770 16.505 1.00 88.56 340 ILE A C 1
ATOM 2711 O O . ILE A 1 340 ? 15.501 31.564 16.300 1.00 88.56 340 ILE A O 1
ATOM 2715 N N . GLU A 1 341 ? 14.670 29.478 16.235 1.00 91.75 341 GLU A N 1
ATOM 2716 C CA . GLU A 1 341 ? 15.770 28.898 15.485 1.00 91.75 341 GLU A CA 1
ATOM 2717 C C . GLU A 1 341 ? 15.393 28.866 14.002 1.00 91.75 341 GLU A C 1
ATOM 2719 O O . GLU A 1 341 ? 14.368 28.302 13.615 1.00 91.75 341 GLU A O 1
ATOM 2724 N N . THR A 1 342 ? 16.211 29.496 13.156 1.00 92.81 342 THR A N 1
ATOM 2725 C CA . THR A 1 342 ? 16.050 29.420 11.698 1.00 92.81 342 THR A CA 1
ATOM 2726 C C . THR A 1 342 ? 16.892 28.268 11.172 1.00 92.81 342 THR A C 1
ATOM 2728 O O . THR A 1 342 ? 18.117 28.290 11.273 1.00 92.81 342 THR A O 1
ATOM 2731 N N . ILE A 1 343 ? 16.237 27.266 10.597 1.00 91.31 343 ILE A N 1
ATOM 2732 C CA . ILE A 1 343 ? 16.864 26.092 9.994 1.00 91.31 343 ILE A CA 1
ATOM 2733 C C . ILE A 1 343 ? 16.722 26.206 8.480 1.00 91.31 343 ILE A C 1
ATOM 2735 O O . ILE A 1 343 ? 15.628 26.429 7.973 1.00 91.31 343 ILE A O 1
ATOM 2739 N N . ILE A 1 344 ? 17.819 26.052 7.743 1.00 90.44 344 ILE A N 1
ATOM 2740 C CA . ILE A 1 344 ? 17.783 26.076 6.278 1.00 90.44 344 ILE A CA 1
ATOM 2741 C C . ILE A 1 344 ? 17.577 24.651 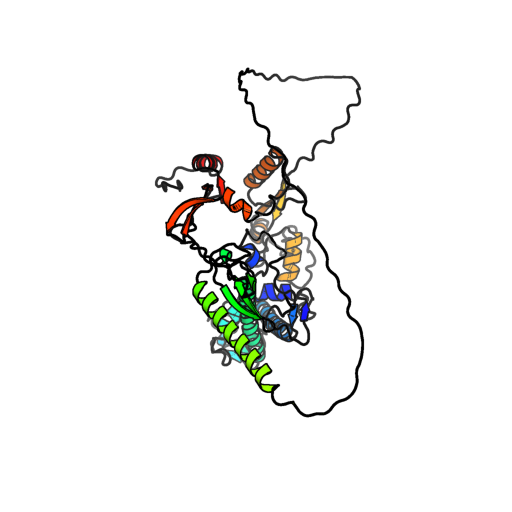5.765 1.00 90.44 344 ILE A C 1
ATOM 2743 O O . ILE A 1 344 ? 18.448 23.794 5.933 1.00 90.44 344 ILE A O 1
ATOM 2747 N N . GLU A 1 345 ? 16.430 24.407 5.133 1.00 90.31 345 GLU A N 1
ATOM 2748 C CA . GLU A 1 345 ? 16.138 23.152 4.444 1.00 90.31 345 GLU A CA 1
ATOM 2749 C C . GLU A 1 345 ? 16.396 23.280 2.941 1.00 90.31 345 GLU A C 1
ATOM 2751 O O . GLU A 1 345 ? 16.145 24.316 2.319 1.00 90.31 345 GLU A O 1
ATOM 2756 N N . TYR A 1 346 ? 16.850 22.185 2.342 1.00 90.19 346 TYR A N 1
ATOM 2757 C CA . TYR A 1 346 ? 17.024 22.042 0.901 1.00 90.19 346 TYR A CA 1
ATOM 2758 C C . TYR A 1 346 ? 16.056 20.989 0.370 1.00 90.19 346 TYR A C 1
ATOM 2760 O O . TYR A 1 346 ? 15.477 20.217 1.136 1.00 90.19 346 TYR A O 1
ATOM 2768 N N . LYS A 1 347 ? 15.859 20.953 -0.947 1.00 88.88 347 LYS A N 1
ATOM 2769 C CA . LYS A 1 347 ? 15.132 19.869 -1.612 1.00 88.88 347 LYS A CA 1
ATOM 2770 C C . LYS A 1 347 ? 16.115 18.770 -2.022 1.00 88.88 347 LYS A C 1
ATOM 2772 O O . LYS A 1 347 ? 17.234 19.067 -2.436 1.00 88.88 347 LYS A O 1
ATOM 2777 N N . CYS A 1 348 ? 15.697 17.506 -1.962 1.00 91.56 348 CYS A N 1
ATOM 2778 C CA . CYS A 1 348 ? 16.467 16.411 -2.549 1.00 91.56 348 CYS A CA 1
ATOM 2779 C C . CYS A 1 348 ? 16.647 16.641 -4.059 1.00 91.56 348 CYS A C 1
ATOM 2781 O O . CYS A 1 348 ? 15.682 16.893 -4.782 1.00 91.56 348 CYS A O 1
ATOM 2783 N N . CYS A 1 349 ? 17.887 16.537 -4.533 1.00 88.31 349 CYS A N 1
ATOM 2784 C CA . CYS A 1 349 ? 18.250 16.813 -5.920 1.00 88.31 349 CYS A CA 1
ATOM 2785 C C . CYS A 1 349 ? 17.972 15.648 -6.889 1.00 88.31 349 CYS A C 1
ATOM 2787 O O . CYS A 1 349 ? 18.189 15.770 -8.095 1.00 88.31 349 CYS A O 1
ATOM 2789 N N . PHE A 1 350 ? 17.473 14.512 -6.392 1.00 85.88 350 PHE A N 1
ATOM 2790 C CA . PHE A 1 350 ? 17.066 13.398 -7.242 1.00 85.88 350 PHE A CA 1
ATOM 2791 C C . PHE A 1 350 ? 15.760 13.724 -7.979 1.00 85.88 350 PHE A C 1
ATOM 2793 O O . PHE A 1 350 ? 14.752 14.090 -7.368 1.00 85.88 350 PHE A O 1
ATOM 2800 N N . ALA A 1 351 ? 15.754 13.557 -9.304 1.00 82.50 351 ALA A N 1
ATOM 2801 C CA . ALA A 1 351 ? 14.600 13.882 -10.137 1.00 82.50 351 ALA A CA 1
ATOM 2802 C C . ALA A 1 351 ? 13.342 13.106 -9.696 1.00 82.50 351 ALA A C 1
ATOM 2804 O O . ALA A 1 351 ? 13.313 11.875 -9.688 1.00 82.50 351 ALA A O 1
ATOM 2805 N N . GLY A 1 352 ? 12.285 13.842 -9.338 1.00 80.69 352 GLY A N 1
ATOM 2806 C CA . GLY A 1 352 ? 11.021 13.279 -8.849 1.00 80.69 352 GLY A CA 1
ATOM 2807 C C . GLY A 1 352 ? 10.985 12.958 -7.350 1.00 80.69 352 GLY A C 1
ATOM 2808 O O . GLY A 1 352 ? 9.967 12.460 -6.875 1.00 8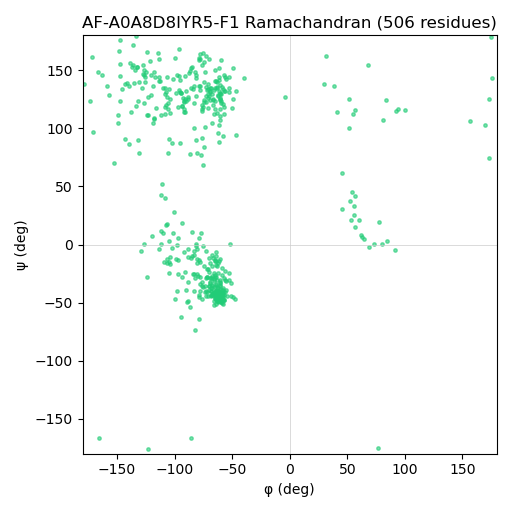0.69 352 GLY A O 1
ATOM 2809 N N . CYS A 1 353 ? 12.048 13.251 -6.593 1.00 84.94 353 CYS A N 1
ATOM 2810 C CA . CYS A 1 353 ? 12.024 13.169 -5.136 1.00 84.94 353 CYS A CA 1
ATOM 2811 C C . CYS A 1 353 ? 11.451 14.459 -4.520 1.00 84.94 353 CYS A C 1
ATOM 2813 O O . CYS A 1 353 ? 11.813 15.572 -4.905 1.00 84.94 353 CYS A O 1
ATOM 2815 N N . SER A 1 354 ? 10.534 14.312 -3.561 1.00 87.56 354 SER A N 1
ATOM 2816 C CA . SER A 1 354 ? 9.840 15.419 -2.883 1.00 87.56 354 SER A CA 1
ATOM 2817 C C . SER A 1 354 ? 10.299 15.630 -1.436 1.00 87.56 354 SER A C 1
ATOM 2819 O O . SER A 1 354 ? 9.584 16.254 -0.655 1.00 87.56 354 SER A O 1
ATOM 2821 N N . GLN A 1 355 ? 11.448 15.070 -1.054 1.00 87.75 355 GLN A N 1
ATOM 2822 C CA . GLN A 1 355 ? 11.969 15.180 0.309 1.00 87.75 355 GLN A CA 1
ATOM 2823 C C . GLN A 1 355 ? 12.684 16.514 0.531 1.00 87.75 355 GLN A C 1
ATOM 2825 O O . GLN A 1 355 ? 13.367 17.017 -0.365 1.00 87.75 355 GLN A O 1
ATOM 2830 N N . TYR A 1 356 ? 12.526 17.055 1.740 1.00 89.81 356 TYR A N 1
ATOM 2831 C CA . TYR A 1 356 ? 13.194 18.261 2.223 1.00 89.81 356 TYR A CA 1
ATOM 2832 C C . TYR A 1 356 ? 13.892 17.962 3.548 1.00 89.81 356 TYR A C 1
ATOM 2834 O O . TYR A 1 356 ? 13.436 17.106 4.304 1.00 89.81 356 TYR A O 1
ATOM 2842 N N . GLY A 1 357 ? 14.984 18.663 3.826 1.00 90.25 357 GLY A N 1
ATOM 2843 C CA . GLY A 1 357 ? 15.690 18.545 5.098 1.00 90.25 357 GLY A CA 1
ATOM 2844 C C . GLY A 1 357 ? 16.979 19.353 5.121 1.00 90.25 357 GLY A C 1
ATOM 2845 O O . GLY A 1 357 ? 17.348 19.993 4.133 1.00 90.25 357 GLY A O 1
ATOM 2846 N N . VAL A 1 358 ? 17.683 19.324 6.250 1.00 92.06 358 VAL A N 1
ATOM 2847 C CA . VAL A 1 358 ? 19.042 19.875 6.327 1.00 92.06 358 VAL A CA 1
ATOM 2848 C C . VAL A 1 358 ? 20.012 19.000 5.531 1.00 92.06 358 VAL A C 1
ATOM 2850 O O . VAL A 1 358 ? 19.745 17.827 5.275 1.00 92.06 358 VAL A O 1
ATOM 2853 N N . VAL A 1 359 ? 21.169 19.551 5.156 1.00 89.25 359 VAL A N 1
ATOM 2854 C CA . VAL A 1 359 ? 22.156 18.868 4.296 1.00 89.25 359 VAL A CA 1
ATOM 2855 C C . VAL A 1 359 ? 22.513 17.465 4.803 1.00 89.25 359 VAL A C 1
ATOM 2857 O O . VAL A 1 359 ? 22.517 16.529 4.011 1.00 89.25 359 VAL A O 1
ATOM 2860 N N . LYS A 1 360 ? 22.747 17.295 6.112 1.00 89.19 360 LYS A N 1
ATOM 2861 C CA . LYS A 1 360 ? 23.081 15.988 6.713 1.00 89.19 360 LYS A CA 1
ATOM 2862 C C . LYS A 1 360 ? 21.962 14.954 6.539 1.00 89.19 360 LYS A C 1
ATOM 2864 O O . LYS A 1 360 ? 22.231 13.807 6.188 1.00 89.19 360 LYS A O 1
ATOM 2869 N N . ASP A 1 361 ? 20.715 15.369 6.739 1.00 90.69 361 ASP A N 1
ATOM 2870 C CA . ASP A 1 361 ? 19.550 14.490 6.615 1.00 90.69 361 ASP A CA 1
ATOM 2871 C C . ASP A 1 361 ? 19.304 14.119 5.153 1.00 90.69 361 ASP A C 1
ATOM 2873 O O . ASP A 1 361 ? 19.003 12.968 4.844 1.00 90.69 361 ASP A O 1
ATOM 2877 N N . LEU A 1 362 ? 19.494 15.072 4.235 1.00 89.44 362 LEU A N 1
ATOM 2878 C CA . LEU A 1 362 ? 19.379 14.818 2.802 1.00 89.44 362 LEU A CA 1
ATOM 2879 C C . LEU A 1 362 ? 20.508 13.947 2.262 1.00 89.44 362 LEU A C 1
ATOM 2881 O O . LEU A 1 362 ? 20.234 13.124 1.399 1.00 89.44 362 LEU A O 1
ATOM 2885 N N . GLN A 1 363 ? 21.739 14.075 2.762 1.00 88.00 363 GLN A N 1
ATOM 2886 C CA . GLN A 1 363 ? 22.836 13.158 2.431 1.00 88.00 363 GLN A CA 1
ATOM 2887 C C . GLN A 1 363 ? 22.481 11.724 2.831 1.00 88.00 363 GLN A C 1
ATOM 2889 O O . GLN A 1 363 ? 22.566 10.816 2.005 1.00 88.00 363 GLN A O 1
ATOM 2894 N N . LYS A 1 364 ? 22.018 11.532 4.074 1.00 86.50 364 LYS A N 1
ATOM 2895 C CA . LYS A 1 364 ? 21.564 10.226 4.566 1.00 86.50 364 LYS A CA 1
ATOM 2896 C C . LYS A 1 364 ? 20.411 9.688 3.716 1.00 86.50 364 LYS A C 1
ATOM 2898 O O . LYS A 1 364 ? 20.485 8.574 3.209 1.00 86.50 364 LYS A O 1
ATOM 2903 N N . HIS A 1 365 ? 19.385 10.505 3.484 1.00 88.88 365 HIS A N 1
ATOM 2904 C CA . HIS A 1 365 ? 18.259 10.157 2.621 1.00 88.88 365 HIS A CA 1
ATOM 2905 C C . HIS A 1 365 ? 18.713 9.781 1.202 1.00 88.88 365 HIS A C 1
ATOM 2907 O O . HIS A 1 365 ? 18.227 8.800 0.647 1.00 88.88 365 HIS A O 1
ATOM 2913 N N . PHE A 1 366 ? 19.644 10.530 0.612 1.00 87.12 366 PHE A N 1
ATOM 2914 C CA . PHE A 1 366 ? 20.136 10.281 -0.738 1.00 87.12 366 PHE A CA 1
ATOM 2915 C C . PHE A 1 366 ? 20.885 8.943 -0.825 1.00 87.12 366 PHE A C 1
ATOM 2917 O O . PHE A 1 366 ? 20.624 8.157 -1.737 1.00 87.12 366 PHE A O 1
ATOM 2924 N N . GLN A 1 367 ? 21.735 8.634 0.159 1.00 84.38 367 GLN A N 1
ATOM 2925 C CA . GLN A 1 367 ? 22.412 7.336 0.275 1.00 84.38 367 GLN A CA 1
ATOM 2926 C C . GLN A 1 367 ? 21.410 6.182 0.481 1.00 84.38 367 GLN A C 1
ATOM 2928 O O . GLN A 1 367 ? 21.491 5.134 -0.154 1.00 84.38 367 GLN A O 1
ATOM 2933 N N . GLU A 1 368 ? 20.400 6.363 1.328 1.00 84.00 368 GLU A N 1
ATOM 2934 C CA . GLU A 1 368 ? 19.451 5.290 1.645 1.00 84.00 368 GLU A CA 1
ATOM 2935 C C . GLU A 1 368 ? 18.394 5.055 0.554 1.00 84.00 368 GLU A C 1
ATOM 2937 O O . GLU A 1 368 ? 17.946 3.922 0.355 1.00 84.00 368 GLU A O 1
ATOM 2942 N N . ALA A 1 369 ? 17.955 6.113 -0.135 1.00 84.00 369 ALA A N 1
ATOM 2943 C CA . ALA A 1 369 ? 16.819 6.070 -1.057 1.00 84.00 369 ALA A CA 1
ATOM 2944 C C . ALA A 1 369 ? 17.212 6.085 -2.538 1.00 84.00 369 ALA A C 1
ATOM 2946 O O . ALA A 1 369 ? 16.423 5.632 -3.373 1.00 84.00 369 ALA A O 1
ATOM 2947 N N . HIS A 1 370 ? 18.392 6.612 -2.880 1.00 83.88 370 HIS A N 1
ATOM 2948 C CA . HIS A 1 370 ? 18.784 6.844 -4.272 1.00 83.88 370 HIS A CA 1
ATOM 2949 C C . HIS A 1 370 ? 20.104 6.173 -4.670 1.00 83.88 370 HIS A C 1
ATOM 2951 O O . HIS A 1 370 ? 20.236 5.823 -5.843 1.00 83.88 370 HIS A O 1
ATOM 2957 N N . TYR A 1 371 ? 21.050 5.949 -3.746 1.00 82.62 371 TYR A N 1
ATOM 2958 C CA . TYR A 1 371 ? 22.376 5.431 -4.109 1.00 82.62 371 TYR A CA 1
ATOM 2959 C C . TYR A 1 371 ? 23.038 4.555 -3.030 1.00 82.62 371 TYR A C 1
ATOM 2961 O O . TYR A 1 371 ? 23.478 5.049 -2.004 1.00 82.62 371 TYR A O 1
ATOM 2969 N N . SER A 1 372 ? 23.191 3.250 -3.281 1.00 64.81 372 SER A N 1
ATOM 2970 C CA . SER A 1 372 ? 23.709 2.290 -2.282 1.00 64.81 372 SER A CA 1
ATOM 2971 C C . SER A 1 372 ? 25.238 2.245 -2.128 1.00 64.81 372 SER A C 1
ATOM 2973 O O . SER A 1 372 ? 25.733 1.432 -1.349 1.00 64.81 372 SER A O 1
ATOM 2975 N N . ILE A 1 373 ? 25.990 3.061 -2.872 1.00 61.91 373 ILE A N 1
ATOM 2976 C CA . ILE A 1 373 ? 27.460 3.081 -2.829 1.00 61.91 373 ILE A CA 1
ATOM 2977 C C . ILE A 1 373 ? 27.907 4.356 -2.096 1.00 61.91 373 ILE A C 1
ATOM 2979 O O . ILE A 1 373 ? 27.462 5.438 -2.488 1.00 61.91 373 ILE A O 1
ATOM 2983 N N . PRO A 1 374 ? 28.762 4.266 -1.057 1.00 59.75 374 PRO A N 1
ATOM 2984 C CA . PRO A 1 374 ? 29.317 5.437 -0.386 1.00 59.75 374 PRO A CA 1
ATOM 2985 C C . PRO A 1 374 ? 30.057 6.320 -1.395 1.00 59.75 374 PRO A C 1
ATOM 2987 O O . PRO A 1 374 ? 31.009 5.878 -2.034 1.00 59.75 374 PRO A O 1
ATOM 2990 N N . LEU A 1 375 ? 29.597 7.558 -1.566 1.00 59.75 375 LEU A N 1
ATOM 2991 C CA . LEU A 1 375 ? 30.304 8.556 -2.362 1.00 59.75 375 LEU A CA 1
ATOM 2992 C C . LEU A 1 375 ? 31.486 9.061 -1.535 1.00 59.75 375 LEU A C 1
ATOM 2994 O O . LEU A 1 375 ? 31.281 9.654 -0.474 1.00 59.75 375 LEU A O 1
ATOM 2998 N N . GLU A 1 376 ? 32.711 8.838 -2.007 1.00 65.69 376 GLU A N 1
ATOM 2999 C CA . GLU A 1 376 ? 33.861 9.552 -1.459 1.00 65.69 376 GLU A CA 1
ATOM 3000 C C . GLU A 1 376 ? 33.723 11.040 -1.820 1.00 65.69 376 GLU A C 1
ATOM 3002 O O . GLU A 1 376 ? 33.523 11.372 -2.994 1.00 65.69 376 GLU A O 1
ATOM 3007 N N . PRO A 1 377 ? 33.760 11.956 -0.837 1.00 57.59 377 PRO A N 1
ATOM 3008 C CA . PRO A 1 377 ? 33.611 13.376 -1.104 1.00 57.59 377 PRO A CA 1
ATOM 3009 C C . PRO A 1 377 ? 34.823 13.872 -1.894 1.00 57.59 377 PRO A C 1
ATOM 3011 O O . PRO A 1 377 ? 35.902 14.064 -1.341 1.00 57.59 377 PRO A O 1
ATOM 3014 N N . MET A 1 378 ? 34.639 14.105 -3.192 1.00 60.84 378 MET A N 1
ATOM 3015 C CA . MET A 1 378 ? 35.609 14.825 -4.012 1.00 60.84 378 MET A CA 1
ATOM 3016 C C . MET A 1 378 ? 35.481 16.322 -3.692 1.00 60.84 378 MET A C 1
ATOM 3018 O O . MET A 1 378 ? 34.425 16.901 -3.966 1.00 60.84 378 MET A O 1
ATOM 3022 N N . PRO A 1 379 ? 36.505 16.977 -3.111 1.00 63.56 379 PRO A N 1
ATOM 3023 C CA . PRO A 1 379 ? 36.424 18.375 -2.709 1.00 63.56 379 PRO A CA 1
ATOM 3024 C C . PRO A 1 379 ? 36.563 19.278 -3.939 1.00 63.56 379 PRO A C 1
ATOM 3026 O O . PRO A 1 379 ? 37.612 19.860 -4.197 1.00 63.56 379 PRO A O 1
ATOM 3029 N N . SER A 1 380 ? 35.494 19.387 -4.726 1.00 79.31 380 SER A N 1
ATOM 3030 C CA . SER A 1 380 ? 35.343 20.470 -5.694 1.00 79.31 380 SER A CA 1
ATOM 3031 C C . SER A 1 380 ? 34.512 21.586 -5.054 1.00 79.31 380 SER A C 1
ATOM 3033 O O . SER A 1 380 ? 33.443 21.292 -4.509 1.00 79.31 380 SER A O 1
ATOM 3035 N N . PRO A 1 381 ? 34.940 22.861 -5.125 1.00 82.06 381 PRO A N 1
ATOM 3036 C CA . PRO A 1 381 ? 34.176 23.994 -4.592 1.00 82.06 381 PRO A CA 1
ATOM 3037 C C . PRO A 1 381 ? 32.812 24.174 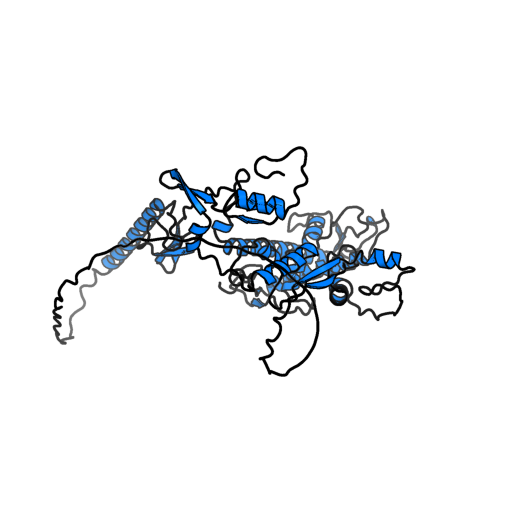-5.279 1.00 82.06 381 PRO A C 1
ATOM 3039 O O . PRO A 1 381 ? 31.939 24.847 -4.741 1.00 82.06 381 PRO A O 1
ATOM 3042 N N . LEU A 1 382 ? 32.615 23.545 -6.441 1.00 88.69 382 LEU A N 1
ATOM 3043 C CA . LEU A 1 382 ? 31.365 23.533 -7.198 1.00 88.69 382 LEU A CA 1
ATOM 3044 C C . LEU A 1 382 ? 30.739 22.133 -7.203 1.00 88.69 382 LEU A C 1
ATOM 3046 O O . LEU A 1 382 ? 30.295 21.645 -8.239 1.00 88.69 382 LEU A O 1
ATOM 3050 N N . SER A 1 383 ? 30.742 21.448 -6.058 1.00 88.38 383 SER A N 1
ATOM 3051 C CA . SER A 1 383 ? 30.061 20.161 -5.890 1.00 88.38 383 SER A CA 1
ATOM 3052 C C . SER A 1 383 ? 28.792 20.292 -5.051 1.00 88.38 383 SER A C 1
ATOM 3054 O O . SER A 1 383 ? 28.719 21.076 -4.104 1.00 88.38 383 SER A O 1
ATOM 3056 N N . CYS A 1 384 ? 27.759 19.522 -5.397 1.00 86.06 384 CYS A N 1
ATOM 3057 C CA . CYS A 1 384 ? 26.553 19.433 -4.591 1.00 86.06 384 CYS A CA 1
ATOM 3058 C C . CYS A 1 384 ? 26.865 18.694 -3.285 1.00 86.06 384 CYS A C 1
ATOM 3060 O O . CYS A 1 384 ? 27.273 17.532 -3.331 1.00 86.06 384 CYS A O 1
ATOM 3062 N N . PRO A 1 385 ? 26.583 19.292 -2.114 1.00 81.44 385 PRO A N 1
ATOM 3063 C CA . PRO A 1 385 ? 26.866 18.643 -0.842 1.00 81.44 385 PRO A CA 1
ATOM 3064 C C . PRO A 1 385 ? 25.952 17.438 -0.574 1.00 81.44 385 PRO A C 1
ATOM 3066 O O . PRO A 1 385 ? 26.261 16.641 0.299 1.00 81.44 385 PRO A O 1
ATOM 3069 N N . ILE A 1 386 ? 24.835 17.283 -1.295 1.00 83.38 386 ILE A N 1
ATOM 3070 C CA . ILE A 1 386 ? 23.868 16.193 -1.083 1.00 83.38 386 ILE A CA 1
ATOM 3071 C C . ILE A 1 386 ? 24.240 14.947 -1.899 1.00 83.38 386 ILE A C 1
ATOM 3073 O O . ILE A 1 386 ? 24.254 13.848 -1.351 1.00 83.38 386 ILE A O 1
ATOM 3077 N N . CYS A 1 387 ? 24.541 15.105 -3.192 1.00 82.12 387 CYS A N 1
ATOM 3078 C CA . CYS A 1 387 ? 24.787 13.985 -4.113 1.00 82.12 387 CYS A CA 1
ATOM 3079 C C . CYS A 1 387 ? 26.225 13.889 -4.643 1.00 82.12 387 CYS A C 1
ATOM 3081 O O . CYS A 1 387 ? 26.521 12.972 -5.402 1.00 82.12 387 CYS A O 1
ATOM 3083 N N . GLY A 1 388 ? 27.102 14.841 -4.314 1.00 83.56 388 GLY A N 1
ATOM 3084 C CA . GLY A 1 388 ? 28.492 14.873 -4.781 1.00 83.56 388 GLY A CA 1
ATOM 3085 C C . GLY A 1 388 ? 28.688 15.254 -6.254 1.00 83.56 388 GLY A C 1
ATOM 3086 O O . GLY A 1 388 ? 29.827 15.299 -6.710 1.00 83.56 388 GLY A O 1
ATOM 3087 N N . ALA A 1 389 ? 27.621 15.544 -7.010 1.00 83.62 389 ALA A N 1
ATOM 3088 C CA . ALA A 1 389 ? 27.735 15.958 -8.410 1.00 83.62 389 ALA A CA 1
ATOM 3089 C C . ALA A 1 389 ? 28.551 17.252 -8.539 1.00 83.62 389 ALA A C 1
ATOM 3091 O O . ALA A 1 389 ? 28.357 18.177 -7.754 1.00 83.62 389 ALA A O 1
ATOM 3092 N N . THR A 1 390 ? 29.442 17.325 -9.525 1.00 88.62 390 THR A N 1
ATOM 3093 C CA . THR A 1 390 ? 30.255 18.512 -9.816 1.00 88.62 390 THR A CA 1
ATOM 3094 C C . THR A 1 390 ? 29.618 19.356 -10.919 1.00 88.62 390 THR A C 1
ATOM 3096 O O . THR A 1 390 ? 29.007 18.831 -11.849 1.00 88.62 390 THR A O 1
ATOM 3099 N N . PHE A 1 391 ? 29.758 20.675 -10.813 1.00 89.44 391 PHE A N 1
ATOM 3100 C CA . PHE A 1 391 ? 29.179 21.663 -11.722 1.00 89.44 391 PHE A CA 1
ATOM 3101 C C . PHE A 1 391 ? 30.264 22.610 -12.237 1.00 89.44 391 PHE A C 1
ATOM 3103 O O . PHE A 1 391 ? 31.297 22.797 -11.595 1.00 89.44 391 PHE A O 1
ATOM 3110 N N . LEU A 1 392 ? 30.030 23.191 -13.416 1.00 88.44 392 LEU A N 1
ATOM 3111 C CA . LEU A 1 392 ? 30.970 24.111 -14.068 1.00 88.44 392 LEU A CA 1
ATOM 3112 C C . LEU A 1 392 ? 30.939 25.517 -13.453 1.00 88.44 392 LEU A C 1
ATOM 3114 O O . LEU A 1 392 ? 31.950 26.214 -13.470 1.00 88.44 392 LEU A O 1
ATOM 3118 N N . ASP A 1 393 ? 29.798 25.917 -12.890 1.00 92.25 393 ASP A N 1
ATOM 3119 C CA . ASP A 1 393 ? 29.568 27.241 -12.316 1.00 92.25 393 ASP A CA 1
ATOM 3120 C C . ASP A 1 393 ? 28.583 27.196 -11.130 1.00 92.25 393 ASP A C 1
ATOM 3122 O O . ASP A 1 393 ? 27.911 26.191 -10.865 1.00 92.25 393 ASP A O 1
ATOM 3126 N N . ALA A 1 394 ? 28.532 28.301 -10.380 1.00 89.56 394 ALA A N 1
ATOM 3127 C CA . ALA A 1 394 ? 27.706 28.438 -9.183 1.00 89.56 394 ALA A CA 1
ATOM 3128 C C . ALA A 1 394 ? 26.197 28.490 -9.490 1.00 89.56 394 ALA A C 1
ATOM 3130 O O . ALA A 1 394 ? 25.395 28.054 -8.661 1.00 89.56 394 ALA A O 1
ATOM 3131 N N . ASP A 1 395 ? 25.801 28.978 -10.667 1.00 88.12 395 ASP A N 1
ATOM 3132 C CA . ASP A 1 395 ? 24.392 29.091 -11.059 1.00 88.12 395 ASP A CA 1
ATOM 3133 C C . ASP A 1 395 ? 23.789 27.718 -11.374 1.00 88.12 395 ASP A C 1
ATOM 3135 O O . ASP A 1 395 ? 22.683 27.404 -10.930 1.00 88.12 395 ASP A O 1
ATOM 3139 N N . SER A 1 396 ? 24.549 26.850 -12.041 1.00 87.69 396 SER A N 1
ATOM 3140 C CA . SER A 1 396 ? 24.195 25.451 -12.301 1.00 87.69 396 SER A CA 1
ATOM 3141 C C . SER A 1 396 ? 24.054 24.657 -11.001 1.00 87.69 396 SER A C 1
ATOM 3143 O O . SER A 1 396 ? 23.119 23.869 -10.843 1.00 87.69 396 SER A O 1
ATOM 3145 N N . LEU A 1 397 ? 24.946 24.909 -10.038 1.00 89.69 397 LEU A N 1
ATOM 3146 C CA . LEU A 1 397 ? 24.866 24.333 -8.698 1.00 89.69 397 LEU A CA 1
ATOM 3147 C C . LEU A 1 397 ? 23.619 24.837 -7.944 1.00 89.69 397 LEU A C 1
ATOM 3149 O O . LEU A 1 397 ? 22.891 24.036 -7.358 1.00 89.69 397 LEU A O 1
ATOM 3153 N N . LYS A 1 398 ? 23.313 26.140 -8.009 1.00 86.19 398 LYS A N 1
ATOM 3154 C CA . LYS A 1 398 ? 22.113 26.728 -7.388 1.00 86.19 398 LYS A CA 1
ATOM 3155 C C . LYS A 1 398 ? 20.818 26.194 -8.016 1.00 86.19 398 LYS A C 1
ATOM 3157 O O . LYS A 1 398 ? 19.869 25.882 -7.298 1.00 86.19 398 LYS A O 1
ATOM 3162 N N . GLY A 1 399 ? 20.787 26.019 -9.337 1.00 84.88 399 GLY A N 1
ATOM 3163 C CA . GLY A 1 399 ? 19.664 25.408 -10.053 1.00 84.88 399 GLY A CA 1
ATOM 3164 C C . GLY A 1 399 ? 19.436 23.934 -9.693 1.00 84.88 399 GLY A C 1
ATOM 3165 O O . GLY A 1 399 ? 18.306 23.454 -9.759 1.00 84.88 399 GLY A O 1
ATOM 3166 N N . HIS A 1 400 ? 20.481 23.222 -9.262 1.00 84.94 400 HIS A N 1
ATOM 3167 C CA . HIS A 1 400 ? 20.421 21.792 -8.967 1.00 84.94 400 HIS A CA 1
ATOM 3168 C C . HIS A 1 400 ? 19.651 21.435 -7.681 1.00 84.94 400 HIS A C 1
ATOM 3170 O O . HIS A 1 400 ? 18.860 20.492 -7.695 1.00 84.94 400 HIS A O 1
ATOM 3176 N N . TYR A 1 401 ? 19.852 22.157 -6.571 1.00 80.31 401 TYR A N 1
ATOM 3177 C CA . TYR A 1 401 ? 19.123 21.910 -5.308 1.00 80.31 401 TYR A CA 1
ATOM 3178 C C . TYR A 1 401 ? 17.980 22.906 -5.044 1.00 80.31 401 TYR A C 1
ATOM 3180 O O . TYR A 1 401 ? 17.222 22.731 -4.085 1.00 80.31 401 TYR A O 1
ATOM 3188 N N . GLY A 1 402 ? 17.809 23.901 -5.921 1.00 82.31 402 GLY A N 1
ATOM 3189 C CA . GLY A 1 402 ? 16.776 24.929 -5.816 1.00 82.31 402 GLY A CA 1
ATOM 3190 C C . GLY A 1 402 ? 17.095 25.999 -4.771 1.00 82.31 402 GLY A C 1
ATOM 3191 O O . GLY A 1 402 ? 18.173 26.025 -4.176 1.00 82.31 402 GLY A O 1
ATOM 3192 N N . GLU A 1 403 ? 16.151 26.913 -4.543 1.00 80.56 403 GLU A N 1
ATOM 3193 C CA . GLU A 1 403 ? 16.337 27.947 -3.527 1.00 80.56 403 GLU A CA 1
ATOM 3194 C C . GLU A 1 403 ? 16.222 27.363 -2.108 1.00 80.56 403 GLU A C 1
ATOM 3196 O O . GLU A 1 403 ? 15.310 26.570 -1.841 1.00 80.56 403 GLU A O 1
ATOM 3201 N N . PRO A 1 404 ? 17.136 27.733 -1.189 1.00 83.62 404 PRO A N 1
ATOM 3202 C CA . PRO A 1 404 ? 17.051 27.328 0.208 1.00 83.62 404 PRO A CA 1
ATOM 3203 C C . PRO A 1 404 ? 15.723 27.788 0.812 1.00 83.62 404 PRO A C 1
ATOM 3205 O O . PRO A 1 404 ? 15.316 28.937 0.643 1.00 83.62 404 PRO A O 1
ATOM 3208 N N . CYS A 1 405 ? 15.053 26.894 1.537 1.00 85.12 405 CYS A N 1
ATOM 3209 C CA . CYS A 1 405 ? 13.766 27.178 2.153 1.00 85.12 405 CYS A CA 1
ATOM 3210 C C . CYS A 1 405 ? 13.945 27.289 3.676 1.00 85.12 405 CYS A C 1
ATOM 3212 O O . CYS A 1 405 ? 14.279 26.288 4.317 1.00 85.12 405 CYS A O 1
ATOM 3214 N N . PRO A 1 406 ? 13.768 28.479 4.276 1.00 88.44 406 PRO A N 1
ATOM 3215 C CA . PRO A 1 406 ? 13.894 28.631 5.718 1.00 88.44 406 PRO A CA 1
ATOM 3216 C C . PRO A 1 406 ? 12.709 27.975 6.440 1.00 88.44 406 PRO A C 1
ATOM 3218 O O . PRO A 1 406 ? 11.546 28.179 6.088 1.00 88.44 406 PRO A O 1
ATOM 3221 N N . LEU A 1 407 ? 13.015 27.202 7.478 1.00 90.38 407 LEU A N 1
ATOM 3222 C CA . LEU A 1 407 ? 12.076 26.646 8.440 1.00 90.38 407 LEU A CA 1
ATOM 3223 C C . LEU A 1 407 ? 12.382 27.239 9.819 1.00 90.38 407 LEU A C 1
ATOM 3225 O O . LEU A 1 407 ? 13.454 27.034 10.381 1.00 90.38 407 LEU A O 1
ATOM 3229 N N . TYR A 1 408 ? 11.425 27.963 10.375 1.00 92.12 408 TYR A N 1
ATOM 3230 C CA . TYR A 1 408 ? 11.499 28.603 11.679 1.00 92.12 408 TYR A CA 1
ATOM 3231 C C . TYR A 1 408 ? 10.903 27.675 12.737 1.00 92.12 408 TYR A C 1
ATOM 3233 O O . TYR A 1 408 ? 9.725 27.325 12.643 1.00 92.12 408 TYR A O 1
ATOM 3241 N N . LYS A 1 409 ? 11.696 27.273 13.735 1.00 91.69 409 LYS A N 1
ATOM 3242 C CA . LYS A 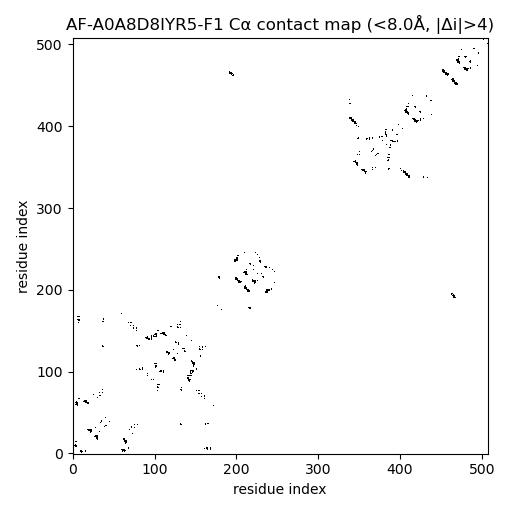1 409 ? 11.259 26.442 14.867 1.00 91.69 409 LYS A CA 1
ATOM 3243 C C . LYS A 1 409 ? 11.315 27.228 16.170 1.00 91.69 409 LYS A C 1
ATOM 3245 O O . LYS A 1 409 ? 12.211 28.045 16.368 1.00 91.69 409 LYS A O 1
ATOM 3250 N N . CYS A 1 410 ? 10.366 26.972 17.063 1.00 92.25 410 CYS A N 1
ATOM 3251 C CA . CYS A 1 410 ? 10.421 27.509 18.419 1.00 92.25 410 CYS A CA 1
ATOM 3252 C C . CYS A 1 410 ? 11.560 26.834 19.200 1.00 92.25 410 CYS A C 1
ATOM 3254 O O . CYS A 1 410 ? 11.648 25.608 19.203 1.00 92.25 410 CYS A O 1
ATOM 3256 N N . SER A 1 411 ? 12.413 27.606 19.881 1.00 90.12 411 SER A N 1
ATOM 3257 C CA . SER A 1 411 ? 13.533 27.066 20.669 1.00 90.12 411 SER A CA 1
ATOM 3258 C C . SER A 1 411 ? 13.090 26.380 21.969 1.00 90.12 411 SER A C 1
ATOM 3260 O O . SER A 1 411 ? 13.916 25.850 22.713 1.00 90.12 411 SER A O 1
ATOM 3262 N N . HIS A 1 412 ? 11.797 26.430 22.304 1.00 85.38 412 HIS A N 1
ATOM 3263 C CA . HIS A 1 412 ? 11.286 25.825 23.525 1.00 85.38 412 HIS A CA 1
ATOM 3264 C C . HIS A 1 412 ? 11.232 24.287 23.383 1.00 85.38 412 HIS A C 1
ATOM 3266 O O . HIS A 1 412 ? 10.532 23.799 22.495 1.00 85.38 412 HIS A O 1
ATOM 3272 N N . PRO A 1 413 ? 11.874 23.496 24.272 1.00 77.25 413 PRO A N 1
ATOM 3273 C CA . PRO A 1 413 ? 12.101 22.056 24.061 1.00 77.25 413 PRO A CA 1
ATOM 3274 C C . PRO A 1 413 ? 10.842 21.205 23.862 1.00 77.25 413 PRO A C 1
ATOM 3276 O O . PRO A 1 413 ? 10.897 20.143 23.252 1.00 77.25 413 PRO A O 1
ATOM 3279 N N . VAL A 1 414 ? 9.710 21.653 24.409 1.00 81.94 414 VAL A N 1
ATOM 3280 C CA . VAL A 1 414 ? 8.423 20.941 24.336 1.00 81.94 414 VAL A CA 1
ATOM 3281 C C . VAL A 1 414 ? 7.435 21.570 23.351 1.00 81.94 414 VAL A C 1
ATOM 3283 O O . VAL A 1 414 ? 6.298 21.117 23.267 1.00 81.94 414 VAL A O 1
ATOM 3286 N N . CYS A 1 415 ? 7.829 22.620 22.622 1.00 83.88 415 CYS A N 1
ATOM 3287 C CA . CYS A 1 415 ? 6.964 23.257 21.635 1.00 83.88 415 CYS A CA 1
ATOM 3288 C C . CYS A 1 415 ? 7.186 22.631 20.248 1.00 83.88 415 CYS A C 1
ATOM 3290 O O . CYS A 1 415 ? 8.259 22.808 19.674 1.00 83.88 415 CYS A O 1
ATOM 3292 N N . PRO A 1 416 ? 6.194 21.939 19.658 1.00 84.25 416 PRO A N 1
ATOM 3293 C CA . PRO A 1 416 ? 6.349 21.328 18.338 1.00 84.25 416 PRO A CA 1
ATOM 3294 C C . PRO A 1 416 ? 6.213 22.333 17.178 1.00 84.25 416 PRO A C 1
ATOM 3296 O O . PRO A 1 416 ? 6.169 21.922 16.020 1.00 84.25 416 PRO A O 1
ATOM 3299 N N . PHE A 1 417 ? 6.097 23.636 17.459 1.00 89.00 417 PHE A N 1
ATOM 3300 C CA . PHE A 1 417 ? 5.824 24.649 16.444 1.00 89.00 417 PHE A CA 1
ATOM 3301 C C . PHE A 1 417 ? 6.989 24.804 15.455 1.00 89.00 417 PHE A C 1
ATOM 3303 O O . PHE A 1 417 ? 8.123 25.110 15.835 1.00 89.00 417 PHE A O 1
ATOM 3310 N N . ALA A 1 418 ? 6.670 24.651 14.170 1.00 89.38 418 ALA A N 1
ATOM 3311 C CA . ALA A 1 418 ? 7.563 24.909 13.053 1.00 89.38 418 ALA A CA 1
ATOM 3312 C C . ALA A 1 418 ? 6.775 25.526 11.889 1.00 89.38 418 ALA A C 1
ATOM 3314 O O . ALA A 1 418 ? 5.669 25.085 11.581 1.00 89.38 418 ALA A O 1
ATOM 3315 N N . THR A 1 419 ? 7.333 26.532 11.219 1.00 90.56 419 THR A N 1
ATOM 3316 C CA . THR A 1 419 ? 6.686 27.204 10.081 1.00 90.56 419 THR A CA 1
ATOM 3317 C C . THR A 1 419 ? 7.709 27.684 9.060 1.00 90.56 419 THR A C 1
ATOM 3319 O O . THR A 1 419 ? 8.859 27.935 9.398 1.00 90.56 419 THR A O 1
ATOM 3322 N N . ARG A 1 420 ? 7.301 27.841 7.798 1.00 88.19 420 ARG A N 1
ATOM 3323 C CA . ARG A 1 420 ? 8.133 28.454 6.743 1.00 88.19 420 ARG A CA 1
ATOM 3324 C C . ARG A 1 420 ? 7.922 29.967 6.616 1.00 88.19 420 ARG A C 1
ATOM 3326 O O . ARG A 1 420 ? 8.636 30.628 5.874 1.00 88.19 420 ARG A O 1
ATOM 3333 N N . SER A 1 421 ? 6.950 30.524 7.343 1.00 90.19 421 SER A N 1
ATOM 3334 C CA . SER A 1 421 ? 6.679 31.964 7.382 1.00 90.19 421 SER A CA 1
ATOM 3335 C C . SER A 1 421 ? 7.350 32.597 8.599 1.00 90.19 421 SER A C 1
ATOM 3337 O O . SER A 1 421 ? 7.005 32.281 9.737 1.00 90.19 421 SER A O 1
ATOM 3339 N N . HIS A 1 422 ? 8.276 33.525 8.355 1.00 89.62 422 HIS A N 1
ATOM 3340 C CA . HIS A 1 422 ? 8.955 34.284 9.409 1.00 89.62 422 HIS A CA 1
ATOM 3341 C C . HIS A 1 422 ? 7.961 35.030 10.315 1.00 89.62 422 HIS A C 1
ATOM 3343 O O . HIS A 1 422 ? 8.082 35.009 11.536 1.00 89.62 422 HIS A O 1
ATOM 3349 N N . GLU A 1 423 ? 6.925 35.624 9.725 1.00 87.75 423 GLU A N 1
ATOM 3350 C CA . GLU A 1 423 ? 5.886 36.368 10.441 1.00 87.75 423 GLU A CA 1
ATOM 3351 C C . GLU A 1 423 ? 5.054 35.469 11.367 1.00 87.75 423 GLU A C 1
ATOM 3353 O O . GLU A 1 423 ? 4.773 35.824 12.510 1.00 87.75 423 GLU A O 1
ATOM 3358 N N . CYS A 1 424 ? 4.713 34.254 10.922 1.00 82.69 424 CYS A N 1
ATOM 3359 C CA . CYS A 1 424 ? 4.036 33.280 11.781 1.00 82.69 424 CYS A CA 1
ATOM 3360 C C . CYS A 1 424 ? 4.909 32.859 12.968 1.00 82.69 424 CYS A C 1
ATOM 3362 O O . CYS A 1 424 ? 4.386 32.615 14.053 1.00 82.69 424 CYS A O 1
ATOM 3364 N N . ALA A 1 425 ? 6.225 32.784 12.768 1.00 88.56 425 ALA A N 1
ATOM 3365 C CA . ALA A 1 425 ? 7.159 32.450 13.829 1.00 88.56 425 ALA A CA 1
ATOM 3366 C C . ALA A 1 425 ? 7.248 33.564 14.881 1.00 88.56 425 ALA A C 1
ATOM 3368 O O . ALA A 1 425 ? 7.172 33.274 16.073 1.00 88.56 425 ALA A O 1
ATOM 3369 N N . LEU A 1 426 ? 7.335 34.829 14.455 1.00 87.19 426 LEU A N 1
ATOM 3370 C CA . LEU A 1 426 ? 7.359 35.975 15.370 1.00 87.19 426 LEU A CA 1
ATOM 3371 C C . LEU A 1 426 ? 6.082 36.065 16.212 1.00 87.19 426 LEU A C 1
ATOM 3373 O O . LEU A 1 426 ? 6.177 36.142 17.436 1.00 87.19 426 LEU A O 1
ATOM 3377 N N . ARG A 1 427 ? 4.905 35.933 15.588 1.00 83.62 427 ARG A N 1
ATOM 3378 C CA . ARG A 1 427 ? 3.619 35.939 16.310 1.00 83.62 427 ARG A CA 1
ATOM 3379 C C . ARG A 1 427 ? 3.525 34.829 17.356 1.00 83.62 427 ARG A C 1
ATOM 3381 O O . ARG A 1 427 ? 3.017 35.049 18.450 1.00 83.62 427 ARG A O 1
ATOM 3388 N N . HIS A 1 428 ? 4.043 33.642 17.041 1.00 86.56 428 HIS A N 1
ATOM 3389 C CA . HIS A 1 428 ? 4.096 32.533 17.992 1.00 86.56 428 HIS A CA 1
ATOM 3390 C C . HIS A 1 428 ? 4.919 32.885 19.244 1.00 86.56 428 HIS A C 1
ATOM 3392 O O . HIS A 1 428 ? 4.493 32.588 20.359 1.00 86.56 428 HIS A O 1
ATOM 3398 N N . ILE A 1 429 ? 6.068 33.548 19.077 1.00 85.56 429 ILE A N 1
ATOM 3399 C CA . ILE A 1 429 ? 6.905 33.989 20.201 1.00 85.56 429 ILE A CA 1
ATOM 3400 C C . ILE A 1 429 ? 6.250 35.096 21.017 1.00 85.56 429 ILE A C 1
ATOM 3402 O O . ILE A 1 429 ? 6.315 35.052 22.245 1.00 85.56 429 ILE A O 1
ATOM 3406 N N . GLU A 1 430 ? 5.653 36.086 20.357 1.00 83.38 430 GLU A N 1
ATOM 3407 C CA . GLU A 1 430 ? 4.951 37.180 21.034 1.00 83.38 430 GLU A CA 1
ATOM 3408 C C . GLU A 1 430 ? 3.848 36.622 21.937 1.00 83.38 430 GLU A C 1
ATOM 3410 O O . GLU A 1 430 ? 3.841 36.898 23.135 1.00 83.38 430 GLU A O 1
ATOM 3415 N N . HIS A 1 431 ? 3.028 35.709 21.410 1.00 80.75 431 HIS A N 1
ATOM 3416 C CA . HIS A 1 431 ? 1.959 35.056 22.162 1.00 80.75 431 HIS A CA 1
ATOM 3417 C C . HIS A 1 431 ? 2.471 34.266 23.380 1.00 80.75 431 HIS A C 1
ATOM 3419 O O . HIS A 1 431 ? 1.962 34.424 24.490 1.00 80.75 431 HIS A O 1
ATOM 3425 N N . ILE A 1 432 ? 3.530 33.464 23.218 1.00 80.19 432 ILE A N 1
ATOM 3426 C CA . ILE A 1 432 ? 4.124 32.711 24.335 1.00 80.19 432 ILE A CA 1
ATOM 3427 C C . ILE A 1 432 ? 4.668 33.648 25.422 1.00 80.19 432 ILE A C 1
ATOM 3429 O O . ILE A 1 432 ? 4.492 33.392 26.620 1.00 80.19 432 ILE A O 1
ATOM 3433 N N . ASN A 1 433 ? 5.355 34.719 25.016 1.00 78.19 433 ASN A N 1
ATOM 3434 C CA . ASN A 1 433 ? 5.973 35.664 25.941 1.00 78.19 433 ASN A CA 1
ATOM 3435 C C . ASN A 1 433 ? 4.929 36.498 26.700 1.00 78.19 433 ASN A C 1
ATOM 3437 O O . ASN A 1 433 ? 5.162 36.850 27.860 1.00 78.19 433 ASN A O 1
ATOM 3441 N N . GLU A 1 434 ? 3.787 36.791 26.076 1.00 78.00 434 GLU A N 1
ATOM 3442 C CA . GLU A 1 434 ? 2.686 37.541 26.682 1.00 78.00 434 GLU A CA 1
ATOM 3443 C C . GLU A 1 434 ? 1.833 36.680 27.624 1.00 78.00 434 GLU A C 1
ATOM 3445 O O . GLU A 1 434 ? 1.536 37.107 28.744 1.00 78.00 434 GLU A O 1
ATOM 3450 N N . GLU A 1 435 ? 1.492 35.447 27.234 1.00 66.00 435 GLU A N 1
ATOM 3451 C CA . GLU A 1 435 ? 0.551 34.610 27.992 1.00 66.00 435 GLU A CA 1
ATOM 3452 C C . GLU A 1 435 ? 1.198 33.742 29.082 1.00 66.00 435 GLU A C 1
ATOM 3454 O O . GLU A 1 435 ? 0.499 33.195 29.937 1.00 66.00 435 GLU A O 1
ATOM 3459 N N . LYS A 1 436 ? 2.536 33.638 29.118 1.00 55.50 436 LYS A N 1
ATOM 3460 C CA . LYS A 1 436 ? 3.298 32.816 30.087 1.00 55.50 436 LYS A CA 1
ATOM 3461 C C . LYS A 1 436 ? 2.867 31.342 30.160 1.00 55.50 436 LYS A C 1
ATOM 3463 O O . LYS A 1 436 ? 3.145 30.682 31.164 1.00 55.50 436 LYS A O 1
ATOM 3468 N N . GLN A 1 437 ? 2.202 30.802 29.141 1.00 54.91 437 GLN A N 1
ATOM 3469 C CA . GLN A 1 437 ? 1.744 29.414 29.141 1.00 54.91 437 GLN A CA 1
ATOM 3470 C C . GLN A 1 437 ? 2.406 28.612 28.019 1.00 54.91 437 GLN A C 1
ATOM 3472 O O . GLN A 1 437 ? 2.072 28.736 26.849 1.00 54.91 437 GLN A O 1
ATOM 3477 N N . HIS A 1 438 ? 3.315 27.718 28.415 1.00 49.88 438 HIS A N 1
ATOM 3478 C CA . HIS A 1 438 ? 3.589 26.485 27.682 1.00 49.88 438 HIS A CA 1
ATOM 3479 C C . HIS A 1 438 ? 2.896 25.343 28.426 1.00 49.88 438 HIS A C 1
ATOM 3481 O O . HIS A 1 438 ? 3.471 24.707 29.306 1.00 49.88 438 HIS A O 1
ATOM 3487 N N . GLY A 1 439 ? 1.630 25.114 28.096 1.00 40.41 439 GLY A N 1
ATOM 3488 C CA . GLY A 1 439 ? 0.849 23.989 28.592 1.00 40.41 439 GLY A CA 1
ATOM 3489 C C . GLY A 1 439 ? -0.293 23.717 27.625 1.00 40.41 439 GLY A C 1
ATOM 3490 O O . GLY A 1 439 ? -0.999 24.641 27.238 1.00 40.41 439 GLY A O 1
ATOM 3491 N N . TYR A 1 440 ? -0.434 22.467 27.190 1.00 38.38 440 TYR A N 1
ATOM 3492 C CA . TYR A 1 440 ? -1.534 22.027 26.330 1.00 38.38 440 TYR A CA 1
ATOM 3493 C C . TYR A 1 440 ? -2.899 22.418 26.932 1.00 38.38 440 TYR A C 1
ATOM 3495 O O . TYR A 1 440 ? -3.064 22.302 28.151 1.00 38.38 440 TYR A O 1
ATOM 3503 N N . PRO A 1 441 ? -3.916 22.780 26.124 1.00 36.41 441 PRO A N 1
ATOM 3504 C CA . PRO A 1 441 ? -5.289 22.679 26.592 1.00 36.41 441 PRO A CA 1
ATOM 3505 C C . PRO A 1 441 ? -5.589 21.200 26.887 1.00 36.41 441 PRO A C 1
ATOM 3507 O O . PRO A 1 441 ? -5.327 20.321 26.065 1.00 36.41 441 PRO A O 1
ATOM 3510 N N . ALA A 1 442 ? -6.089 20.923 28.090 1.00 28.50 442 ALA A N 1
ATOM 3511 C CA . ALA A 1 442 ? -6.476 19.584 28.525 1.00 28.50 442 ALA A CA 1
ATOM 3512 C C . ALA A 1 442 ? -7.577 18.976 27.616 1.00 28.50 442 ALA A C 1
ATOM 3514 O O . ALA A 1 442 ? -8.310 19.729 26.966 1.00 28.50 442 ALA A O 1
ATOM 3515 N N . PRO A 1 443 ? -7.736 17.635 27.586 1.00 31.97 443 PRO A N 1
ATOM 3516 C CA . PRO A 1 443 ? -8.745 16.952 26.776 1.00 31.97 443 PRO A CA 1
ATOM 3517 C C . PRO A 1 443 ? -10.155 17.508 27.008 1.00 31.97 443 PRO A C 1
ATOM 3519 O O . PRO A 1 443 ? -10.582 17.694 28.150 1.00 31.97 443 PRO A O 1
ATOM 3522 N N . ILE A 1 444 ? -10.900 17.743 25.925 1.00 33.09 444 ILE A N 1
ATOM 3523 C CA . ILE A 1 444 ? -12.298 18.179 25.999 1.00 33.09 444 ILE A CA 1
ATOM 3524 C C . ILE A 1 444 ? -13.159 16.984 26.436 1.00 33.09 444 ILE A C 1
ATOM 3526 O O . ILE A 1 444 ? -13.501 16.117 25.637 1.00 33.09 444 ILE A O 1
ATOM 3530 N N . ASP A 1 445 ? -13.518 16.956 27.719 1.00 34.44 445 ASP A N 1
ATOM 3531 C CA . ASP A 1 445 ? -14.566 16.095 28.277 1.00 34.44 445 ASP A CA 1
ATOM 3532 C C . ASP A 1 445 ? -15.908 16.399 27.579 1.00 34.44 445 ASP A C 1
ATOM 3534 O O . ASP A 1 445 ? -16.280 17.561 27.420 1.00 34.44 445 ASP A O 1
ATOM 3538 N N . ILE A 1 446 ? -16.672 15.371 27.194 1.00 36.12 446 ILE A N 1
ATOM 3539 C CA . ILE A 1 446 ? -18.012 15.468 26.577 1.00 36.12 446 ILE A CA 1
ATOM 3540 C C . ILE A 1 446 ? -18.970 16.339 27.417 1.00 36.12 446 ILE A C 1
ATOM 3542 O O . ILE A 1 446 ? -19.864 16.987 26.866 1.00 36.12 446 ILE A O 1
ATOM 3546 N N . LYS A 1 447 ? -18.740 16.472 28.732 1.00 41.09 447 LYS A N 1
ATOM 3547 C CA . LYS A 1 447 ? -19.453 17.430 29.602 1.00 41.09 447 LYS A CA 1
ATOM 3548 C C . LYS A 1 447 ? -19.255 18.909 29.215 1.00 41.09 447 LYS A C 1
ATOM 3550 O O . LYS A 1 447 ? -20.014 19.757 29.674 1.00 41.09 447 LYS A O 1
ATOM 3555 N N . HIS A 1 448 ? -18.283 19.229 28.360 1.00 44.31 448 HIS A N 1
ATOM 3556 C CA . HIS A 1 448 ? -17.953 20.582 27.900 1.00 44.31 448 HIS A CA 1
ATOM 3557 C C . HIS A 1 448 ? -18.557 20.950 26.539 1.00 44.31 448 HIS A C 1
ATOM 3559 O O . HIS A 1 448 ? -18.399 22.094 26.112 1.00 44.31 448 HIS A O 1
ATOM 3565 N N . LEU A 1 449 ? -19.303 20.059 25.869 1.00 44.72 449 LEU A N 1
ATOM 3566 C CA . LEU A 1 449 ? -20.020 20.420 24.632 1.00 44.72 449 LEU A CA 1
ATOM 3567 C C . LEU A 1 449 ? -20.970 21.615 24.836 1.00 44.72 449 LEU A C 1
ATOM 3569 O O . LEU A 1 449 ? -21.106 22.445 23.938 1.00 44.72 449 LEU A O 1
ATOM 3573 N N . GLY A 1 450 ? -21.526 21.772 26.043 1.00 50.50 450 GLY A N 1
ATOM 3574 C CA . GLY A 1 450 ? -22.346 22.928 26.426 1.00 50.50 450 GLY A CA 1
ATOM 3575 C C . GLY A 1 450 ? -21.609 24.275 26.455 1.00 50.50 450 GLY A C 1
ATOM 3576 O O . GLY A 1 450 ? -22.265 25.309 26.495 1.00 50.50 450 GLY A O 1
ATOM 3577 N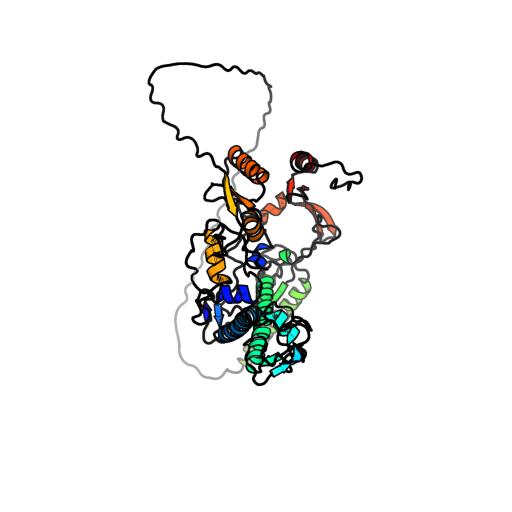 N . LYS A 1 451 ? -20.266 24.298 26.400 1.00 47.88 451 LYS A N 1
ATOM 3578 C CA . LYS A 1 451 ? -19.499 25.542 26.209 1.00 47.88 451 LYS A CA 1
ATOM 3579 C C . LYS A 1 451 ? -19.438 25.983 24.749 1.00 47.88 451 LYS A C 1
ATOM 3581 O O . LYS A 1 451 ? -19.267 27.166 24.502 1.00 47.88 451 LYS A O 1
ATOM 3586 N N . TYR A 1 452 ? -19.567 25.070 23.785 1.00 47.12 452 TYR A N 1
ATOM 3587 C CA . TYR A 1 452 ? -19.355 25.372 22.361 1.00 47.12 452 TYR A CA 1
ATOM 3588 C C . TYR A 1 452 ? -20.641 25.377 21.537 1.00 47.12 452 TYR A C 1
ATOM 3590 O O . TYR A 1 452 ? -20.649 25.897 20.418 1.00 47.12 452 TYR A O 1
ATOM 3598 N N . PHE A 1 453 ? -21.728 24.829 22.079 1.00 55.66 453 PHE A N 1
ATOM 3599 C CA . PHE A 1 453 ? -23.016 24.720 21.410 1.00 55.66 453 PHE A CA 1
ATOM 3600 C C . PHE A 1 453 ? -24.153 25.026 22.386 1.00 55.66 453 PHE A C 1
ATOM 3602 O O . PHE A 1 453 ? -24.159 24.531 23.511 1.00 55.66 453 PHE A O 1
ATOM 3609 N N . VAL A 1 454 ? -25.131 25.808 21.935 1.00 62.53 454 VAL A N 1
ATOM 3610 C CA . VAL A 1 454 ? -26.411 26.015 22.624 1.00 62.53 454 VAL A CA 1
ATOM 3611 C C . VAL A 1 454 ? -27.519 25.409 21.780 1.00 62.53 454 VAL A C 1
ATOM 3613 O O . VAL A 1 454 ? -27.498 25.492 20.553 1.00 62.53 454 VAL A O 1
ATOM 3616 N N . VAL A 1 455 ? -28.487 24.780 22.440 1.00 60.59 455 VAL A N 1
ATOM 3617 C CA . VAL A 1 455 ? -29.719 24.310 21.804 1.00 60.59 455 VAL A CA 1
ATOM 3618 C C . VAL A 1 455 ? -30.487 25.531 21.282 1.00 60.59 455 VAL A C 1
ATOM 3620 O O . VAL A 1 455 ? -30.916 26.367 22.069 1.00 60.59 455 VAL A O 1
ATOM 3623 N N . ASP A 1 456 ? -30.602 25.657 19.960 1.00 60.72 456 ASP A N 1
ATOM 3624 C CA . ASP A 1 456 ? -31.236 26.783 19.259 1.00 60.72 456 ASP A CA 1
ATOM 3625 C C . ASP A 1 456 ? -32.758 26.626 19.301 1.00 60.72 456 ASP A C 1
ATOM 3627 O O . ASP A 1 456 ? -33.452 27.418 19.936 1.00 60.72 456 ASP A O 1
ATOM 3631 N N . LYS A 1 457 ? -33.286 25.568 18.671 1.00 55.59 457 LYS A N 1
ATOM 3632 C CA . LYS A 1 457 ? -34.721 25.248 18.665 1.00 55.59 457 LYS A CA 1
ATOM 3633 C C . LYS A 1 457 ? -34.965 23.736 18.609 1.00 55.59 457 LYS A C 1
ATOM 3635 O O . LYS A 1 457 ? -34.211 23.040 17.918 1.00 55.59 457 LYS A O 1
ATOM 3640 N N . PRO A 1 458 ? -36.014 23.219 19.273 1.00 47.94 458 PRO A N 1
ATOM 3641 C CA . PRO A 1 458 ? -36.508 21.875 18.992 1.00 47.94 458 PRO A CA 1
ATOM 3642 C C . PRO A 1 458 ? -36.980 21.808 17.530 1.00 47.94 458 PRO A C 1
ATOM 3644 O O . PRO A 1 458 ? -37.647 22.724 17.049 1.00 47.94 458 PRO A O 1
ATOM 3647 N N . LEU A 1 459 ? -36.559 20.766 16.816 1.00 45.94 459 LEU A N 1
ATOM 3648 C CA . LEU A 1 459 ? -37.014 20.452 15.456 1.00 45.94 459 LEU A CA 1
ATOM 3649 C C . LEU A 1 459 ? -38.346 19.685 15.511 1.00 45.94 459 LEU A C 1
ATOM 3651 O O . LEU A 1 459 ? -39.242 19.985 14.728 1.00 45.94 459 LEU A O 1
ATOM 3655 N N . ASP A 1 460 ? -38.471 18.758 16.468 1.00 54.06 460 ASP A N 1
ATOM 3656 C CA . ASP A 1 460 ? -39.642 17.924 16.777 1.00 54.06 460 ASP A CA 1
ATOM 3657 C C . ASP A 1 460 ? -39.478 17.263 18.175 1.00 54.06 460 ASP A C 1
ATOM 3659 O O . ASP A 1 460 ? -38.605 17.659 18.951 1.00 54.06 460 ASP A O 1
ATOM 3663 N N . GLU A 1 461 ? -40.303 16.262 18.524 1.00 39.44 461 GLU A N 1
ATOM 3664 C CA . GLU A 1 461 ? -40.240 15.530 19.808 1.00 39.44 461 GLU A CA 1
ATOM 3665 C C . GLU A 1 461 ? -38.906 14.784 20.055 1.00 39.44 461 GLU A C 1
ATOM 3667 O O . GLU A 1 461 ? -38.632 14.343 21.181 1.00 39.44 461 GLU A O 1
ATOM 3672 N N . ASN A 1 462 ? -38.055 14.637 19.032 1.00 38.66 462 ASN A N 1
ATOM 3673 C CA . ASN A 1 462 ? -36.824 13.849 19.092 1.00 38.66 462 ASN A CA 1
ATOM 3674 C C . ASN A 1 462 ? -35.559 14.580 18.601 1.00 38.66 462 ASN A C 1
ATOM 3676 O O . ASN A 1 462 ? -34.463 14.046 18.790 1.00 38.66 462 ASN A O 1
ATOM 3680 N N . GLY A 1 463 ? -35.667 15.797 18.065 1.00 36.78 463 GLY A N 1
ATOM 3681 C CA . GLY A 1 463 ? -34.551 16.557 17.504 1.00 36.78 463 GLY A CA 1
ATOM 3682 C C . GLY A 1 463 ? -34.374 17.960 18.092 1.00 36.78 463 GLY A C 1
ATOM 3683 O O . GLY A 1 463 ? -35.330 18.691 18.343 1.00 36.78 463 GLY A O 1
ATOM 3684 N N . PHE A 1 464 ? -33.116 18.386 18.229 1.00 50.00 464 PHE A N 1
ATOM 3685 C CA . PHE A 1 464 ? -32.737 19.762 18.560 1.00 50.00 464 PHE A CA 1
ATOM 3686 C C . PHE A 1 464 ? -31.756 20.292 17.516 1.00 50.00 464 PHE A C 1
ATOM 3688 O O . PHE A 1 464 ? -30.832 19.590 17.109 1.00 50.00 464 PHE A O 1
ATOM 3695 N N . THR A 1 465 ? -31.898 21.554 17.114 1.00 45.88 465 THR A N 1
ATOM 3696 C CA . THR A 1 465 ? -30.823 22.250 16.399 1.00 45.88 465 THR A CA 1
ATOM 3697 C C . THR A 1 465 ? -29.797 22.762 17.406 1.00 45.88 465 THR A C 1
ATOM 3699 O O . THR A 1 465 ? -30.150 23.437 18.368 1.00 45.88 465 THR A O 1
ATOM 3702 N N . LEU A 1 466 ? -28.516 22.442 17.205 1.00 50.25 466 LEU A N 1
ATOM 3703 C CA . LEU A 1 466 ? -27.414 23.021 17.975 1.00 50.25 466 LEU A CA 1
ATOM 3704 C C . LEU A 1 466 ? -26.861 24.232 17.219 1.00 50.25 466 LEU A C 1
ATOM 3706 O O . LEU A 1 466 ? -26.369 24.109 16.095 1.00 50.25 466 LEU A O 1
ATOM 3710 N N . LYS A 1 467 ? -26.924 25.410 17.838 1.00 58.62 467 LYS A N 1
ATOM 3711 C CA . LYS A 1 467 ? -26.247 26.616 17.366 1.00 58.62 467 LYS A CA 1
ATOM 3712 C C . LYS A 1 467 ? -24.864 26.664 17.991 1.00 58.62 467 LYS A C 1
ATOM 3714 O O . LYS A 1 467 ? -24.708 26.614 19.210 1.00 58.62 467 LYS A O 1
ATOM 3719 N N . ARG A 1 468 ? -23.846 26.740 17.138 1.00 60.31 468 ARG A N 1
ATOM 3720 C CA . ARG A 1 468 ? -22.464 26.949 17.567 1.00 60.31 468 ARG A CA 1
ATOM 3721 C C . ARG A 1 468 ? -22.395 28.288 18.303 1.00 60.31 468 ARG A C 1
ATOM 3723 O O . ARG A 1 468 ? -22.832 29.295 17.759 1.00 60.31 468 ARG A O 1
ATOM 3730 N N . LEU A 1 469 ? -21.887 28.276 19.533 1.00 60.81 469 LEU A N 1
ATOM 3731 C CA . LEU A 1 469 ? -21.686 29.486 20.335 1.00 60.81 469 LEU A CA 1
ATOM 3732 C C . LEU A 1 469 ? -20.550 30.349 19.798 1.00 60.81 469 LEU A C 1
ATOM 3734 O O . LEU A 1 469 ? -20.503 31.521 20.124 1.00 60.81 469 LEU A O 1
ATOM 3738 N N . HIS A 1 470 ? -19.648 29.756 19.013 1.00 71.44 470 HIS A N 1
ATOM 3739 C CA . HIS A 1 470 ? -18.437 30.415 18.562 1.00 71.44 470 HIS A CA 1
ATOM 3740 C C . HIS A 1 470 ? -18.386 30.522 17.039 1.00 71.44 470 HIS A C 1
ATOM 3742 O O . HIS A 1 470 ? -18.654 29.557 16.312 1.00 71.44 470 HIS A O 1
ATOM 3748 N N . GLU A 1 471 ? -17.988 31.689 16.561 1.00 76.31 471 GLU A N 1
ATOM 3749 C CA . GLU A 1 471 ? -17.731 31.992 15.166 1.00 76.31 471 GLU A CA 1
ATOM 3750 C C . GLU A 1 471 ? -16.317 31.552 14.779 1.00 76.31 471 GLU A C 1
ATOM 3752 O O . GLU A 1 471 ? -15.367 31.743 15.527 1.00 76.31 471 GLU A O 1
ATOM 3757 N N . ARG A 1 472 ? -16.155 30.917 13.611 1.00 74.75 472 ARG A N 1
ATOM 3758 C CA . ARG A 1 472 ? -14.857 30.378 13.169 1.00 74.75 472 ARG A CA 1
ATOM 3759 C C . ARG A 1 472 ? -14.263 31.217 12.049 1.00 74.75 472 ARG A C 1
ATOM 3761 O O . ARG A 1 472 ? -14.927 31.449 11.030 1.00 74.75 472 ARG A O 1
ATOM 3768 N N . CYS A 1 473 ? -12.995 31.590 12.178 1.00 75.88 473 CYS A N 1
ATOM 3769 C CA . CYS A 1 473 ? -12.269 32.210 11.083 1.00 75.88 473 CYS A CA 1
ATOM 3770 C C . CYS A 1 473 ? -11.971 31.195 9.977 1.00 75.88 473 CYS A C 1
ATOM 3772 O O . CYS A 1 473 ? -11.467 30.105 10.226 1.00 75.88 473 CYS A O 1
ATOM 3774 N N . CYS A 1 474 ? -12.292 31.546 8.733 1.00 69.25 474 CYS A N 1
ATOM 3775 C CA . CYS A 1 474 ? -12.097 30.668 7.582 1.00 69.25 474 CYS A CA 1
ATOM 3776 C C . CYS A 1 474 ? -10.644 30.609 7.091 1.00 69.25 474 CYS A C 1
ATOM 3778 O O . CYS A 1 474 ? -10.336 29.709 6.319 1.00 69.25 474 CYS A O 1
ATOM 3780 N N . TRP A 1 475 ? -9.775 31.543 7.502 1.00 65.25 475 TRP A N 1
ATOM 3781 C CA . TRP A 1 475 ? -8.356 31.540 7.119 1.00 65.25 475 TRP A CA 1
ATOM 3782 C C . TRP A 1 475 ? -7.492 30.744 8.098 1.00 65.25 475 TRP A C 1
ATOM 3784 O O . TRP A 1 475 ? -6.748 29.875 7.662 1.00 65.25 475 TRP A O 1
ATOM 3794 N N . CYS A 1 476 ? -7.614 30.979 9.408 1.00 71.12 476 CYS A N 1
ATOM 3795 C CA . CYS A 1 476 ? -6.778 30.300 10.412 1.00 71.12 476 CYS A CA 1
ATOM 3796 C C . CYS A 1 476 ? -7.508 29.226 11.230 1.00 71.12 476 CYS A C 1
ATOM 3798 O O . CYS A 1 476 ? -6.872 28.452 11.935 1.00 71.12 476 CYS A O 1
ATOM 3800 N N . GLY A 1 477 ? -8.840 29.164 11.164 1.00 68.38 477 GLY A N 1
ATOM 3801 C CA . GLY A 1 477 ? -9.623 28.190 11.917 1.00 68.38 477 GLY A CA 1
ATOM 3802 C C . GLY A 1 477 ? -9.875 28.529 13.388 1.00 68.38 477 GLY A C 1
ATOM 3803 O O . GLY A 1 477 ? -10.562 27.726 14.023 1.00 68.38 477 GLY A O 1
ATOM 3804 N N . GLU A 1 478 ? -9.391 29.671 13.898 1.00 65.31 478 GLU A N 1
ATOM 3805 C CA . GLU A 1 478 ? -9.636 30.141 15.273 1.00 65.31 478 GLU A CA 1
ATOM 3806 C C . GLU A 1 478 ? -11.124 30.387 15.553 1.00 65.31 478 GLU A C 1
ATOM 3808 O O . GLU A 1 478 ? -11.909 30.659 14.637 1.00 65.31 478 GLU A O 1
ATOM 3813 N N . LEU A 1 479 ? -11.505 30.246 16.825 1.00 66.06 479 LEU A N 1
ATOM 3814 C CA . LEU A 1 479 ? -12.876 30.340 17.322 1.00 66.06 479 LEU A CA 1
ATOM 3815 C C . LEU A 1 479 ? -13.042 31.613 18.161 1.00 66.06 479 LEU A C 1
ATOM 3817 O O . LEU A 1 479 ? -12.222 31.878 19.031 1.00 66.06 479 LEU A O 1
ATOM 3821 N N . PHE A 1 480 ? -14.127 32.346 17.933 1.00 80.06 480 PHE A N 1
ATOM 3822 C CA . PHE A 1 480 ? -14.455 33.630 18.561 1.00 80.06 480 PHE A CA 1
ATOM 3823 C C . PHE A 1 480 ? -15.828 33.553 19.205 1.00 80.06 480 PHE A C 1
ATOM 3825 O O . PHE A 1 480 ? -16.677 32.823 18.702 1.00 80.06 480 PHE A O 1
ATOM 3832 N N . MET A 1 481 ? -16.071 34.276 20.295 1.00 74.06 481 MET A N 1
ATOM 3833 C CA . MET A 1 481 ? -17.347 34.199 21.016 1.00 74.06 481 MET A CA 1
ATOM 3834 C C . MET A 1 481 ? -18.505 34.795 20.212 1.00 74.06 481 MET A C 1
ATOM 3836 O O . MET A 1 481 ? -19.646 34.358 20.350 1.00 74.06 481 MET A O 1
ATOM 3840 N N . ASP A 1 482 ? -18.222 35.773 19.354 1.00 82.00 482 ASP A N 1
ATOM 3841 C CA . ASP A 1 482 ? -19.219 36.406 18.504 1.00 82.00 482 ASP A CA 1
ATOM 3842 C C . ASP A 1 482 ? -18.650 36.858 17.146 1.00 82.00 482 ASP A C 1
ATOM 3844 O O . ASP A 1 482 ? -17.470 36.692 16.818 1.00 82.00 482 ASP A O 1
ATOM 3848 N N . VAL A 1 483 ? -19.549 37.369 16.301 1.00 78.06 483 VAL A N 1
ATOM 3849 C CA . VAL A 1 483 ? -19.232 37.817 14.940 1.00 78.06 483 VAL A CA 1
ATOM 3850 C C . VAL A 1 483 ? -18.329 39.051 14.955 1.00 78.06 483 VAL A C 1
ATOM 3852 O O . VAL A 1 483 ? -17.555 39.227 14.014 1.00 78.06 483 VAL A O 1
ATOM 3855 N N . ASP A 1 484 ? -18.407 39.890 15.986 1.00 83.25 484 ASP A N 1
ATOM 3856 C CA . ASP A 1 484 ? -17.649 41.135 16.067 1.00 83.25 484 ASP A CA 1
ATOM 3857 C C . ASP A 1 484 ? -16.193 40.856 16.456 1.00 83.25 484 ASP A C 1
ATOM 3859 O O . ASP A 1 484 ? -15.283 41.398 15.830 1.00 83.25 484 ASP A O 1
ATOM 3863 N N . GLU A 1 485 ? -15.951 39.917 17.373 1.00 84.88 485 GLU A N 1
ATOM 3864 C CA . GLU A 1 485 ? -14.614 39.390 17.663 1.00 84.88 485 GLU A CA 1
ATOM 3865 C C . GLU A 1 485 ? -13.993 38.702 16.442 1.00 84.88 485 GLU A C 1
ATOM 3867 O O . GLU A 1 485 ? -12.830 38.944 16.115 1.00 84.88 485 GLU A O 1
ATOM 3872 N N . LEU A 1 486 ? -14.771 37.896 15.707 1.00 82.75 486 LEU A N 1
ATOM 3873 C CA . LEU A 1 486 ? -14.297 37.287 14.464 1.00 82.75 486 LEU A CA 1
ATOM 3874 C C . LEU A 1 486 ? -13.968 38.346 13.398 1.00 82.75 486 LEU A C 1
ATOM 3876 O O . LEU A 1 486 ? -12.993 38.193 12.659 1.00 82.75 486 LEU A O 1
ATOM 3880 N N . LYS A 1 487 ? -14.781 39.401 13.276 1.00 78.06 487 LYS A N 1
ATOM 3881 C CA . LYS A 1 487 ? -14.512 40.517 12.358 1.00 78.06 487 LYS A CA 1
ATOM 3882 C C . LYS A 1 487 ? -13.243 41.255 12.755 1.00 78.06 487 LYS A C 1
ATOM 3884 O O . LYS A 1 487 ? -12.391 41.430 11.894 1.00 78.06 487 LYS A O 1
ATOM 3889 N N . ALA A 1 488 ? -13.081 41.595 14.032 1.00 80.94 488 ALA A N 1
ATOM 3890 C CA . ALA A 1 488 ? -11.880 42.248 14.541 1.00 80.94 488 ALA A CA 1
ATOM 3891 C C . ALA A 1 488 ? -10.635 41.385 14.299 1.00 80.94 488 ALA A C 1
ATOM 3893 O O . ALA A 1 488 ? -9.629 41.871 13.793 1.00 80.94 488 ALA A O 1
ATOM 3894 N N . HIS A 1 489 ? -10.725 40.080 14.562 1.00 85.12 489 HIS A N 1
ATOM 3895 C CA . HIS A 1 489 ? -9.665 39.138 14.234 1.00 85.12 489 HIS A CA 1
ATOM 3896 C C . HIS A 1 489 ? -9.359 39.106 12.732 1.00 85.12 489 HIS A C 1
ATOM 3898 O O . HIS A 1 489 ? -8.195 39.066 12.356 1.00 85.12 489 HIS A O 1
ATOM 3904 N N . ARG A 1 490 ? -10.369 39.127 11.855 1.00 77.50 490 ARG A N 1
ATOM 3905 C CA . ARG A 1 490 ? -10.146 39.164 10.402 1.00 77.50 490 ARG A CA 1
ATOM 3906 C C . ARG A 1 490 ? -9.486 40.460 9.963 1.00 77.50 490 ARG A C 1
ATOM 3908 O O . ARG A 1 490 ? -8.485 40.407 9.271 1.00 77.50 490 ARG A O 1
ATOM 3915 N N . GLU A 1 491 ? -9.993 41.597 10.405 1.00 78.62 491 GLU A N 1
ATOM 3916 C CA . GLU A 1 491 ? -9.408 42.899 10.086 1.00 78.62 491 GLU A CA 1
ATOM 3917 C C . GLU A 1 491 ? -7.964 43.021 10.584 1.00 78.62 491 GLU A C 1
ATOM 3919 O O . GLU A 1 491 ? -7.152 43.678 9.942 1.00 78.62 491 GLU A O 1
ATOM 3924 N N . PHE A 1 492 ? -7.638 42.366 11.698 1.00 78.31 492 PHE A N 1
ATOM 3925 C CA . PHE A 1 492 ? -6.324 42.460 12.321 1.00 78.31 492 PHE A CA 1
ATOM 3926 C C . PHE A 1 492 ? -5.315 41.410 11.828 1.00 78.31 492 PHE A C 1
ATOM 3928 O O . PHE A 1 492 ? -4.139 41.716 11.667 1.00 78.31 492 PHE A O 1
ATOM 3935 N N . MET A 1 493 ? -5.748 40.165 11.606 1.00 76.50 493 MET A N 1
ATOM 3936 C CA . MET A 1 493 ? -4.862 39.021 11.326 1.00 76.50 493 MET A CA 1
ATOM 3937 C C . MET A 1 493 ? -4.841 38.601 9.857 1.00 76.50 493 MET A C 1
ATOM 3939 O O . MET A 1 493 ? -3.946 37.856 9.452 1.00 76.50 493 MET A O 1
ATOM 3943 N N . HIS A 1 494 ? -5.835 39.039 9.087 1.00 76.56 494 HIS A N 1
ATOM 3944 C CA . HIS A 1 494 ? -6.128 38.584 7.735 1.00 76.56 494 HIS A CA 1
ATOM 3945 C C . HIS A 1 494 ? -6.296 39.813 6.850 1.00 76.56 494 HIS A C 1
ATOM 3947 O O . HIS A 1 494 ? -7.416 40.221 6.594 1.00 76.56 494 HIS A O 1
ATOM 3953 N N . ASP A 1 495 ? -5.186 40.422 6.434 1.00 64.88 495 ASP A N 1
ATOM 3954 C CA . ASP A 1 495 ? -5.127 41.703 5.713 1.00 64.88 495 ASP A CA 1
ATOM 3955 C C . ASP A 1 495 ? -6.148 41.760 4.547 1.00 64.88 495 ASP A C 1
ATOM 3957 O O . ASP A 1 495 ? -5.927 41.225 3.454 1.00 64.88 495 ASP A O 1
ATOM 3961 N N . VAL A 1 496 ? -7.343 42.316 4.804 1.00 57.22 496 VAL A N 1
ATOM 3962 C CA . VAL A 1 496 ? -8.470 42.250 3.862 1.00 57.22 496 VAL A CA 1
ATOM 3963 C C . VAL A 1 496 ? -8.276 43.335 2.810 1.00 57.22 496 VAL A C 1
ATOM 3965 O O . VAL A 1 496 ? -8.765 44.459 2.942 1.00 57.22 496 VAL A O 1
ATOM 3968 N N . VAL A 1 497 ? -7.589 43.001 1.720 1.00 56.16 497 VAL A N 1
ATOM 3969 C CA . VAL A 1 497 ? -7.588 43.848 0.523 1.00 56.16 497 VAL A CA 1
ATOM 3970 C C . VAL A 1 497 ? -9.016 43.870 -0.033 1.00 56.16 497 VAL A C 1
ATOM 3972 O O . VAL A 1 497 ? -9.561 42.834 -0.415 1.00 56.16 497 VAL A O 1
ATOM 3975 N N . LYS A 1 498 ? -9.654 45.048 -0.051 1.00 55.88 498 LYS A N 1
ATOM 3976 C CA . LYS A 1 498 ? -11.028 45.225 -0.553 1.00 55.88 498 LYS A CA 1
ATOM 3977 C C . LYS A 1 498 ? -11.113 44.840 -2.035 1.00 55.88 498 LYS A C 1
ATOM 3979 O O . LYS A 1 498 ? -10.706 45.610 -2.902 1.00 55.88 498 LYS A O 1
ATOM 3984 N N . ALA A 1 499 ? -11.658 43.661 -2.316 1.00 55.03 499 ALA A N 1
ATOM 3985 C CA . ALA A 1 499 ? -12.012 43.220 -3.660 1.00 55.03 499 ALA A CA 1
ATOM 3986 C C . ALA A 1 499 ? -13.423 43.725 -4.043 1.00 55.03 499 ALA A C 1
ATOM 3988 O O . ALA A 1 499 ? -14.258 43.926 -3.161 1.00 55.03 499 ALA A O 1
ATOM 3989 N N . PRO A 1 500 ? -13.716 43.935 -5.341 1.00 50.66 500 PRO A N 1
ATOM 3990 C CA . PRO A 1 500 ? -14.970 44.546 -5.802 1.00 50.66 500 PRO A CA 1
ATOM 3991 C C . PRO A 1 500 ? -16.224 43.673 -5.624 1.00 50.66 500 PRO A C 1
ATOM 3993 O O . PRO A 1 500 ? -17.333 44.184 -5.745 1.00 50.66 500 PRO A O 1
ATOM 3996 N N . PHE A 1 501 ? -16.074 42.387 -5.307 1.00 45.94 501 PHE A N 1
ATOM 3997 C CA . PHE A 1 501 ? -17.182 41.509 -4.943 1.00 45.94 501 PHE A CA 1
ATOM 3998 C C . PHE A 1 501 ? -16.799 40.764 -3.678 1.00 45.94 501 PHE A C 1
ATOM 4000 O O . PHE A 1 501 ? -15.757 40.115 -3.652 1.00 45.94 501 PHE A O 1
ATOM 4007 N N . GLN A 1 502 ? -17.628 40.898 -2.646 1.00 60.41 502 GLN A N 1
ATOM 4008 C CA . GLN A 1 502 ? -17.408 40.266 -1.357 1.00 60.41 502 GLN A CA 1
ATOM 4009 C C . GLN A 1 502 ? -18.650 39.503 -0.914 1.00 60.41 502 GLN A C 1
ATOM 4011 O O . GLN A 1 502 ? -19.770 40.004 -0.991 1.00 60.41 502 GLN A O 1
ATOM 4016 N N . CYS A 1 503 ? -18.451 38.278 -0.436 1.00 49.16 503 CYS A N 1
ATOM 4017 C CA . CYS A 1 503 ? -19.517 37.512 0.207 1.00 49.16 503 CYS A CA 1
ATOM 4018 C C . CYS A 1 503 ? -19.974 38.200 1.507 1.00 49.16 503 CYS A C 1
ATOM 4020 O O . CYS A 1 503 ? -19.173 38.346 2.425 1.00 49.16 503 CYS A O 1
ATOM 4022 N N . GLU A 1 504 ? -21.261 38.526 1.658 1.00 52.19 504 GLU A N 1
ATOM 4023 C CA . GLU A 1 504 ? -21.790 39.297 2.805 1.00 52.19 504 GLU A CA 1
ATOM 4024 C C . GLU A 1 504 ? -21.553 38.653 4.186 1.00 52.19 504 GLU A C 1
ATOM 4026 O O . GLU A 1 504 ? -21.583 39.327 5.213 1.00 52.19 504 GLU A O 1
ATOM 4031 N N . THR A 1 505 ? -21.300 37.340 4.243 1.00 48.31 505 THR A N 1
ATOM 4032 C CA . THR A 1 505 ? -21.048 36.617 5.505 1.00 48.31 505 THR A CA 1
ATOM 4033 C C . THR A 1 505 ? -19.555 36.424 5.808 1.00 48.31 505 THR A C 1
ATOM 4035 O O . THR A 1 505 ? -19.165 36.254 6.968 1.00 48.31 505 THR A O 1
ATOM 4038 N N . CYS A 1 506 ? -18.684 36.418 4.793 1.00 58.28 506 CYS A N 1
ATOM 4039 C CA . CYS A 1 506 ? -17.250 36.170 4.989 1.00 58.28 506 CYS A CA 1
ATOM 4040 C C . CYS A 1 506 ? -16.301 37.222 4.405 1.00 58.28 506 CYS A C 1
ATOM 4042 O O . CYS A 1 506 ? -15.098 37.068 4.587 1.00 58.28 506 CYS A O 1
ATOM 4044 N N . ASN A 1 507 ? -16.828 38.278 3.778 1.00 52.34 507 ASN A N 1
ATOM 4045 C CA . ASN A 1 507 ? -16.109 39.361 3.097 1.00 52.34 507 ASN A CA 1
ATOM 4046 C C . ASN A 1 507 ? -14.966 38.893 2.180 1.00 52.34 507 ASN A C 1
ATOM 4048 O O . ASN A 1 507 ? -13.966 39.587 2.004 1.00 52.34 507 ASN A O 1
ATOM 4052 N N . ARG A 1 508 ? -15.123 37.695 1.612 1.00 55.56 508 ARG A N 1
ATOM 4053 C CA . ARG A 1 508 ? -14.180 37.083 0.678 1.00 55.56 508 ARG A CA 1
ATOM 4054 C C . ARG A 1 508 ? -14.430 37.552 -0.736 1.00 55.56 508 ARG A C 1
ATOM 4056 O O . ARG A 1 508 ? -15.634 37.566 -1.085 1.00 55.56 508 ARG A O 1
#

Mean predicted aligned error: 20.07 Å

Secondary structure (DSSP, 8-state):
-----TTT--S--S-EEETTSBPTTTSSBHHHHHHHHH---HHHHHHSSTT-S-TTT-PPP-EEEHHHHHHHHHHHHHHHHHHHHHHH--PPTT-GGG--SBTTT---SSEEETTSEETTTTEEHHHHHHHHH-----TTSSS-SEEEHHHHHHHHHHHHHHHHHHHHHHHHHHHHS-TTTTPPPPTT-TT-------B-EEEEEETTEEEEEETTT--EEEGGG--SB-TTT-PBBTTHHHHHHHHHHHHHHHHHHHHHHHHTSTT-----------------------------------------------------------------PPP----EEEEEEEE--STT---EE-HHHHHHHHHHHT--SPPP----TTB-TTT--B-SSHHHHHHHH-S-EEEEEESSTT---EES-HHHHHHHHHHHHHH----PPPP--GGGHHHHEEEEEE-SSS-EEEEESSEE-TTT--EESSHHHHHHHHHHHS-----SS--TTT--

Solvent-accessible surface area (backbone atoms only — not comparable to full-atom values): 31566 Å² total; per-residue (Å²): 130,80,74,31,17,42,42,84,59,49,59,86,64,98,46,76,41,52,29,78,45,66,40,87,89,74,76,38,29,47,47,57,52,48,30,66,54,64,69,43,54,73,66,52,74,61,51,78,48,87,75,66,90,54,76,81,82,72,66,73,60,58,25,34,31,61,70,59,48,55,34,49,53,38,23,49,47,47,39,51,35,33,57,54,34,60,76,74,54,73,45,59,85,92,47,37,88,76,43,67,25,12,40,40,79,62,47,64,60,71,70,40,57,29,85,41,66,37,82,92,76,75,41,41,40,34,58,46,45,22,68,48,55,73,43,90,68,58,92,86,69,26,49,42,55,23,34,22,60,69,62,48,53,31,44,52,43,21,41,50,46,46,51,42,33,52,53,31,51,50,49,53,49,62,70,64,48,48,49,76,74,70,58,80,74,53,90,91,40,83,75,53,66,76,52,76,69,55,28,44,66,46,83,42,78,56,94,92,39,57,30,32,32,31,64,57,67,65,39,75,36,52,53,96,69,69,57,64,39,42,89,68,76,61,30,42,33,74,50,37,70,61,49,54,51,52,49,53,55,52,52,52,50,59,53,49,59,51,50,59,61,53,69,73,60,76,86,76,85,83,80,79,91,80,89,84,78,86,82,79,90,82,90,81,88,80,86,83,84,88,81,90,85,91,85,83,87,90,80,89,86,87,87,89,83,86,89,84,88,88,80,90,80,89,82,89,85,88,85,88,86,85,86,89,79,94,70,94,66,84,81,72,73,75,77,83,77,78,49,76,45,79,42,65,25,37,45,47,64,53,90,91,51,88,50,70,33,39,63,72,57,37,27,51,46,38,40,76,74,75,39,91,65,89,78,78,85,71,94,50,98,43,37,41,88,52,79,61,52,75,45,96,45,69,65,61,51,43,65,53,42,49,76,76,43,56,36,34,29,50,63,46,95,85,49,87,54,68,39,72,46,69,68,63,47,51,53,53,49,53,51,42,71,72,68,74,61,93,69,80,84,73,85,85,53,79,86,50,50,69,76,48,34,42,81,66,46,73,75,55,103,82,32,52,34,43,38,59,47,48,36,66,40,89,87,82,62,52,76,22,76,37,68,65,55,40,46,51,47,37,67,71,76,45,82,72,74,88,60,98,65,54,42,94,89,73,72,81

Foldseek 3Di:
DQQAALQQRDNDAPDKDFQQDQDPLQRHRVLVLLCQFLVPNLVVVVVVPVPPQDPPLQDGRRIHGPVLSVLSSLLSLQLVQLVVLVVVAFADQPCQVVLQAASRNRHRPAKDFQQDADPVPRHRNQVLCCNRNVDHDDVRPRTHRIHHPSSSVSSVSSSVRSVSNVVSSVVSVVVPQAPVNVDDADPVCNQWPFDLPAWAWDWDDDPNFTWTATSGPRDTDGLVRDDLADPPPRHGHPCSVVSVVVSVVVVVVVVVVVVVVVVVVPPPPDDDDDDDDDDDDDDDDDDDDDDDDDDDDDDDDDDDDDDDDDDDDDDDDDDDDDDDDDDDDPPPDPDPQKDKDKDWKWAQLPPPGGDIDHLVVLLVCCCSPPNVDDDDQDPDVQAASRNRDHDPDPVVSCVRGDDTQIKIDIPPPPDRDIDSDPVVNVVVSVVCVVPVDPDDDDDDDPVCVVVQWDFDDAPDPSTTITRGQWDAQPPPGDTHRDPVRSVVCCVPVPVLDQDPDADPSHGD

InterPro domains:
  IPR012934 Zinc finger, AD-type [PF07776] (102-173)
  IPR012934 Zinc finger, AD-type [PS51915] (100-175)
  IPR012934 Zinc finger, AD-type [SM00868] (4-92)
  IPR012934 Zinc finger, AD-type [SM00868] (101-175)
  IPR012934 Zinc finger, AD-type [SM00868] (213-256)
  IPR013087 Zinc finger C2H2-type [PS00028] (473-494)
  IPR013087 Zinc finger C2H2-type [SM00355] (346-370)
  IPR013087 Zinc finger C2H2-type [SM00355] (382-402)
  IPR013087 Zinc finger C2H2-type [SM00355] (408-431)
  IPR013087 Zinc finger C2H2-type [SM00355] (471-494)

Organism: Culex pipiens (NCBI:txid7175)

Radius of gyration: 36.1 Å; Cα contacts (8 Å, |Δi|>4): 584; chains: 1; bounding box: 77×108×97 Å

Sequence (508 aa):
MDPCCLVCRASEVDELISVACVTSTARKTIREMIDIFVNVRANQLLLEHDNVVDRESCRLPELVCDQCLVRLERAFRVWKQSRSVRLILKCDKGAEEHYRACRVCAKGDALVSMFDICKSRRVQIAVMVEYVVNLRVAKGDRLPPYICEECLKDLDEGYGFKKDALESIKYFRDQWLHPWQKMQFRVDCPRRLVVEVSSEGVLNMVDGTTIVTCSVCSARVRSGQLKRTCSGCRLKFRNYDELAKKVEEQRRVDEVDLMDLFDGIADYDEVVDNDIGDLMNDEMLVEVEKLPEKVQAPSVPKKIRSPKKPRKLKLISIVTKKKAKDKKAPVKKPAAIISIETIIEYKCCFAGCSQYGVVKDLQKHFQEAHYSIPLEPMPSPLSCPICGATFLDADSLKGHYGEPCPLYKCSHPVCPFATRSHECALRHIEHINEEKQHGYPAPIDIKHLGKYFVVDKPLDENGFTLKRLHERCCWCGELFMDVDELKAHREFMHDVVKAPFQCETCNR